Protein AF-H8MZ69-F1 (afdb_monomer_lite)

Structure (mmCIF, N/CA/C/O backbone):
data_AF-H8MZ69-F1
#
_entry.id   AF-H8MZ69-F1
#
loop_
_atom_site.group_PDB
_atom_site.id
_atom_site.type_symbol
_atom_site.label_atom_id
_atom_site.label_alt_id
_atom_site.label_comp_id
_atom_site.label_asym_id
_atom_site.label_entity_id
_atom_site.label_seq_id
_atom_site.pdbx_PDB_ins_code
_atom_site.Cartn_x
_atom_site.Cartn_y
_atom_site.Cartn_z
_atom_site.occupancy
_atom_site.B_iso_or_equiv
_atom_site.auth_seq_id
_atom_site.auth_comp_id
_atom_site.auth_asym_id
_atom_site.auth_atom_id
_atom_site.pdbx_PDB_model_num
ATOM 1 N N . MET A 1 1 ? 46.206 30.158 -21.262 1.00 40.56 1 MET A N 1
ATOM 2 C CA . MET A 1 1 ? 45.382 29.201 -22.018 1.00 40.56 1 MET A CA 1
ATOM 3 C C . MET A 1 1 ? 44.329 28.761 -21.031 1.00 40.56 1 MET A C 1
ATOM 5 O O . MET A 1 1 ? 44.683 28.070 -20.088 1.00 40.56 1 MET A O 1
ATOM 9 N N . GLU A 1 2 ? 43.133 29.335 -21.121 1.00 44.66 2 GLU A N 1
ATOM 10 C CA . GLU A 1 2 ? 42.021 28.943 -20.252 1.00 44.66 2 GLU A CA 1
ATOM 11 C C . GLU A 1 2 ? 41.704 27.477 -20.539 1.00 44.66 2 GLU A C 1
ATOM 13 O O . GLU A 1 2 ? 41.565 27.081 -21.696 1.00 44.66 2 GLU A O 1
ATOM 18 N N . GLU A 1 3 ? 41.712 26.657 -19.496 1.00 53.69 3 GLU A N 1
ATOM 19 C CA . GLU A 1 3 ? 41.365 25.247 -19.587 1.00 53.69 3 GLU A CA 1
ATOM 20 C C . GLU A 1 3 ? 39.854 25.179 -19.838 1.00 53.69 3 GLU A C 1
ATOM 22 O O . GLU A 1 3 ? 39.054 25.417 -18.938 1.00 53.69 3 GLU A O 1
ATOM 27 N N . THR A 1 4 ? 39.465 24.977 -21.099 1.00 69.56 4 THR A N 1
ATOM 28 C CA . THR A 1 4 ? 38.065 24.829 -21.518 1.00 69.56 4 THR A CA 1
ATOM 29 C C . THR A 1 4 ? 37.397 23.758 -20.661 1.00 69.56 4 THR A C 1
ATOM 31 O O . THR A 1 4 ? 37.950 22.666 -20.501 1.00 69.56 4 THR A O 1
ATOM 34 N N . SER A 1 5 ? 36.227 24.056 -20.098 1.00 88.31 5 SER A N 1
ATOM 35 C CA . SER A 1 5 ? 35.544 23.142 -19.181 1.00 88.31 5 SER A CA 1
ATOM 36 C C . SER A 1 5 ? 35.239 21.799 -19.860 1.00 88.31 5 SER A C 1
ATOM 38 O O . SER A 1 5 ? 35.056 21.724 -21.078 1.00 88.31 5 SER A O 1
ATOM 40 N N . LEU A 1 6 ? 35.166 20.713 -19.081 1.00 89.56 6 LEU A N 1
ATOM 41 C CA . LEU A 1 6 ? 34.833 19.379 -19.603 1.00 89.56 6 LEU A CA 1
ATOM 42 C C . LEU A 1 6 ? 33.512 19.388 -20.394 1.00 89.56 6 LEU A C 1
ATOM 44 O O . LEU A 1 6 ? 33.416 18.758 -21.446 1.00 89.56 6 LEU A O 1
ATOM 48 N N . TYR A 1 7 ? 32.530 20.152 -19.910 1.00 93.19 7 TYR A N 1
ATOM 49 C CA . TYR A 1 7 ? 31.259 20.378 -20.591 1.00 93.19 7 TYR A CA 1
ATOM 50 C C . TYR A 1 7 ? 31.450 21.011 -21.976 1.00 93.19 7 TYR A C 1
ATOM 52 O O . TYR A 1 7 ? 30.922 20.499 -22.957 1.00 93.19 7 TYR A O 1
ATOM 60 N N . GLU A 1 8 ? 32.230 22.088 -22.088 1.00 94.69 8 GLU A N 1
ATOM 61 C CA . GLU A 1 8 ? 32.471 22.770 -23.368 1.00 94.69 8 GLU A CA 1
ATOM 62 C C . GLU A 1 8 ? 33.213 21.873 -24.369 1.00 94.69 8 GLU A C 1
ATOM 64 O O . GLU A 1 8 ? 32.867 21.852 -25.551 1.00 94.69 8 GLU A O 1
ATOM 69 N N . GLN A 1 9 ? 34.188 21.082 -23.905 1.00 94.44 9 GLN A N 1
ATOM 70 C CA . GLN A 1 9 ? 34.887 20.108 -24.753 1.00 94.44 9 GLN A CA 1
ATOM 71 C C . GLN A 1 9 ? 33.927 19.030 -25.274 1.00 94.44 9 GLN A C 1
ATOM 73 O O . GLN A 1 9 ? 33.922 18.719 -26.467 1.00 94.44 9 GLN A O 1
ATOM 78 N N . ALA A 1 10 ? 33.092 18.477 -24.393 1.00 94.75 10 ALA A N 1
ATOM 79 C CA . ALA A 1 10 ? 32.068 17.509 -24.758 1.00 94.75 10 ALA A CA 1
ATOM 80 C C . ALA A 1 10 ? 31.037 18.091 -25.729 1.00 94.75 10 ALA A C 1
ATOM 82 O O . ALA A 1 10 ? 30.691 17.446 -26.720 1.00 94.75 10 ALA A O 1
ATOM 83 N N . ARG A 1 11 ? 30.585 19.323 -25.471 1.00 96.81 11 ARG A N 1
ATOM 84 C CA . ARG A 1 11 ? 29.626 20.039 -26.309 1.00 96.81 11 ARG A CA 1
ATOM 85 C C . ARG A 1 11 ? 30.168 20.263 -27.714 1.00 96.81 11 ARG A C 1
ATOM 87 O O . ARG A 1 11 ? 29.479 19.928 -28.669 1.00 96.81 11 ARG A O 1
ATOM 94 N N . ALA A 1 12 ? 31.414 20.718 -27.842 1.00 96.50 12 ALA A N 1
ATOM 95 C CA . ALA A 1 12 ? 32.055 20.904 -29.140 1.00 96.50 12 ALA A CA 1
ATOM 96 C C . ALA A 1 12 ? 32.149 19.591 -29.940 1.00 96.50 12 ALA A C 1
ATOM 98 O O . ALA A 1 12 ? 31.869 19.573 -31.138 1.00 96.50 12 ALA A O 1
ATOM 99 N N . ILE A 1 13 ? 32.495 18.475 -29.283 1.00 96.44 13 ILE A N 1
ATOM 100 C CA . ILE A 1 13 ? 32.509 17.151 -29.925 1.00 96.44 13 ILE A CA 1
ATOM 101 C C . ILE A 1 13 ? 31.098 16.743 -30.372 1.00 96.44 13 ILE A C 1
ATOM 103 O O . ILE A 1 13 ? 30.941 16.227 -31.480 1.00 96.44 13 ILE A O 1
ATOM 107 N N . ALA A 1 14 ? 30.088 16.937 -29.522 1.00 96.44 14 ALA A N 1
ATOM 108 C CA . ALA A 1 14 ? 28.707 16.578 -29.828 1.00 96.44 14 ALA A CA 1
ATOM 109 C C . ALA A 1 14 ? 28.160 17.391 -31.012 1.00 96.44 14 ALA A C 1
ATOM 111 O O . ALA A 1 14 ? 27.627 16.790 -31.942 1.00 96.44 14 ALA A O 1
ATOM 112 N N . ASP A 1 15 ? 28.358 18.713 -31.020 1.00 96.88 15 ASP A N 1
ATOM 113 C CA . ASP A 1 15 ? 27.898 19.608 -32.090 1.00 96.88 15 ASP A CA 1
ATOM 114 C C . ASP A 1 15 ? 28.543 19.263 -33.446 1.00 96.88 15 ASP A C 1
ATOM 116 O O . ASP A 1 15 ? 27.871 19.291 -34.476 1.00 96.88 15 ASP A O 1
ATOM 120 N N . GLU A 1 16 ? 29.823 18.875 -33.458 1.00 97.31 16 GLU A N 1
ATOM 121 C CA . GLU A 1 16 ? 30.517 18.449 -34.680 1.00 97.31 16 GLU A CA 1
ATOM 122 C C . GLU A 1 16 ? 30.030 17.078 -35.179 1.00 97.31 16 GLU A C 1
ATOM 124 O O . GLU A 1 16 ? 29.734 16.897 -36.358 1.00 97.31 16 GLU A O 1
ATOM 129 N N . VAL A 1 17 ? 29.957 16.075 -34.297 1.00 97.00 17 VAL A N 1
ATOM 130 C CA . VAL A 1 17 ? 29.645 14.694 -34.708 1.00 97.00 17 VAL A CA 1
ATOM 131 C C . VAL A 1 17 ? 28.161 14.511 -35.025 1.00 97.00 17 VAL A C 1
ATOM 133 O O . VAL A 1 17 ? 27.802 13.756 -35.935 1.00 97.00 17 VAL A O 1
ATOM 136 N N . LEU A 1 18 ? 27.292 15.181 -34.271 1.00 96.31 18 LEU A N 1
ATOM 137 C CA . LEU A 1 18 ? 25.841 15.126 -34.418 1.00 96.31 18 LEU A CA 1
ATOM 138 C C . LEU A 1 18 ? 25.300 16.322 -35.209 1.00 96.31 18 LEU A C 1
ATOM 140 O O . LEU A 1 18 ? 24.124 16.652 -35.087 1.00 96.31 18 LEU A O 1
ATOM 144 N N . GLU A 1 19 ? 26.113 16.932 -36.076 1.00 95.75 19 GLU A N 1
ATOM 145 C CA . GLU A 1 19 ? 25.666 18.017 -36.951 1.00 95.75 19 GLU A CA 1
ATOM 146 C C . GLU A 1 19 ? 24.375 17.629 -37.698 1.00 95.75 19 GLU A C 1
ATOM 148 O O . GLU A 1 19 ? 24.261 16.536 -38.275 1.00 95.75 19 GLU A O 1
ATOM 153 N N . GLY A 1 20 ? 23.382 18.521 -37.654 1.00 92.88 20 GLY A N 1
ATOM 154 C CA . GLY A 1 20 ? 22.065 18.327 -38.264 1.00 92.88 20 GLY A CA 1
ATOM 155 C C . GLY A 1 20 ? 21.102 17.429 -37.478 1.00 92.88 20 GLY A C 1
ATOM 156 O O . GLY A 1 20 ? 19.971 17.246 -37.923 1.00 92.88 20 GLY A O 1
ATOM 157 N N . VAL A 1 21 ? 21.509 16.880 -36.329 1.00 94.31 21 VAL A N 1
ATOM 158 C CA . VAL A 1 21 ? 20.606 16.191 -35.396 1.00 94.31 21 VAL A CA 1
ATOM 159 C C . VAL A 1 21 ? 19.990 17.241 -34.463 1.00 94.31 21 VAL A C 1
ATOM 161 O O . VAL A 1 21 ? 20.729 17.979 -33.810 1.00 94.31 21 VAL A O 1
ATOM 164 N N . PRO A 1 22 ? 18.654 17.370 -34.407 1.00 91.06 22 PRO A N 1
ATOM 165 C CA . PRO A 1 22 ? 18.015 18.329 -33.518 1.00 91.06 22 PRO A CA 1
ATOM 166 C C . PRO A 1 22 ? 18.088 17.867 -32.053 1.00 91.06 22 PRO A C 1
ATOM 168 O O . PRO A 1 22 ? 18.218 16.678 -31.776 1.00 91.06 22 PRO A O 1
ATOM 171 N N . HIS A 1 23 ? 17.963 18.822 -31.126 1.00 92.50 23 HIS A N 1
ATOM 172 C CA . HIS A 1 23 ? 17.776 18.569 -29.688 1.00 92.50 23 HIS A CA 1
ATOM 173 C C . HIS A 1 23 ? 18.867 17.703 -29.031 1.00 92.50 23 HIS A C 1
ATOM 175 O O . HIS A 1 23 ? 18.588 16.809 -28.242 1.00 92.50 23 HIS A O 1
ATOM 181 N N . VAL A 1 24 ? 20.133 17.973 -29.353 1.00 95.75 24 VAL A N 1
ATOM 182 C CA . VAL A 1 24 ? 21.267 17.297 -28.710 1.00 95.75 24 VAL A CA 1
ATOM 183 C C . VAL A 1 24 ? 21.528 17.899 -27.328 1.00 95.75 24 VAL A C 1
ATOM 185 O O . VAL A 1 24 ? 21.904 19.075 -27.221 1.00 95.75 24 VAL A O 1
ATOM 188 N N . GLY A 1 25 ? 21.368 17.080 -26.290 1.00 94.75 25 GLY A N 1
ATOM 189 C CA . GLY A 1 25 ? 21.699 17.401 -24.905 1.00 94.75 25 GLY A CA 1
ATOM 190 C C . GLY A 1 25 ? 23.104 16.927 -24.531 1.00 94.75 25 GLY A C 1
ATOM 191 O O . GLY A 1 25 ? 23.612 15.935 -25.058 1.00 94.75 25 GLY A O 1
ATOM 192 N N . VAL A 1 26 ? 23.762 17.664 -23.635 1.00 95.62 26 VAL A N 1
ATOM 193 C CA . VAL A 1 26 ? 25.051 17.284 -23.038 1.00 95.62 26 VAL A CA 1
ATOM 194 C C . VAL A 1 26 ? 24.955 17.532 -21.543 1.00 95.62 26 VAL A C 1
ATOM 196 O O . VAL A 1 26 ? 24.544 18.612 -21.130 1.00 95.62 26 VAL A O 1
ATOM 199 N N . ASN A 1 27 ? 25.341 16.550 -20.738 1.00 94.00 27 ASN A N 1
ATOM 200 C CA . ASN A 1 27 ? 25.333 16.642 -19.284 1.00 94.00 27 ASN A CA 1
ATOM 201 C C . ASN A 1 27 ? 26.659 16.117 -18.718 1.00 94.00 27 ASN A C 1
ATOM 203 O O . ASN A 1 27 ? 27.271 15.223 -19.303 1.00 94.00 27 ASN A O 1
ATOM 207 N N . VAL A 1 28 ? 27.107 16.679 -17.595 1.00 90.44 28 VAL A N 1
ATOM 208 C CA . VAL A 1 28 ? 28.235 16.174 -16.809 1.00 90.44 28 VAL A CA 1
ATOM 209 C C . VAL A 1 28 ? 27.713 15.818 -15.424 1.00 90.44 28 VAL A C 1
ATOM 211 O O . VAL A 1 28 ? 27.250 16.692 -14.695 1.00 90.44 28 VAL A O 1
ATOM 214 N N . ASP A 1 29 ? 27.773 14.538 -15.072 1.00 85.31 29 ASP A N 1
ATOM 215 C CA . ASP A 1 29 ? 27.286 14.072 -13.776 1.00 85.31 29 ASP A CA 1
ATOM 216 C C . ASP A 1 29 ? 28.244 14.445 -12.620 1.00 85.31 29 ASP A C 1
ATOM 218 O O . ASP A 1 29 ? 29.380 14.874 -12.861 1.00 85.31 29 ASP A O 1
ATOM 222 N N . PRO A 1 30 ? 27.825 14.286 -11.348 1.00 81.94 30 PRO A N 1
ATOM 223 C CA . PRO A 1 30 ? 28.666 14.608 -10.191 1.00 81.94 30 PRO A CA 1
ATOM 224 C C . PRO A 1 30 ? 29.992 13.835 -10.120 1.00 81.94 30 PRO A C 1
ATOM 226 O O . PRO A 1 30 ? 30.901 14.262 -9.413 1.00 81.94 30 PRO A O 1
ATOM 229 N N . TRP A 1 31 ? 30.126 12.724 -10.853 1.00 81.31 31 TRP A N 1
ATOM 230 C CA . TRP A 1 31 ? 31.355 11.930 -10.948 1.00 81.31 31 TRP A CA 1
ATOM 231 C C . TRP A 1 31 ? 32.234 12.336 -12.139 1.00 81.31 31 TRP A C 1
ATOM 233 O O . TRP A 1 31 ? 33.216 11.654 -12.440 1.00 81.31 31 TRP A O 1
ATOM 243 N N . GLY A 1 32 ? 31.898 13.432 -12.827 1.00 84.62 32 GLY A N 1
ATOM 244 C CA . GLY A 1 32 ? 32.661 13.966 -13.950 1.00 84.62 32 GLY A CA 1
ATOM 245 C C . GLY A 1 32 ? 32.498 13.167 -15.243 1.00 84.62 32 GLY A C 1
ATOM 246 O O . GLY A 1 32 ? 33.388 13.211 -16.096 1.00 84.62 32 GLY A O 1
ATOM 247 N N . ARG A 1 33 ? 31.405 12.411 -15.408 1.00 87.38 33 ARG A N 1
ATOM 248 C CA . ARG A 1 33 ? 31.129 11.677 -16.652 1.00 87.38 33 ARG A CA 1
ATOM 249 C C . ARG A 1 33 ? 30.255 12.505 -17.565 1.00 87.38 33 ARG A C 1
ATOM 251 O O . ARG A 1 33 ? 29.266 13.090 -17.137 1.00 87.38 33 ARG A O 1
ATOM 258 N N . VAL A 1 34 ? 30.602 12.497 -18.844 1.00 92.31 34 VAL A N 1
ATOM 259 C CA . VAL A 1 34 ? 29.807 13.155 -19.877 1.00 92.31 34 VAL A CA 1
ATOM 260 C C . VAL A 1 34 ? 28.749 12.183 -20.375 1.00 92.31 34 VAL A C 1
ATOM 262 O O . VAL A 1 34 ? 29.073 11.050 -20.733 1.00 92.31 34 VAL A O 1
ATOM 265 N N . HIS A 1 35 ? 27.518 12.656 -20.490 1.00 94.00 35 HIS A N 1
ATOM 266 C CA . HIS A 1 35 ? 26.424 11.981 -21.175 1.00 94.00 35 HIS A CA 1
ATOM 267 C C . HIS A 1 35 ? 25.964 12.859 -22.335 1.00 94.00 35 HIS A C 1
ATOM 269 O O . HIS A 1 35 ? 25.861 14.077 -22.192 1.00 94.00 35 HIS A O 1
ATOM 275 N N . VAL A 1 36 ? 25.732 12.249 -23.495 1.00 96.44 36 VAL A N 1
ATOM 276 C CA . VAL A 1 36 ? 25.137 12.921 -24.655 1.00 96.44 36 VAL A CA 1
ATOM 277 C C . VAL A 1 36 ? 23.834 12.233 -25.005 1.00 96.44 36 VAL A C 1
ATOM 279 O O . VAL A 1 36 ? 23.775 11.002 -25.120 1.00 96.44 36 VAL A O 1
ATOM 282 N N . SER A 1 37 ? 22.803 13.044 -25.187 1.00 95.69 37 SER A N 1
ATOM 283 C CA . SER A 1 37 ? 21.436 12.621 -25.438 1.00 95.69 37 SER A CA 1
ATOM 284 C C . SER A 1 37 ? 20.899 13.188 -26.749 1.00 95.69 37 SER A C 1
ATOM 286 O O . SER A 1 37 ? 21.395 14.186 -27.276 1.00 95.69 37 SER A O 1
ATOM 288 N N . ILE A 1 38 ? 19.893 12.510 -27.297 1.00 94.56 38 ILE A N 1
ATOM 289 C CA . ILE A 1 38 ? 19.064 13.025 -28.388 1.00 94.56 38 ILE A CA 1
ATOM 290 C C . ILE A 1 38 ? 17.665 13.188 -27.817 1.00 94.56 38 ILE A C 1
ATOM 292 O O . ILE A 1 38 ? 16.936 12.210 -27.662 1.00 94.56 38 ILE A O 1
ATOM 296 N N . ASP A 1 39 ? 17.317 14.413 -27.460 1.00 90.56 39 ASP A N 1
ATOM 297 C CA . ASP A 1 39 ? 16.127 14.676 -26.673 1.00 90.56 39 ASP A CA 1
ATOM 298 C C . ASP A 1 39 ? 14.891 14.772 -27.561 1.00 90.56 39 ASP A C 1
ATOM 300 O O . ASP A 1 39 ? 14.909 15.315 -28.668 1.00 90.56 39 ASP A O 1
ATOM 304 N N . LEU A 1 40 ? 13.777 14.255 -27.059 1.00 86.12 40 LEU A N 1
ATOM 305 C CA . LEU A 1 40 ? 12.482 14.538 -27.656 1.00 86.12 40 LEU A CA 1
ATOM 306 C C . LEU A 1 40 ? 11.993 15.855 -27.053 1.00 86.12 40 LEU A C 1
ATOM 308 O O . LEU A 1 40 ? 11.978 15.991 -25.831 1.00 86.12 40 LEU A O 1
ATOM 312 N N . VAL A 1 41 ? 11.530 16.790 -27.885 1.00 85.62 41 VAL A N 1
ATOM 313 C CA . VAL A 1 41 ? 10.965 18.067 -27.420 1.00 85.62 41 VAL A CA 1
ATOM 314 C C . VAL A 1 41 ? 9.524 18.218 -27.889 1.00 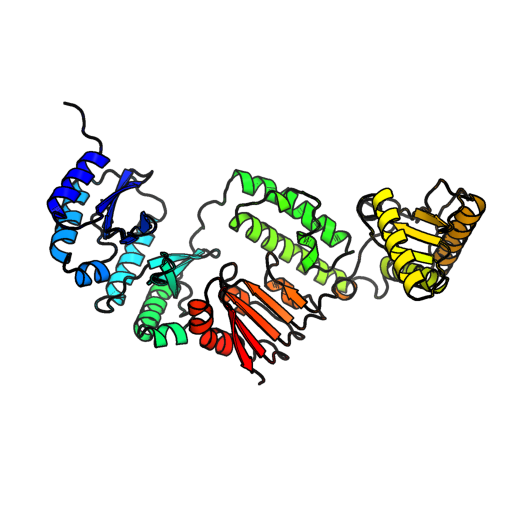85.62 41 VAL A C 1
ATOM 316 O O . VAL A 1 41 ? 9.243 18.108 -29.085 1.00 85.62 41 VAL A O 1
ATOM 319 N N . ASN A 1 42 ? 8.616 18.480 -26.948 1.00 81.88 42 ASN A N 1
ATOM 320 C CA . ASN A 1 42 ? 7.226 18.791 -27.241 1.00 81.88 42 ASN A CA 1
ATOM 321 C C . ASN A 1 42 ? 7.140 20.230 -27.772 1.00 81.88 42 ASN A C 1
ATOM 323 O O . ASN A 1 42 ? 7.432 21.163 -27.021 1.00 81.88 42 ASN A O 1
ATOM 327 N N . PRO A 1 43 ? 6.735 20.449 -29.035 1.00 79.56 43 PRO A N 1
ATOM 328 C CA . PRO A 1 43 ? 6.675 21.793 -29.600 1.00 79.56 43 PRO A CA 1
ATOM 329 C C . PRO A 1 43 ? 5.593 22.671 -28.954 1.00 79.56 43 PRO A C 1
ATOM 331 O O . PRO A 1 43 ? 5.710 23.893 -29.007 1.00 79.56 43 PRO A O 1
ATOM 334 N N . ASP A 1 44 ? 4.570 22.066 -28.344 1.00 81.50 44 ASP A N 1
ATOM 335 C CA . ASP A 1 44 ? 3.419 22.779 -27.790 1.00 81.50 44 ASP A CA 1
ATOM 336 C C . ASP A 1 44 ? 3.621 23.148 -26.312 1.00 81.50 44 ASP A C 1
ATOM 338 O O . ASP A 1 44 ? 3.216 24.230 -25.885 1.00 81.50 44 ASP A O 1
ATOM 342 N N . THR A 1 45 ? 4.258 22.273 -25.524 1.00 81.88 45 THR A N 1
ATOM 343 C CA . THR A 1 45 ? 4.470 22.481 -24.074 1.00 81.88 45 THR A CA 1
ATOM 344 C C . THR A 1 45 ? 5.899 22.891 -23.717 1.00 81.88 45 THR A C 1
ATOM 346 O O . THR A 1 45 ? 6.129 23.409 -22.626 1.00 81.88 45 THR A O 1
ATOM 349 N N . GLY A 1 46 ? 6.867 22.668 -24.613 1.00 80.94 46 GLY A N 1
ATOM 350 C CA . GLY A 1 46 ? 8.294 22.837 -24.333 1.00 80.94 46 GLY A CA 1
ATOM 351 C C . GLY A 1 46 ? 8.890 21.745 -23.439 1.00 80.94 46 GLY A C 1
ATOM 352 O O . GLY A 1 46 ? 10.059 21.840 -23.069 1.00 80.94 46 GLY A O 1
ATOM 353 N N . GLU A 1 47 ? 8.117 20.713 -23.085 1.00 81.62 47 GLU A N 1
ATOM 354 C CA . GLU A 1 47 ? 8.614 19.570 -22.318 1.00 81.62 47 GLU A CA 1
ATOM 355 C C . GLU A 1 47 ? 9.713 18.834 -23.089 1.00 81.62 47 GLU A C 1
ATOM 357 O O . GLU A 1 47 ? 9.617 18.626 -24.301 1.00 81.62 47 GLU A O 1
ATOM 362 N N . CYS A 1 48 ? 10.758 18.429 -22.371 1.00 83.94 48 CYS A N 1
ATOM 363 C CA . CYS A 1 48 ? 11.927 17.761 -22.923 1.00 83.94 48 CYS A CA 1
ATOM 364 C C . CYS A 1 48 ? 12.088 16.386 -22.270 1.00 83.94 48 CYS A C 1
ATOM 366 O O . CYS A 1 48 ? 12.078 16.272 -21.043 1.00 83.94 48 CYS A O 1
ATOM 368 N N . LEU A 1 49 ? 12.242 15.346 -23.087 1.00 85.75 49 LEU A N 1
ATOM 369 C CA . LEU A 1 49 ? 12.527 13.988 -22.642 1.00 85.75 49 LEU A CA 1
ATOM 370 C C . LEU A 1 49 ? 13.912 13.565 -23.106 1.00 85.75 49 LEU A C 1
ATOM 372 O O . LEU A 1 49 ? 14.143 13.341 -24.296 1.00 85.75 49 LEU A O 1
ATOM 376 N N . GLU A 1 50 ? 14.804 13.386 -22.138 1.00 88.12 50 GLU A N 1
ATOM 377 C CA . GLU A 1 50 ? 16.181 12.997 -22.396 1.00 88.12 50 GLU A CA 1
ATOM 378 C C . GLU A 1 50 ? 16.284 11.531 -22.847 1.00 88.12 50 GLU A C 1
ATOM 380 O O . GLU A 1 50 ? 15.764 10.609 -22.206 1.00 88.12 50 GLU A O 1
ATOM 385 N N . ARG A 1 51 ? 17.002 11.286 -23.948 1.00 89.19 51 ARG A N 1
ATOM 386 C CA . ARG A 1 51 ? 17.415 9.934 -24.364 1.00 89.19 51 ARG A CA 1
ATOM 387 C C . ARG A 1 51 ? 18.926 9.886 -24.504 1.00 89.19 51 ARG A C 1
ATOM 389 O O . ARG A 1 51 ? 19.464 10.117 -25.585 1.00 89.19 51 ARG A O 1
ATOM 396 N N . VAL A 1 52 ? 19.615 9.547 -23.417 1.00 92.25 52 VAL A N 1
ATOM 397 C CA . VAL A 1 52 ? 21.069 9.333 -23.439 1.00 92.25 52 VAL A CA 1
ATOM 398 C C . VAL A 1 52 ? 21.414 8.238 -24.450 1.00 92.25 52 VAL A C 1
ATOM 400 O O . VAL A 1 52 ? 20.907 7.117 -24.367 1.00 92.25 52 VAL A O 1
ATOM 403 N N . VAL A 1 53 ? 22.282 8.569 -25.406 1.00 94.31 53 VAL A N 1
ATOM 404 C CA . VAL A 1 53 ? 22.753 7.659 -26.460 1.00 94.31 53 VAL A CA 1
ATOM 405 C C . VAL A 1 53 ? 24.207 7.250 -26.255 1.00 94.31 53 VAL A C 1
ATOM 407 O O . VAL A 1 53 ? 24.579 6.137 -26.633 1.00 94.31 53 VAL A O 1
ATOM 410 N N . VAL A 1 54 ? 25.018 8.107 -25.626 1.00 94.19 54 VAL A N 1
ATOM 411 C CA . VAL A 1 54 ? 26.451 7.877 -25.398 1.00 94.19 54 VAL A CA 1
ATOM 412 C C . VAL A 1 54 ? 26.879 8.406 -24.035 1.00 94.19 54 VAL A C 1
ATOM 414 O O . VAL A 1 54 ? 26.423 9.465 -23.614 1.00 94.19 54 VAL A O 1
ATOM 417 N N . ASN A 1 55 ? 27.822 7.714 -23.394 1.00 90.69 55 ASN A N 1
ATOM 418 C CA . ASN A 1 55 ? 28.568 8.235 -22.249 1.00 90.69 55 ASN A CA 1
ATOM 419 C C . ASN A 1 55 ? 30.082 8.348 -22.529 1.00 90.69 55 ASN A C 1
ATOM 421 O O . ASN A 1 55 ? 30.613 7.736 -23.463 1.00 90.69 55 ASN A O 1
ATOM 425 N N . SER A 1 56 ? 30.808 9.091 -21.689 1.00 89.25 56 SER A N 1
ATOM 426 C CA . SER A 1 56 ? 32.266 9.259 -21.795 1.00 89.25 56 SER A CA 1
ATOM 427 C C . SER A 1 56 ? 33.064 7.983 -21.558 1.00 89.25 56 SER A C 1
ATOM 429 O O . SER A 1 56 ? 34.241 7.965 -21.873 1.00 89.25 56 SER A O 1
ATOM 431 N N . ARG A 1 57 ? 32.473 6.875 -21.097 1.00 85.62 57 ARG A N 1
ATOM 432 C CA . ARG A 1 57 ? 33.166 5.569 -21.076 1.00 85.62 57 ARG A CA 1
ATOM 433 C C . ARG A 1 57 ? 33.239 4.925 -22.469 1.00 85.62 57 ARG A C 1
ATOM 435 O O . ARG A 1 57 ? 33.890 3.893 -22.660 1.00 85.62 57 ARG A O 1
ATOM 442 N N . GLY A 1 58 ? 32.610 5.555 -23.463 1.00 81.94 58 GLY A N 1
ATOM 443 C CA . GLY A 1 58 ? 32.484 5.063 -24.830 1.00 81.94 58 GLY A CA 1
ATOM 444 C C . GLY A 1 58 ? 31.367 4.033 -24.986 1.00 81.94 58 GLY A C 1
ATOM 445 O O . GLY A 1 58 ? 31.359 3.292 -25.968 1.00 81.94 58 GLY A O 1
ATOM 446 N N . GLY A 1 59 ? 30.450 3.952 -24.018 1.00 86.50 59 GLY A N 1
ATOM 447 C CA . GLY A 1 59 ? 29.280 3.090 -24.089 1.00 86.50 59 GLY A CA 1
ATOM 448 C C . GLY A 1 59 ? 28.202 3.703 -24.976 1.00 86.50 59 GLY A C 1
ATOM 449 O O . GLY A 1 59 ? 27.810 4.849 -24.769 1.00 86.50 59 GLY A O 1
ATOM 450 N N . VAL A 1 60 ? 27.704 2.922 -25.937 1.00 90.94 60 VAL A N 1
ATOM 451 C CA . VAL A 1 60 ? 26.448 3.220 -26.637 1.00 90.94 60 VAL A CA 1
ATOM 452 C C . VAL A 1 60 ? 25.308 2.651 -25.798 1.00 90.94 60 VAL A C 1
ATOM 454 O O . VAL A 1 60 ? 25.244 1.436 -25.574 1.00 90.94 60 VAL A O 1
ATOM 457 N N . MET A 1 61 ? 24.454 3.544 -25.300 1.00 89.44 61 MET A N 1
ATOM 458 C CA . MET A 1 61 ? 23.424 3.224 -24.305 1.00 89.44 61 MET A CA 1
ATOM 459 C C . MET A 1 61 ? 22.131 2.716 -24.940 1.00 89.44 61 MET A C 1
ATOM 461 O O . MET A 1 61 ? 21.428 1.919 -24.330 1.00 89.44 61 MET A O 1
ATOM 465 N N . ARG A 1 62 ? 21.829 3.167 -26.164 1.00 90.81 62 ARG A N 1
ATOM 466 C CA . ARG A 1 62 ? 20.574 2.872 -26.870 1.00 90.81 62 ARG A CA 1
ATOM 467 C C . ARG A 1 62 ? 20.803 2.490 -28.339 1.00 90.81 62 ARG A C 1
ATOM 469 O O . ARG A 1 62 ? 20.450 3.260 -29.235 1.00 90.81 62 ARG A O 1
ATOM 476 N N . PRO A 1 63 ? 21.515 1.383 -28.616 1.00 92.31 63 PRO A N 1
ATOM 477 C CA . PRO A 1 63 ? 21.866 0.995 -29.979 1.00 92.31 63 PRO A CA 1
ATOM 478 C C . PRO A 1 63 ? 20.659 0.743 -30.895 1.00 92.31 63 PRO A C 1
ATOM 480 O O . PRO A 1 63 ? 20.757 1.069 -32.077 1.00 92.31 63 PRO A O 1
ATOM 483 N N . GLU A 1 64 ? 19.538 0.214 -30.393 1.00 93.50 64 GLU A N 1
ATOM 484 C CA . GLU A 1 64 ? 18.357 -0.067 -31.224 1.00 93.50 64 GLU A CA 1
ATOM 485 C C . GLU A 1 64 ? 17.661 1.234 -31.647 1.00 93.50 64 GLU A C 1
ATOM 487 O O . GLU A 1 64 ? 17.388 1.434 -32.833 1.00 93.50 64 GLU A O 1
ATOM 492 N N . PHE A 1 65 ? 17.465 2.171 -30.711 1.00 91.38 65 PHE A N 1
ATOM 493 C CA . PHE A 1 65 ? 16.990 3.523 -31.025 1.00 91.38 65 PHE A CA 1
ATOM 494 C C . PHE A 1 65 ? 17.911 4.227 -32.030 1.00 91.38 65 PHE A C 1
ATOM 496 O O . PHE A 1 65 ? 17.458 4.742 -33.049 1.00 91.38 65 PHE A O 1
ATOM 503 N N . VAL A 1 66 ? 19.221 4.198 -31.788 1.00 92.94 66 VAL A N 1
ATOM 504 C CA . VAL A 1 66 ? 20.214 4.836 -32.662 1.00 92.94 66 VAL A CA 1
ATOM 505 C C . VAL A 1 66 ? 20.207 4.236 -34.071 1.00 92.94 66 VAL A C 1
ATOM 507 O O . VAL A 1 66 ? 20.352 4.972 -35.050 1.00 92.94 66 VAL A O 1
ATOM 510 N N . ALA A 1 67 ? 20.035 2.918 -34.194 1.00 92.75 67 ALA A N 1
ATOM 511 C CA . ALA A 1 67 ? 19.915 2.249 -35.484 1.00 92.75 67 ALA A CA 1
ATOM 512 C C . ALA A 1 67 ? 18.632 2.656 -36.218 1.00 92.75 67 ALA A C 1
ATOM 514 O O . ALA A 1 67 ? 18.677 2.936 -37.417 1.00 92.75 67 ALA A O 1
ATOM 515 N N . LYS A 1 68 ? 17.509 2.751 -35.498 1.00 90.81 68 LYS A N 1
ATOM 516 C CA . LYS A 1 68 ? 16.215 3.181 -36.043 1.00 90.81 68 LYS A CA 1
ATOM 517 C C . LYS A 1 68 ? 16.256 4.604 -36.602 1.00 90.81 68 LYS A C 1
ATOM 519 O O . LYS A 1 68 ? 15.692 4.849 -37.664 1.00 90.81 68 LYS A O 1
ATOM 524 N N . GLU A 1 69 ? 16.973 5.504 -35.935 1.00 90.69 69 GLU A N 1
ATOM 525 C CA . GLU A 1 69 ? 17.177 6.885 -36.394 1.00 90.69 69 GLU A CA 1
ATOM 526 C C . GLU A 1 69 ? 18.266 7.010 -37.483 1.00 90.69 69 GLU A C 1
ATOM 528 O O . GLU A 1 69 ? 18.525 8.098 -37.994 1.00 90.69 69 GLU A O 1
ATOM 533 N N . GLY A 1 70 ? 18.934 5.911 -37.861 1.00 94.12 70 GLY A N 1
ATOM 534 C CA . GLY A 1 70 ? 20.005 5.924 -38.863 1.00 94.12 70 GLY A CA 1
ATOM 535 C C . GLY A 1 70 ? 21.287 6.623 -38.392 1.00 94.12 70 GLY A C 1
ATOM 536 O O . GLY A 1 70 ? 22.078 7.098 -39.209 1.00 94.12 70 GLY A O 1
ATOM 537 N N . LEU A 1 71 ? 21.510 6.697 -37.076 1.00 95.44 71 LEU A N 1
ATOM 538 C CA . LEU A 1 71 ? 22.590 7.473 -36.456 1.00 95.44 71 LEU A CA 1
ATOM 539 C C . LEU A 1 71 ? 23.785 6.628 -35.997 1.00 95.44 71 LEU A C 1
ATOM 541 O O . LEU A 1 71 ? 24.738 7.182 -35.448 1.00 95.44 71 LEU A O 1
ATOM 545 N N . THR A 1 72 ? 23.785 5.315 -36.248 1.00 94.94 72 THR A N 1
ATOM 546 C CA . THR A 1 72 ? 24.801 4.363 -35.756 1.00 94.94 72 THR A CA 1
ATOM 547 C C . THR A 1 72 ? 26.234 4.846 -35.958 1.00 94.94 72 THR A C 1
ATOM 549 O O . THR A 1 72 ? 26.979 4.975 -34.990 1.00 94.94 72 THR A O 1
ATOM 552 N N . ALA A 1 73 ? 26.617 5.208 -37.187 1.00 96.06 73 ALA A N 1
ATOM 553 C CA . ALA A 1 73 ? 27.98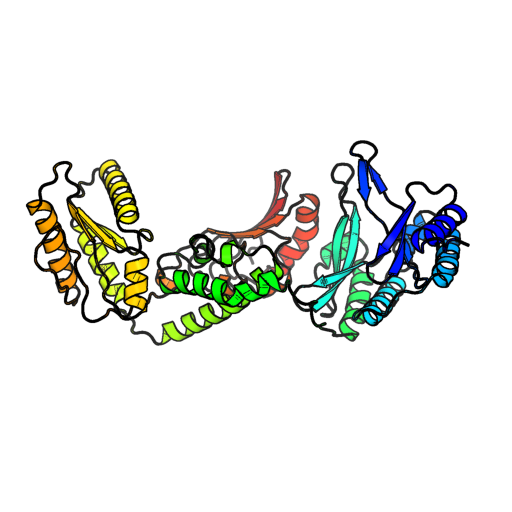6 5.637 -37.480 1.00 96.06 73 ALA A CA 1
ATOM 554 C C . ALA A 1 73 ? 28.385 6.927 -36.738 1.00 96.06 73 ALA A C 1
ATOM 556 O O . ALA A 1 73 ? 29.517 7.045 -36.255 1.00 96.06 73 ALA A O 1
ATOM 557 N N . LYS A 1 74 ? 27.455 7.888 -36.620 1.00 96.94 74 LYS A N 1
ATOM 558 C CA . LYS A 1 74 ? 27.684 9.140 -35.886 1.00 96.94 74 LYS A CA 1
ATOM 559 C C . LYS A 1 74 ? 27.865 8.859 -34.395 1.00 96.94 74 LYS A C 1
ATOM 561 O O . LYS A 1 74 ? 28.852 9.288 -33.807 1.00 96.94 74 LYS A O 1
ATOM 566 N N . VAL A 1 75 ? 26.969 8.076 -33.804 1.00 95.75 75 VAL A N 1
ATOM 567 C CA . VAL A 1 75 ? 26.983 7.729 -32.375 1.00 95.75 75 VAL A CA 1
ATOM 568 C C . VAL A 1 75 ? 28.215 6.906 -31.996 1.00 95.75 75 VAL A C 1
ATOM 570 O O . VAL A 1 75 ? 28.832 7.164 -30.967 1.00 95.75 75 VAL A O 1
ATOM 573 N N . GLU A 1 76 ? 28.655 5.972 -32.838 1.00 95.19 76 GLU A N 1
ATOM 574 C CA . GLU A 1 76 ? 29.907 5.242 -32.610 1.00 95.19 76 GLU A CA 1
ATOM 575 C C . GLU A 1 76 ? 31.139 6.155 -32.665 1.00 95.19 76 GLU A C 1
ATOM 577 O O . GLU A 1 76 ? 32.077 6.003 -31.878 1.00 95.19 76 GLU A O 1
ATOM 582 N N . SER A 1 77 ? 31.155 7.117 -33.593 1.00 96.06 77 SER A N 1
ATOM 583 C CA . SER A 1 77 ? 32.212 8.127 -33.660 1.00 96.06 77 SER A CA 1
ATOM 584 C C . SER A 1 77 ? 32.211 9.014 -32.417 1.00 96.06 77 SER A C 1
ATOM 586 O O . SER A 1 77 ? 33.270 9.266 -31.837 1.00 96.06 77 SER A O 1
ATOM 588 N N . LEU A 1 78 ? 31.022 9.423 -31.972 1.00 96.25 78 LEU A N 1
ATOM 589 C CA . LEU A 1 78 ? 30.823 10.198 -30.756 1.00 96.25 78 LEU A CA 1
ATOM 590 C C . LEU A 1 78 ? 31.351 9.438 -29.537 1.00 96.25 78 LEU A C 1
ATOM 592 O O . LEU A 1 78 ? 32.157 9.984 -28.792 1.00 96.25 78 LEU A O 1
ATOM 596 N N . ALA A 1 79 ? 30.991 8.163 -29.380 1.00 95.06 79 ALA A N 1
ATOM 597 C CA . ALA A 1 79 ? 31.465 7.309 -28.292 1.00 95.06 79 ALA A CA 1
ATOM 598 C C . ALA A 1 79 ? 32.994 7.204 -28.251 1.00 95.06 79 ALA A C 1
ATOM 600 O O . ALA A 1 79 ? 33.596 7.363 -27.189 1.00 95.06 79 ALA A O 1
ATOM 601 N N . ARG A 1 80 ? 33.651 7.007 -29.403 1.00 95.44 80 ARG A N 1
ATOM 602 C CA . ARG A 1 80 ? 35.122 6.979 -29.476 1.00 95.44 80 ARG A CA 1
ATOM 603 C C . ARG A 1 80 ? 35.757 8.308 -29.068 1.00 95.44 80 ARG A C 1
ATOM 605 O O . ARG A 1 80 ? 36.778 8.293 -28.385 1.00 95.44 80 ARG A O 1
ATOM 612 N N . ARG A 1 81 ? 35.178 9.438 -29.484 1.00 95.62 81 ARG A N 1
ATOM 613 C CA . ARG A 1 81 ? 35.708 10.779 -29.190 1.00 95.62 81 ARG A CA 1
ATOM 614 C C . ARG A 1 81 ? 35.449 11.203 -27.749 1.00 95.62 81 ARG A C 1
ATOM 616 O O . ARG A 1 81 ? 36.359 11.688 -27.097 1.00 95.62 81 ARG A O 1
ATOM 623 N N . LEU A 1 82 ? 34.256 10.964 -27.214 1.00 93.94 82 LEU A N 1
ATOM 624 C CA . LEU A 1 82 ? 33.963 11.252 -25.809 1.00 93.94 82 LEU A CA 1
ATOM 625 C C . LEU A 1 82 ? 34.805 10.395 -24.864 1.00 93.94 82 LEU A C 1
ATOM 627 O O . LEU A 1 82 ? 35.193 10.876 -23.805 1.00 93.94 82 LEU A O 1
ATOM 631 N N . LYS A 1 83 ? 35.181 9.177 -25.275 1.00 92.81 83 LYS A N 1
ATOM 632 C CA . LYS A 1 83 ? 36.104 8.335 -24.507 1.00 92.81 83 LYS A CA 1
ATOM 633 C C . LYS A 1 83 ? 37.464 8.977 -24.247 1.00 92.81 83 LYS A C 1
ATOM 635 O O . LYS A 1 83 ? 38.089 8.683 -23.234 1.00 92.81 83 LYS A O 1
ATOM 640 N N . THR A 1 84 ? 37.934 9.880 -25.109 1.00 91.94 84 THR A N 1
ATOM 641 C CA . THR A 1 84 ? 39.199 10.592 -24.856 1.00 91.94 84 THR A CA 1
ATOM 642 C C . THR A 1 84 ? 39.074 11.650 -23.760 1.00 91.94 84 THR A C 1
ATOM 644 O O . THR A 1 84 ? 40.092 12.088 -23.227 1.00 91.94 84 THR A O 1
ATOM 647 N N . LEU A 1 85 ? 37.843 12.058 -23.438 1.00 88.69 85 LEU A N 1
ATOM 648 C CA . LEU A 1 85 ? 37.519 12.982 -22.353 1.00 88.69 85 LEU A CA 1
ATOM 649 C C . LEU A 1 85 ? 37.226 12.262 -21.031 1.00 88.69 85 LEU A C 1
ATOM 651 O O . LEU A 1 85 ? 36.918 12.927 -20.046 1.00 88.69 85 LEU A O 1
ATOM 655 N N . ASP A 1 86 ? 37.305 10.928 -20.988 1.00 84.69 86 ASP A N 1
ATOM 656 C CA . ASP A 1 86 ? 37.026 10.177 -19.769 1.00 84.69 86 ASP A CA 1
ATOM 657 C C . ASP A 1 86 ? 38.037 10.522 -18.672 1.00 84.69 86 ASP A C 1
ATOM 659 O O . ASP A 1 86 ? 39.231 10.203 -18.739 1.00 84.69 86 ASP A O 1
ATOM 663 N N . ARG A 1 87 ? 37.536 11.227 -17.664 1.00 78.75 87 ARG A N 1
ATOM 664 C CA . ARG A 1 87 ? 38.244 11.587 -16.435 1.00 78.75 87 ARG A CA 1
ATOM 665 C C . ARG A 1 87 ? 37.439 11.192 -15.197 1.00 78.75 87 ARG A C 1
ATOM 667 O O . ARG A 1 87 ? 37.875 11.491 -14.092 1.00 78.75 87 ARG A O 1
ATOM 674 N N . GLY A 1 88 ? 36.278 10.559 -15.389 1.00 71.50 88 GLY A N 1
ATOM 675 C CA . GLY A 1 88 ? 35.321 10.310 -14.322 1.00 71.50 88 GLY A CA 1
ATOM 676 C C . GLY A 1 88 ? 35.768 9.195 -13.386 1.00 71.50 88 GLY A C 1
ATOM 677 O O . GLY A 1 88 ? 36.310 8.173 -13.823 1.00 71.50 88 GLY A O 1
ATOM 678 N N . GLU A 1 89 ? 35.510 9.377 -12.095 1.00 75.12 89 GLU A N 1
ATOM 679 C CA . GLU A 1 89 ? 35.827 8.389 -11.065 1.00 75.12 89 GLU A CA 1
ATOM 680 C C . GLU A 1 89 ? 34.939 7.143 -11.190 1.00 75.12 89 GLU A C 1
ATOM 682 O O . GLU A 1 89 ? 33.820 7.193 -11.709 1.00 75.12 89 GLU A O 1
ATOM 687 N N . SER A 1 90 ? 35.441 5.997 -10.723 1.00 73.25 90 SER A N 1
ATOM 688 C CA . SER A 1 90 ? 34.620 4.790 -10.585 1.00 73.25 90 SER A CA 1
ATOM 689 C C . SER A 1 90 ? 33.592 4.998 -9.472 1.00 73.25 90 SER A C 1
ATOM 691 O O . SER A 1 90 ? 33.962 5.439 -8.388 1.00 73.25 90 SER A O 1
ATOM 693 N N . TYR A 1 91 ? 32.330 4.631 -9.701 1.00 75.00 91 TYR A N 1
ATOM 694 C CA . TYR A 1 91 ? 31.305 4.573 -8.644 1.00 75.00 91 TYR A CA 1
ATOM 695 C C . TYR A 1 91 ? 30.944 3.109 -8.331 1.00 75.00 91 TYR A C 1
ATOM 697 O O . TYR A 1 91 ? 31.247 2.219 -9.133 1.00 75.00 91 TYR A O 1
ATOM 705 N N . PRO A 1 92 ? 30.301 2.832 -7.179 1.00 72.19 92 PRO A N 1
ATOM 706 C CA . PRO A 1 92 ? 30.141 1.472 -6.654 1.00 72.19 92 PRO A CA 1
ATOM 707 C C . PRO A 1 92 ? 29.377 0.474 -7.537 1.00 72.19 92 PRO A C 1
ATOM 709 O O . PRO A 1 92 ? 29.542 -0.728 -7.353 1.00 72.19 92 PRO A O 1
ATOM 712 N N . LEU A 1 93 ? 28.542 0.937 -8.476 1.00 77.06 93 LEU A N 1
ATOM 713 C CA . LEU A 1 93 ? 27.711 0.069 -9.326 1.00 77.06 93 LEU A CA 1
ATOM 714 C C . LEU A 1 93 ? 28.215 -0.045 -10.774 1.00 77.06 93 LEU A C 1
ATOM 716 O O . LEU A 1 93 ? 27.573 -0.686 -11.600 1.00 77.06 93 LEU A O 1
ATOM 720 N N . GLU A 1 94 ? 29.378 0.523 -11.093 1.00 78.19 94 GLU A N 1
ATOM 721 C CA . GLU A 1 94 ? 29.873 0.597 -12.474 1.00 78.19 94 GLU A CA 1
ATOM 722 C C . GLU A 1 94 ? 30.088 -0.775 -13.144 1.00 78.19 94 GLU A C 1
ATOM 724 O O . GLU A 1 94 ? 29.818 -0.951 -14.338 1.00 78.19 94 GLU A O 1
ATOM 729 N N . GLU A 1 95 ? 30.567 -1.763 -12.386 1.00 81.81 95 GLU A N 1
ATOM 730 C CA . GLU A 1 95 ? 30.752 -3.127 -12.895 1.00 81.81 95 GLU A CA 1
ATOM 731 C C . GLU A 1 95 ? 29.405 -3.765 -13.272 1.00 81.81 95 GLU A C 1
ATOM 733 O O . GLU A 1 95 ? 29.287 -4.389 -14.332 1.00 81.81 95 GLU A O 1
ATOM 738 N N . TRP A 1 96 ? 28.370 -3.518 -12.463 1.00 84.12 96 TRP A N 1
ATOM 739 C CA . TRP A 1 96 ? 27.007 -3.985 -12.716 1.00 84.12 96 TRP A CA 1
ATOM 740 C C . TRP A 1 96 ? 26.428 -3.355 -13.968 1.00 84.12 96 TRP A C 1
ATOM 742 O O . TRP A 1 96 ? 25.963 -4.076 -14.846 1.00 84.12 96 TRP A O 1
ATOM 752 N N . ASP A 1 97 ? 26.526 -2.036 -14.104 1.00 81.31 97 ASP A N 1
ATOM 753 C CA . ASP A 1 97 ? 25.982 -1.340 -15.268 1.00 81.31 97 ASP A CA 1
ATOM 754 C C . ASP A 1 97 ? 26.665 -1.792 -16.563 1.00 81.31 97 ASP A C 1
ATOM 756 O O . ASP A 1 97 ? 26.009 -1.982 -17.589 1.00 81.31 97 ASP A O 1
ATOM 760 N N . THR A 1 98 ? 27.968 -2.083 -16.509 1.00 83.50 98 THR A N 1
ATOM 761 C CA . THR A 1 98 ? 28.705 -2.653 -17.645 1.00 83.50 98 THR A CA 1
ATOM 762 C C . THR A 1 98 ? 28.196 -4.050 -18.012 1.00 83.50 98 THR A C 1
ATOM 764 O O . THR A 1 98 ? 27.946 -4.331 -19.191 1.00 83.50 98 THR A O 1
ATOM 767 N N . GLN A 1 99 ? 28.033 -4.928 -17.020 1.00 88.25 99 GLN A N 1
ATOM 768 C CA . GLN A 1 99 ? 27.591 -6.306 -17.228 1.00 88.25 99 GLN A CA 1
ATOM 769 C C . GLN A 1 99 ? 26.134 -6.374 -17.707 1.00 88.25 99 GLN A C 1
ATOM 771 O O . GLN A 1 99 ? 25.835 -7.065 -18.685 1.00 88.25 99 GLN A O 1
ATOM 776 N N . LEU A 1 100 ? 25.236 -5.621 -17.071 1.00 90.56 100 LEU A N 1
ATOM 777 C CA . LEU A 1 100 ? 23.820 -5.543 -17.427 1.00 90.56 100 LEU A CA 1
ATOM 778 C C . LEU A 1 100 ? 23.635 -4.949 -18.821 1.00 90.56 100 LEU A C 1
ATOM 780 O O . LEU A 1 100 ? 22.920 -5.533 -19.634 1.00 90.56 100 LEU A O 1
ATOM 784 N N . ALA A 1 101 ? 24.345 -3.867 -19.155 1.00 88.19 101 ALA A N 1
ATOM 785 C CA . ALA A 1 101 ? 24.302 -3.300 -20.499 1.00 88.19 101 ALA A CA 1
ATOM 786 C C . ALA A 1 101 ? 24.790 -4.299 -21.560 1.00 88.19 101 ALA A C 1
ATOM 788 O O . ALA A 1 101 ? 24.236 -4.352 -22.657 1.00 88.19 101 ALA A O 1
ATOM 789 N N . ALA A 1 102 ? 25.805 -5.118 -21.261 1.00 90.81 102 ALA A N 1
ATOM 790 C CA . ALA A 1 102 ? 26.258 -6.160 -22.180 1.00 90.81 102 ALA A CA 1
ATOM 791 C C . ALA A 1 102 ? 25.189 -7.244 -22.408 1.00 90.81 102 ALA A C 1
ATOM 793 O O . ALA A 1 102 ? 24.921 -7.589 -23.561 1.00 90.81 102 ALA A O 1
ATOM 794 N N . ILE A 1 103 ? 24.542 -7.724 -21.339 1.00 94.19 103 ILE A N 1
ATOM 795 C CA . ILE A 1 103 ? 23.428 -8.683 -21.423 1.00 94.19 103 ILE A CA 1
ATOM 796 C C . ILE A 1 103 ? 22.270 -8.077 -22.221 1.00 94.19 103 ILE A C 1
ATOM 798 O O . ILE A 1 103 ? 21.819 -8.672 -23.198 1.00 94.19 103 ILE A O 1
ATOM 802 N N . GLY A 1 104 ? 21.835 -6.873 -21.847 1.00 94.38 104 GLY A N 1
ATOM 803 C CA . GLY A 1 104 ? 20.740 -6.153 -22.489 1.00 94.38 104 GLY A CA 1
ATOM 804 C C . GLY A 1 104 ? 20.968 -5.978 -23.984 1.00 94.38 104 GLY A C 1
ATOM 805 O O . GLY A 1 104 ? 20.113 -6.361 -24.775 1.00 94.38 104 GLY A O 1
ATOM 806 N N . ARG A 1 105 ? 22.152 -5.499 -24.388 1.00 92.06 105 ARG A N 1
ATOM 807 C CA . ARG A 1 105 ? 22.506 -5.351 -25.809 1.00 92.06 105 ARG A CA 1
ATOM 808 C C . ARG A 1 105 ? 22.516 -6.679 -26.556 1.00 92.06 105 ARG A C 1
ATOM 810 O O . ARG A 1 105 ? 22.007 -6.746 -27.666 1.00 92.06 105 ARG A O 1
ATOM 817 N N . SER A 1 106 ? 23.094 -7.726 -25.968 1.00 95.00 106 SER A N 1
ATOM 818 C CA . SER A 1 106 ? 23.172 -9.035 -26.623 1.00 95.00 106 SER A CA 1
ATOM 819 C C . SER A 1 106 ? 21.788 -9.642 -26.841 1.00 95.00 106 SER A C 1
ATOM 821 O O . SER A 1 106 ? 21.509 -10.177 -27.912 1.00 95.00 106 SER A O 1
ATOM 823 N N . VAL A 1 107 ? 20.924 -9.572 -25.827 1.00 97.06 107 VAL A N 1
ATOM 824 C CA . VAL A 1 107 ? 19.597 -10.191 -25.879 1.00 97.06 107 VAL A CA 1
ATOM 825 C C . VAL A 1 107 ? 18.620 -9.340 -26.686 1.00 97.06 107 VAL A C 1
ATOM 827 O O . VAL A 1 107 ? 17.839 -9.886 -27.454 1.00 97.06 107 VAL A O 1
ATOM 830 N N . MET A 1 108 ? 18.662 -8.013 -26.580 1.00 95.81 108 MET A N 1
ATOM 831 C CA . MET A 1 108 ? 17.709 -7.141 -27.277 1.00 95.81 108 MET A CA 1
ATOM 832 C C . MET A 1 108 ? 18.098 -6.816 -28.723 1.00 95.81 108 MET A C 1
ATOM 834 O O . MET A 1 108 ? 17.308 -6.187 -29.427 1.00 95.81 108 MET A O 1
ATOM 838 N N . ALA A 1 109 ? 19.259 -7.279 -29.195 1.00 94.31 109 ALA A N 1
ATOM 839 C CA . ALA A 1 109 ? 19.727 -7.034 -30.555 1.00 94.31 109 ALA A CA 1
ATOM 840 C C . ALA A 1 109 ? 18.670 -7.392 -31.618 1.00 94.31 109 ALA A C 1
ATOM 842 O O . ALA A 1 109 ? 18.159 -8.522 -31.665 1.00 94.31 109 ALA A O 1
ATOM 843 N N . GLY A 1 110 ? 18.365 -6.426 -32.485 1.00 91.25 110 GLY A N 1
ATOM 844 C CA . GLY A 1 110 ? 17.408 -6.552 -33.583 1.00 91.25 110 GLY A CA 1
ATOM 845 C C . GLY A 1 110 ? 15.940 -6.598 -33.153 1.00 91.25 110 GLY A C 1
ATOM 846 O O . GLY A 1 110 ? 15.091 -6.955 -33.968 1.00 91.25 110 GLY A O 1
ATOM 847 N N . SER A 1 111 ? 15.628 -6.286 -31.891 1.00 91.62 111 SER A N 1
ATOM 848 C CA . SER A 1 111 ? 14.242 -6.193 -31.412 1.00 91.62 111 SER A CA 1
ATOM 849 C C . SER A 1 111 ? 13.590 -4.842 -31.717 1.00 91.62 111 SER A C 1
ATOM 851 O O . SER A 1 111 ? 12.365 -4.747 -31.691 1.00 91.62 111 SER A O 1
ATOM 853 N N . GLY A 1 112 ? 14.387 -3.809 -32.012 1.00 90.06 112 GLY A N 1
ATOM 854 C CA . GLY A 1 112 ? 13.923 -2.429 -32.123 1.00 90.06 112 GLY A CA 1
ATOM 855 C C . GLY A 1 112 ? 13.715 -1.724 -30.778 1.00 90.06 112 GLY A C 1
ATOM 856 O O . GLY A 1 112 ? 13.308 -0.563 -30.781 1.00 90.06 112 GLY A O 1
ATOM 857 N N . GLU A 1 113 ? 14.002 -2.390 -29.655 1.00 92.69 113 GLU A N 1
ATOM 858 C CA . GLU A 1 113 ? 13.833 -1.874 -28.295 1.00 92.69 113 GLU A CA 1
ATOM 859 C C . GLU A 1 113 ? 15.124 -2.029 -27.482 1.00 92.69 113 GLU A C 1
ATOM 861 O O . GLU A 1 113 ? 15.772 -3.073 -27.509 1.00 92.69 113 GLU A O 1
ATOM 866 N N . ASP A 1 114 ? 15.483 -1.013 -26.700 1.00 93.50 114 ASP A N 1
ATOM 867 C CA . ASP A 1 114 ? 16.656 -1.057 -25.824 1.00 93.50 114 ASP A CA 1
ATOM 868 C C . ASP A 1 114 ? 16.276 -1.513 -24.408 1.00 93.50 114 ASP A C 1
ATOM 870 O O . ASP A 1 114 ? 15.315 -1.011 -23.817 1.00 93.50 114 ASP A O 1
ATOM 874 N N . ALA A 1 115 ? 17.060 -2.431 -23.831 1.00 94.25 115 ALA A N 1
ATOM 875 C CA . ALA A 1 115 ? 16.908 -2.809 -22.427 1.00 94.25 115 ALA A CA 1
ATOM 876 C C . ALA A 1 115 ? 17.336 -1.659 -21.505 1.00 94.25 115 ALA A C 1
ATOM 878 O O . ALA A 1 115 ? 18.469 -1.180 -21.568 1.00 94.25 115 ALA A O 1
ATOM 879 N N . VAL A 1 116 ? 16.439 -1.277 -20.602 1.00 93.12 116 VAL A N 1
ATOM 880 C CA . VAL A 1 116 ? 16.680 -0.334 -19.509 1.00 93.12 116 VAL A CA 1
ATOM 881 C C . VAL A 1 116 ? 16.658 -1.102 -18.193 1.00 93.12 116 VAL A C 1
ATOM 883 O O . VAL A 1 116 ? 15.815 -1.981 -18.000 1.00 93.12 116 VAL A O 1
ATOM 886 N N . PHE A 1 117 ? 17.579 -0.775 -17.289 1.00 91.62 117 PHE A N 1
ATOM 887 C CA . PHE A 1 117 ? 17.735 -1.460 -16.009 1.00 91.62 117 PHE A CA 1
ATOM 888 C C . PHE A 1 117 ? 17.381 -0.534 -14.849 1.00 91.62 117 PHE A C 1
ATOM 890 O O . PHE A 1 117 ? 17.802 0.621 -14.824 1.00 91.62 117 PHE A O 1
ATOM 897 N N . ARG A 1 118 ? 16.603 -1.038 -13.889 1.00 89.81 118 ARG A N 1
ATOM 898 C CA . ARG A 1 118 ? 16.262 -0.342 -12.638 1.00 89.81 118 ARG A CA 1
ATOM 899 C C . ARG A 1 118 ? 16.422 -1.294 -11.462 1.00 89.81 118 ARG A C 1
ATOM 901 O O . ARG A 1 118 ? 16.142 -2.481 -11.605 1.00 89.81 118 ARG A O 1
ATOM 908 N N . LEU A 1 119 ? 16.888 -0.794 -10.325 1.00 87.50 119 LEU A N 1
ATOM 909 C CA . LEU A 1 119 ? 16.967 -1.577 -9.094 1.00 87.50 119 LEU A CA 1
ATOM 910 C C . LEU A 1 119 ? 15.633 -1.458 -8.354 1.00 87.50 119 LEU A C 1
ATOM 912 O O . LEU A 1 119 ? 15.130 -0.349 -8.192 1.00 87.50 119 LEU A O 1
ATOM 916 N N . ASP A 1 120 ? 15.061 -2.579 -7.925 1.00 86.31 120 ASP A N 1
ATOM 917 C CA . ASP A 1 120 ? 13.894 -2.558 -7.046 1.00 86.31 120 ASP A CA 1
ATOM 918 C C . ASP A 1 120 ? 14.288 -2.422 -5.568 1.00 86.31 120 ASP A C 1
ATOM 920 O O . ASP A 1 120 ? 15.454 -2.558 -5.192 1.00 86.31 120 ASP A O 1
ATOM 924 N N . ASP A 1 121 ? 13.296 -2.193 -4.709 1.00 78.88 121 ASP A N 1
ATOM 925 C CA . ASP A 1 121 ? 13.481 -1.996 -3.265 1.00 78.88 121 ASP A CA 1
ATOM 926 C C . ASP A 1 121 ? 13.942 -3.244 -2.500 1.00 78.88 121 ASP A C 1
ATOM 928 O O . ASP A 1 121 ? 14.105 -3.216 -1.276 1.00 78.88 121 ASP A O 1
ATOM 932 N N . GLU A 1 122 ? 14.129 -4.368 -3.184 1.00 82.75 122 GLU A N 1
ATOM 933 C CA . GLU A 1 122 ? 14.709 -5.570 -2.601 1.00 82.75 122 GLU A CA 1
ATOM 934 C C . GLU A 1 122 ? 16.157 -5.775 -3.034 1.00 82.75 122 GLU A C 1
ATOM 936 O O . GLU A 1 122 ? 16.807 -6.686 -2.521 1.00 82.75 122 GLU A O 1
ATOM 941 N N . GLY A 1 123 ? 16.679 -4.915 -3.910 1.00 87.88 123 GLY A N 1
ATOM 942 C CA . GLY A 1 123 ? 18.031 -4.995 -4.447 1.00 87.88 123 GLY A CA 1
ATOM 943 C C . GLY A 1 123 ? 18.136 -5.899 -5.671 1.00 87.88 123 GLY A C 1
ATOM 944 O O . GLY A 1 123 ? 19.244 -6.314 -6.014 1.00 87.88 123 GLY A O 1
ATOM 945 N N . HIS A 1 124 ? 17.020 -6.229 -6.322 1.00 90.94 124 HIS A N 1
ATOM 946 C CA . HIS A 1 124 ? 17.020 -6.983 -7.571 1.00 90.94 124 HIS A CA 1
ATOM 947 C C . HIS A 1 124 ? 16.954 -6.045 -8.774 1.00 90.94 124 HIS A C 1
ATOM 949 O O . HIS A 1 124 ? 16.195 -5.076 -8.793 1.00 90.94 124 HIS A O 1
ATOM 955 N N . TRP A 1 125 ? 17.730 -6.352 -9.813 1.00 92.25 125 TRP A N 1
ATOM 956 C CA . TRP A 1 125 ? 17.639 -5.613 -11.067 1.00 92.25 125 TRP A CA 1
ATOM 957 C C . TRP A 1 125 ? 16.419 -6.056 -11.855 1.00 92.25 125 TRP A C 1
ATOM 959 O O . TRP A 1 125 ? 16.166 -7.249 -12.009 1.00 92.25 125 TRP A O 1
ATOM 969 N N . GLN A 1 126 ? 15.717 -5.079 -12.406 1.00 93.69 126 GLN A N 1
ATOM 970 C CA . GLN A 1 126 ? 14.636 -5.217 -13.361 1.00 93.69 126 GLN A CA 1
ATOM 971 C C . GLN A 1 126 ? 15.145 -4.756 -14.723 1.00 93.69 126 GLN A C 1
ATOM 973 O O . GLN A 1 126 ? 15.531 -3.599 -14.877 1.00 93.69 126 GLN A O 1
ATOM 978 N N . ALA A 1 127 ? 15.136 -5.647 -15.708 1.00 95.69 127 ALA A N 1
ATOM 979 C CA . ALA A 1 127 ? 15.315 -5.293 -17.106 1.00 95.69 127 ALA A CA 1
ATOM 980 C C . ALA A 1 127 ? 13.944 -5.063 -17.734 1.00 95.69 127 ALA A C 1
ATOM 982 O O . ALA A 1 127 ? 13.055 -5.910 -17.632 1.00 95.69 127 ALA A O 1
ATOM 983 N N . GLY A 1 128 ? 13.773 -3.934 -18.400 1.00 95.44 128 GLY A N 1
ATOM 984 C CA . GLY A 1 128 ? 12.531 -3.571 -19.060 1.00 95.44 128 GLY A CA 1
ATOM 985 C C . GLY A 1 128 ? 12.767 -2.725 -20.296 1.00 95.44 128 GLY A C 1
ATOM 986 O O . GLY A 1 128 ? 13.903 -2.515 -20.713 1.00 95.44 128 GLY A O 1
ATOM 987 N N . ILE A 1 129 ? 11.677 -2.235 -20.869 1.00 93.19 129 ILE A N 1
ATOM 988 C CA . ILE A 1 129 ? 11.700 -1.275 -21.975 1.00 93.19 129 ILE A CA 1
ATOM 989 C C . ILE A 1 129 ? 10.952 -0.006 -21.585 1.00 93.19 129 ILE A C 1
ATOM 991 O O . ILE A 1 129 ? 10.105 -0.014 -20.689 1.00 93.19 129 ILE A O 1
ATOM 995 N N . GLU A 1 130 ? 11.266 1.087 -22.270 1.00 89.44 130 GLU A N 1
ATOM 996 C CA . GLU A 1 130 ? 10.629 2.384 -22.061 1.00 89.44 130 GLU A CA 1
ATOM 997 C C . GLU A 1 130 ? 9.750 2.746 -23.251 1.00 89.44 130 GLU A C 1
ATOM 999 O O . GLU A 1 130 ? 10.226 3.265 -24.264 1.00 89.44 130 GLU A O 1
ATOM 1004 N N . SER A 1 131 ? 8.449 2.509 -23.102 1.00 82.31 131 SER A N 1
ATOM 1005 C CA . SER A 1 131 ? 7.454 2.857 -24.112 1.00 82.31 131 SER A CA 1
ATOM 1006 C C . SER A 1 131 ? 6.972 4.290 -23.910 1.00 82.31 131 SER A C 1
ATOM 1008 O O . SER A 1 131 ? 6.630 4.687 -22.795 1.00 82.31 131 SER A O 1
ATOM 1010 N N . PHE A 1 132 ? 6.910 5.066 -24.990 1.00 77.19 132 PHE A N 1
ATOM 1011 C CA . PHE A 1 132 ? 6.305 6.395 -24.952 1.00 77.19 132 PHE A CA 1
ATOM 1012 C C . PHE A 1 132 ? 4.793 6.275 -24.721 1.00 77.19 132 PHE A C 1
ATOM 1014 O O . PHE A 1 132 ? 4.126 5.514 -25.424 1.00 77.19 132 PHE A O 1
ATOM 1021 N N . ILE A 1 133 ? 4.266 6.993 -23.726 1.00 68.69 133 ILE A N 1
ATOM 1022 C CA . ILE A 1 133 ? 2.870 6.847 -23.284 1.00 68.69 133 ILE A CA 1
ATOM 1023 C C . ILE A 1 133 ? 1.891 7.374 -24.343 1.00 68.69 133 ILE A C 1
ATOM 1025 O O . ILE A 1 133 ? 0.836 6.777 -24.558 1.00 68.69 133 ILE A O 1
ATOM 1029 N N . GLY A 1 134 ? 2.249 8.443 -25.058 1.00 66.50 134 GLY A N 1
ATOM 1030 C CA . GLY A 1 134 ? 1.464 8.968 -26.172 1.00 66.50 134 GLY A CA 1
ATOM 1031 C C . GLY A 1 134 ? 1.658 10.468 -26.373 1.00 66.50 134 GLY A C 1
ATOM 1032 O O . GLY A 1 134 ? 2.360 11.126 -25.619 1.00 66.50 134 GLY A O 1
ATOM 1033 N N . LYS A 1 135 ? 1.013 11.029 -27.402 1.00 65.75 135 LYS A N 1
ATOM 1034 C CA . LYS A 1 135 ? 1.180 12.447 -27.773 1.00 65.75 135 LYS A CA 1
ATOM 1035 C C . LYS A 1 135 ? 0.698 13.437 -26.705 1.00 65.75 135 LYS A C 1
ATOM 1037 O O . LYS A 1 135 ? 1.226 14.540 -26.651 1.00 65.75 135 LYS A O 1
ATOM 1042 N N . ASP A 1 136 ? -0.253 13.026 -25.867 1.00 69.50 136 ASP A N 1
ATOM 1043 C CA . ASP A 1 136 ? -0.857 13.872 -24.829 1.00 69.50 136 ASP A CA 1
ATOM 1044 C C . ASP A 1 136 ? -0.185 13.715 -23.453 1.00 69.50 136 ASP A C 1
ATOM 1046 O O . ASP A 1 136 ? -0.572 14.391 -22.504 1.00 69.50 136 ASP A O 1
ATOM 1050 N N . ASP A 1 137 ? 0.755 12.776 -23.311 1.00 69.25 137 ASP A N 1
ATOM 1051 C CA . ASP A 1 137 ? 1.497 12.542 -22.071 1.00 69.25 137 ASP A CA 1
ATOM 1052 C C . ASP A 1 137 ? 2.953 12.228 -22.404 1.00 69.25 137 ASP A C 1
ATOM 1054 O O . ASP A 1 137 ? 3.325 11.102 -22.757 1.00 69.25 137 ASP A O 1
ATOM 1058 N N . TRP A 1 138 ? 3.765 13.273 -22.303 1.00 77.69 138 TRP A N 1
ATOM 1059 C CA . TRP A 1 138 ? 5.164 13.289 -22.683 1.00 77.69 138 TRP A CA 1
ATOM 1060 C C . TRP A 1 138 ? 6.059 12.670 -21.605 1.00 77.69 138 TRP A C 1
ATOM 1062 O O . TRP A 1 138 ? 6.940 13.320 -21.052 1.00 77.69 138 TRP A O 1
ATOM 1072 N N . ARG A 1 139 ? 5.852 11.378 -21.317 1.00 75.19 139 ARG A N 1
ATOM 1073 C CA . ARG A 1 139 ? 6.672 10.575 -20.390 1.00 75.19 139 ARG A CA 1
ATOM 1074 C C . ARG A 1 139 ? 6.882 9.147 -20.904 1.00 75.19 139 ARG A C 1
ATOM 1076 O O . ARG A 1 139 ? 6.141 8.651 -21.758 1.00 75.19 139 ARG A O 1
ATOM 1083 N N . PHE A 1 140 ? 7.900 8.469 -20.368 1.00 79.25 140 PHE A N 1
ATOM 1084 C CA . PHE A 1 140 ? 8.140 7.045 -20.615 1.00 79.25 140 PHE A CA 1
ATOM 1085 C C . PHE A 1 140 ? 7.514 6.180 -19.533 1.00 79.25 140 PHE A C 1
ATOM 1087 O O . PHE A 1 140 ? 7.716 6.402 -18.342 1.00 79.25 140 PHE A O 1
ATOM 1094 N N . MET A 1 141 ? 6.821 5.133 -19.962 1.00 83.00 141 MET A N 1
ATOM 1095 C CA . MET A 1 141 ? 6.403 4.047 -19.091 1.00 83.00 141 MET A CA 1
ATOM 1096 C C . MET A 1 141 ? 7.447 2.938 -19.134 1.00 83.00 141 MET A C 1
ATOM 1098 O O . MET A 1 141 ? 7.771 2.418 -20.204 1.00 83.00 141 MET A O 1
ATOM 1102 N N . PHE A 1 142 ? 7.936 2.553 -17.959 1.00 89.06 142 PHE A N 1
ATOM 1103 C CA . PHE A 1 142 ? 8.835 1.419 -17.808 1.00 89.06 142 PHE A CA 1
ATOM 1104 C C . PHE A 1 142 ? 8.040 0.121 -17.696 1.00 89.06 142 PHE A C 1
ATOM 1106 O O . PHE A 1 142 ? 7.216 -0.037 -16.797 1.00 89.06 142 PHE A O 1
ATOM 1113 N N . ARG A 1 143 ? 8.285 -0.814 -18.615 1.00 90.62 143 ARG A N 1
ATOM 1114 C CA . ARG A 1 143 ? 7.638 -2.127 -18.636 1.00 90.62 143 ARG A CA 1
ATOM 1115 C C . ARG A 1 143 ? 8.668 -3.205 -18.351 1.00 90.62 143 ARG A C 1
ATOM 1117 O O . ARG A 1 143 ? 9.537 -3.461 -19.181 1.00 90.62 143 ARG A O 1
ATOM 1124 N N . VAL A 1 144 ? 8.564 -3.821 -17.177 1.00 93.62 144 VAL A N 1
ATOM 1125 C CA . VAL A 1 144 ? 9.492 -4.867 -16.736 1.00 93.62 144 VAL A CA 1
ATOM 1126 C C . VAL A 1 144 ? 9.311 -6.123 -17.588 1.00 93.62 144 VAL A C 1
ATOM 1128 O O . VAL A 1 144 ? 8.203 -6.640 -17.716 1.00 93.62 144 VAL A O 1
ATOM 1131 N N . LEU A 1 145 ? 10.411 -6.626 -18.144 1.00 96.50 145 LEU A N 1
ATOM 1132 C CA . LEU A 1 145 ? 10.472 -7.864 -18.921 1.00 96.50 145 LEU A CA 1
ATOM 1133 C C . LEU A 1 145 ? 11.085 -9.012 -18.118 1.00 96.50 145 LEU A C 1
ATOM 1135 O O . LEU A 1 145 ? 10.657 -10.151 -18.265 1.00 96.50 145 LEU A O 1
ATOM 1139 N N . ALA A 1 146 ? 12.086 -8.737 -17.285 1.00 96.88 146 ALA A N 1
ATOM 1140 C CA . ALA A 1 146 ? 12.799 -9.764 -16.535 1.00 96.88 146 ALA A CA 1
ATOM 1141 C C . ALA A 1 146 ? 13.436 -9.200 -15.266 1.00 96.88 146 ALA A C 1
ATOM 1143 O O . ALA A 1 146 ? 13.701 -7.999 -15.197 1.00 96.88 146 ALA A O 1
ATOM 1144 N N . THR A 1 147 ? 13.740 -10.056 -14.287 1.00 95.25 147 THR A N 1
ATOM 1145 C CA . THR A 1 147 ? 14.496 -9.636 -13.095 1.00 95.25 147 THR A CA 1
ATOM 1146 C C . THR A 1 147 ? 15.650 -10.574 -12.741 1.00 95.25 147 THR A C 1
ATOM 1148 O O . THR A 1 147 ? 15.725 -11.701 -13.232 1.00 95.25 147 THR A O 1
ATOM 1151 N N . THR A 1 148 ? 16.544 -10.146 -11.840 1.00 94.25 148 THR A N 1
ATOM 1152 C CA . THR A 1 148 ? 17.594 -11.020 -11.272 1.00 94.25 148 THR A CA 1
ATOM 1153 C C . THR A 1 148 ? 17.059 -12.122 -10.361 1.00 94.25 148 THR A C 1
ATOM 1155 O O . THR A 1 148 ? 17.835 -12.964 -9.916 1.00 94.25 148 THR A O 1
ATOM 1158 N N . ARG A 1 149 ? 15.740 -12.185 -10.118 1.00 93.81 149 ARG A N 1
ATOM 1159 C CA . ARG A 1 149 ? 15.085 -13.375 -9.547 1.00 93.81 149 ARG A CA 1
ATOM 1160 C C . ARG A 1 149 ? 14.969 -14.522 -10.558 1.00 93.81 149 ARG A C 1
ATOM 1162 O O . ARG A 1 149 ? 14.589 -15.624 -10.177 1.00 93.81 149 ARG A O 1
ATOM 1169 N N . GLY A 1 150 ? 15.306 -14.285 -11.827 1.00 95.56 150 GLY A N 1
ATOM 1170 C CA . GLY A 1 150 ? 15.262 -15.298 -12.878 1.00 95.56 150 GLY A CA 1
ATOM 1171 C C . GLY A 1 150 ? 13.882 -15.491 -13.505 1.00 95.56 150 GLY A C 1
ATOM 1172 O O . GLY A 1 150 ? 13.629 -16.519 -14.132 1.00 95.56 150 GLY A O 1
ATOM 1173 N N . ASP A 1 151 ? 12.981 -14.528 -13.331 1.00 95.75 151 ASP A N 1
ATOM 1174 C CA . ASP A 1 151 ? 11.583 -14.600 -13.738 1.00 95.75 151 ASP A CA 1
ATOM 1175 C C . ASP A 1 151 ? 11.211 -13.537 -14.783 1.00 95.75 151 ASP A C 1
ATOM 1177 O O . ASP A 1 151 ? 11.928 -12.563 -15.014 1.00 95.75 151 ASP A O 1
ATOM 1181 N N . VAL A 1 152 ? 10.055 -13.751 -15.413 1.00 97.25 152 VAL A N 1
ATOM 1182 C CA . VAL A 1 152 ? 9.362 -12.782 -16.269 1.00 97.25 152 VAL A CA 1
ATOM 1183 C C . VAL A 1 152 ? 8.119 -12.338 -15.493 1.00 97.25 152 VAL A C 1
ATOM 1185 O O . VAL A 1 152 ? 7.187 -13.135 -15.384 1.00 97.25 152 VAL A O 1
ATOM 1188 N N . PRO A 1 153 ? 8.082 -11.119 -14.920 1.00 94.50 153 PRO A N 1
ATOM 1189 C CA . PRO A 1 153 ? 6.994 -10.716 -14.021 1.00 94.50 153 PRO A CA 1
ATOM 1190 C C . PRO A 1 153 ? 5.624 -10.625 -14.701 1.00 94.50 153 PRO A C 1
ATOM 1192 O O . PRO A 1 153 ? 4.611 -10.935 -14.079 1.00 94.50 153 PRO A O 1
ATOM 1195 N N . MET A 1 154 ? 5.599 -10.218 -15.971 1.00 94.31 154 MET A N 1
ATOM 1196 C CA . MET A 1 154 ? 4.380 -10.043 -16.768 1.00 94.31 154 MET A CA 1
ATOM 1197 C C . MET A 1 154 ? 4.538 -10.745 -18.131 1.00 94.31 154 MET A C 1
ATOM 1199 O O . MET A 1 154 ? 4.853 -10.094 -19.134 1.00 94.31 154 MET A O 1
ATOM 1203 N N . PRO A 1 155 ? 4.448 -12.088 -18.190 1.00 96.62 155 PRO A N 1
ATOM 1204 C CA . PRO A 1 155 ? 4.670 -12.839 -19.424 1.00 96.62 155 PRO A CA 1
ATOM 1205 C C . PRO A 1 155 ? 3.653 -12.541 -20.534 1.00 96.62 155 PRO A C 1
ATOM 1207 O O . PRO A 1 155 ? 4.052 -12.529 -21.698 1.00 96.62 155 PRO A O 1
ATOM 1210 N N . LEU A 1 156 ? 2.381 -12.277 -20.219 1.00 96.75 156 LEU A N 1
ATOM 1211 C CA . LEU A 1 156 ? 1.359 -11.980 -21.232 1.00 96.75 156 LEU A CA 1
ATOM 1212 C C . LEU A 1 156 ? 1.560 -10.579 -21.826 1.00 96.75 156 LEU A C 1
ATOM 1214 O O . LEU A 1 156 ? 1.429 -10.390 -23.037 1.00 96.75 156 LEU A O 1
ATOM 1218 N N . LEU A 1 157 ? 1.983 -9.609 -21.013 1.00 93.94 157 LEU A N 1
ATOM 1219 C CA . LEU A 1 157 ? 2.444 -8.308 -21.486 1.00 93.94 157 LEU A CA 1
ATOM 1220 C C . LEU A 1 157 ? 3.655 -8.459 -22.412 1.00 93.94 157 LEU A C 1
ATOM 1222 O O . LEU A 1 157 ? 3.671 -7.889 -23.502 1.00 93.94 157 LEU A O 1
ATOM 1226 N N . ALA A 1 158 ? 4.662 -9.241 -22.010 1.00 95.69 158 ALA A N 1
ATOM 1227 C CA . ALA A 1 158 ? 5.841 -9.479 -22.838 1.00 95.69 158 ALA A CA 1
ATOM 1228 C C . ALA A 1 158 ? 5.477 -10.158 -24.172 1.00 95.69 158 ALA A C 1
ATOM 1230 O O . ALA A 1 158 ? 6.054 -9.825 -25.207 1.00 95.69 158 ALA A O 1
ATOM 1231 N N . GLU A 1 159 ? 4.505 -11.073 -24.178 1.00 96.50 159 GLU A N 1
ATOM 1232 C CA . GLU A 1 159 ? 3.972 -11.691 -25.397 1.00 96.50 159 GLU A CA 1
ATOM 1233 C C . GLU A 1 159 ? 3.292 -10.668 -26.304 1.00 96.50 159 GLU A C 1
ATOM 1235 O O . GLU A 1 159 ? 3.607 -10.595 -27.492 1.00 96.50 159 GLU A O 1
ATOM 1240 N N . ARG A 1 160 ? 2.429 -9.820 -25.739 1.00 93.25 160 ARG A N 1
ATOM 1241 C CA . ARG A 1 160 ? 1.734 -8.758 -26.475 1.00 93.25 160 ARG A CA 1
ATOM 1242 C C . ARG A 1 160 ? 2.690 -7.742 -27.100 1.00 93.25 160 ARG A C 1
ATOM 1244 O O . ARG A 1 160 ? 2.391 -7.197 -28.159 1.00 93.25 160 ARG A O 1
ATOM 1251 N N . LEU A 1 161 ? 3.833 -7.502 -26.463 1.00 92.19 161 LEU A N 1
ATOM 1252 C CA . LEU A 1 161 ? 4.898 -6.643 -26.982 1.00 92.19 161 LEU A CA 1
ATOM 1253 C C . LEU A 1 161 ? 5.784 -7.350 -28.025 1.00 92.19 161 LEU A C 1
ATOM 1255 O O . LEU A 1 161 ? 6.665 -6.718 -28.595 1.00 92.19 161 LEU A O 1
ATOM 1259 N N . GLY A 1 162 ? 5.583 -8.648 -28.282 1.00 95.81 162 GLY A N 1
ATOM 1260 C CA . GLY A 1 162 ? 6.436 -9.441 -29.174 1.00 95.81 162 GLY A CA 1
ATOM 1261 C C . GLY A 1 162 ? 7.811 -9.770 -28.581 1.00 95.81 162 GLY A C 1
ATOM 1262 O O . GLY A 1 162 ? 8.718 -10.178 -29.302 1.00 95.81 162 GLY A O 1
ATOM 1263 N N . LEU A 1 163 ? 7.976 -9.607 -27.265 1.00 96.94 163 LEU A N 1
ATOM 1264 C CA . LEU A 1 163 ? 9.256 -9.691 -26.560 1.00 96.94 163 LEU A CA 1
ATOM 1265 C C . LEU A 1 163 ? 9.366 -10.900 -25.622 1.00 96.94 163 LEU A C 1
ATOM 1267 O O . LEU A 1 163 ? 10.405 -11.061 -24.992 1.00 96.94 163 LEU A O 1
ATOM 1271 N N . LEU A 1 164 ? 8.365 -11.787 -25.531 1.00 97.81 164 LEU A N 1
ATOM 1272 C CA . LEU A 1 164 ? 8.366 -12.901 -24.564 1.00 97.81 164 LEU A CA 1
ATOM 1273 C C . LEU A 1 164 ? 9.621 -13.785 -24.638 1.00 97.81 164 LEU A C 1
ATOM 1275 O O . LEU A 1 164 ? 10.190 -14.141 -23.607 1.00 97.81 164 LEU A O 1
ATOM 1279 N N . SER A 1 165 ? 10.074 -14.145 -25.840 1.00 98.12 165 SER A N 1
ATOM 1280 C CA . SER A 1 165 ? 11.286 -14.961 -26.005 1.00 98.12 165 SER A CA 1
ATOM 1281 C C . SER A 1 165 ? 12.533 -14.243 -25.481 1.00 98.12 165 SER A C 1
ATOM 1283 O O . SER A 1 165 ? 13.345 -14.856 -24.792 1.00 98.12 165 SER A O 1
ATOM 1285 N N . ARG A 1 166 ? 12.649 -12.934 -25.743 1.00 97.94 166 ARG A N 1
ATOM 1286 C CA . ARG A 1 166 ? 13.745 -12.093 -25.238 1.00 97.94 166 ARG A CA 1
ATOM 1287 C C . ARG A 1 166 ? 13.650 -11.890 -23.731 1.00 97.94 166 ARG A C 1
ATOM 1289 O O . ARG A 1 166 ? 14.655 -12.007 -23.045 1.00 97.94 166 ARG A O 1
ATOM 1296 N N . ALA A 1 167 ? 12.448 -11.680 -23.204 1.00 98.06 167 ALA A N 1
ATOM 1297 C CA . ALA A 1 167 ? 12.185 -11.586 -21.774 1.00 98.06 167 ALA A CA 1
ATOM 1298 C C . ALA A 1 167 ? 12.634 -12.858 -21.036 1.00 98.06 167 ALA A C 1
ATOM 1300 O O . ALA A 1 167 ? 13.332 -12.772 -20.033 1.00 98.06 167 ALA A O 1
ATOM 1301 N N . LYS A 1 168 ? 12.325 -14.048 -21.570 1.00 98.50 168 LYS A N 1
ATOM 1302 C CA . LYS A 1 168 ? 12.794 -15.329 -21.008 1.00 98.50 168 LYS A CA 1
ATOM 1303 C C . LYS A 1 168 ? 14.316 -15.475 -21.058 1.00 98.50 168 LYS A C 1
ATOM 1305 O O . LYS A 1 168 ? 14.916 -15.994 -20.119 1.00 98.50 168 LYS A O 1
ATOM 1310 N N . GLU A 1 169 ? 14.944 -15.031 -22.142 1.00 98.19 169 GLU A N 1
ATOM 1311 C CA . GLU A 1 169 ? 16.401 -15.055 -22.286 1.00 98.19 169 GLU A CA 1
ATOM 1312 C C . GLU A 1 169 ? 17.088 -14.083 -21.310 1.00 98.19 169 GLU A C 1
ATOM 1314 O O . GLU A 1 169 ? 18.035 -14.480 -20.627 1.00 98.19 169 GLU A O 1
ATOM 1319 N N . LEU A 1 170 ? 16.561 -12.860 -21.169 1.00 97.62 170 LEU A N 1
ATOM 1320 C CA . LEU A 1 170 ? 16.974 -11.897 -20.145 1.00 97.62 170 LEU A CA 1
ATOM 1321 C C . LEU A 1 170 ? 16.818 -12.499 -18.748 1.00 97.62 170 LEU A C 1
ATOM 1323 O O . LEU A 1 170 ? 17.772 -12.480 -17.981 1.00 97.62 170 LEU A O 1
ATOM 1327 N N . ALA A 1 171 ? 15.658 -13.078 -18.431 1.00 97.69 171 ALA A N 1
ATOM 1328 C CA . ALA A 1 171 ? 15.391 -13.688 -17.132 1.00 97.69 171 ALA A CA 1
ATOM 1329 C C . ALA A 1 171 ? 16.411 -14.782 -16.806 1.00 97.69 171 ALA A C 1
ATOM 1331 O O . ALA A 1 171 ? 16.965 -14.789 -15.712 1.00 97.69 171 ALA A O 1
ATOM 1332 N N . ARG A 1 172 ? 16.752 -15.651 -17.766 1.00 97.81 172 ARG A N 1
ATOM 1333 C CA . ARG A 1 172 ? 17.796 -16.665 -17.564 1.00 97.81 172 ARG A CA 1
ATOM 1334 C C . ARG A 1 172 ? 19.152 -16.030 -17.242 1.00 97.81 172 ARG A C 1
ATOM 1336 O O . ARG A 1 172 ? 19.755 -16.387 -16.236 1.00 97.81 172 ARG A O 1
ATOM 1343 N N . HIS A 1 173 ? 19.618 -15.088 -18.062 1.00 96.38 173 HIS A N 1
ATOM 1344 C CA . HIS A 1 173 ? 20.919 -14.443 -17.854 1.00 96.38 173 HIS A CA 1
ATOM 1345 C C . HIS A 1 173 ? 20.984 -13.638 -16.553 1.00 96.38 173 HIS A C 1
ATOM 1347 O O . HIS A 1 173 ? 21.987 -13.687 -15.849 1.00 96.38 173 HIS A O 1
ATOM 1353 N N . LEU A 1 174 ? 19.920 -12.913 -16.210 1.00 94.62 174 LEU A N 1
ATOM 1354 C CA . LEU A 1 174 ? 19.841 -12.143 -14.970 1.00 94.62 174 LEU A CA 1
ATOM 1355 C C . LEU A 1 174 ? 19.724 -13.054 -13.745 1.00 94.62 174 LEU A C 1
ATOM 1357 O O . LEU A 1 174 ? 20.326 -12.769 -12.714 1.00 94.62 174 LEU A O 1
ATOM 1361 N N . GLY A 1 175 ? 18.993 -14.164 -13.856 1.00 93.94 175 GLY A N 1
ATOM 1362 C CA . GLY A 1 175 ? 18.899 -15.181 -12.811 1.00 93.94 175 GLY A CA 1
ATOM 1363 C C . GLY A 1 175 ? 20.229 -15.890 -12.543 1.00 93.94 175 GLY A C 1
ATOM 1364 O O . GLY A 1 175 ? 20.522 -16.200 -11.394 1.00 93.94 175 GLY A O 1
ATOM 1365 N N . GLU A 1 176 ? 21.066 -16.087 -13.569 1.00 93.69 176 GLU A N 1
ATOM 1366 C CA . GLU A 1 176 ? 22.437 -16.610 -13.422 1.00 93.69 176 GLU A CA 1
ATOM 1367 C C . GLU A 1 176 ? 23.347 -15.661 -12.631 1.00 93.69 176 GLU A C 1
ATOM 1369 O O . GLU A 1 176 ? 24.248 -16.127 -11.936 1.00 93.69 176 GLU A O 1
ATOM 1374 N N . LEU A 1 177 ? 23.099 -14.345 -12.691 1.00 88.06 177 LEU A N 1
ATOM 1375 C CA . LEU A 1 177 ? 23.766 -13.398 -11.796 1.00 88.06 177 LEU A CA 1
ATOM 1376 C C . LEU A 1 177 ? 23.315 -13.633 -10.352 1.00 88.06 177 LEU A C 1
ATOM 1378 O O . LEU A 1 177 ? 24.134 -13.560 -9.443 1.00 88.06 177 LEU A O 1
ATOM 1382 N N . GLY A 1 178 ? 22.021 -13.909 -10.141 1.00 71.50 178 GLY A N 1
ATOM 1383 C CA . GLY A 1 178 ? 21.439 -14.222 -8.830 1.00 71.50 178 GLY A CA 1
ATOM 1384 C C . GLY A 1 178 ? 21.647 -13.121 -7.788 1.00 71.50 178 GLY A C 1
ATOM 1385 O O . GLY A 1 178 ? 21.591 -13.375 -6.584 1.00 71.50 178 GLY A O 1
ATOM 1386 N N . VAL A 1 179 ? 21.953 -11.905 -8.244 1.00 77.00 179 VAL A N 1
ATOM 1387 C CA . VAL A 1 179 ? 22.465 -10.853 -7.377 1.00 77.00 179 VAL A CA 1
ATOM 1388 C C . VAL A 1 179 ? 21.342 -10.055 -6.754 1.00 77.00 179 VAL A C 1
ATOM 1390 O O . VAL A 1 179 ? 20.407 -9.597 -7.421 1.00 77.00 179 VAL A O 1
ATOM 1393 N N . ARG A 1 180 ? 21.521 -9.870 -5.448 1.00 82.50 180 ARG A N 1
ATOM 1394 C CA . ARG A 1 180 ? 20.825 -8.914 -4.611 1.00 82.50 180 ARG A CA 1
ATOM 1395 C C . ARG A 1 180 ? 21.840 -7.874 -4.150 1.00 82.50 180 ARG A C 1
ATOM 1397 O O . ARG A 1 180 ? 22.699 -8.180 -3.322 1.00 82.50 180 ARG A O 1
ATOM 1404 N N . LEU A 1 181 ? 21.784 -6.681 -4.728 1.00 80.12 181 LEU A N 1
ATOM 1405 C CA . LEU A 1 181 ? 22.721 -5.615 -4.394 1.00 80.12 181 LEU A CA 1
ATOM 1406 C C . LEU A 1 181 ? 22.370 -4.949 -3.065 1.00 80.12 181 LEU A C 1
ATOM 1408 O O . LEU A 1 181 ? 21.188 -4.865 -2.719 1.00 80.12 181 LEU A O 1
ATOM 1412 N N . PRO A 1 182 ? 23.374 -4.427 -2.334 1.00 76.62 182 PRO A N 1
ATOM 1413 C CA . PRO A 1 182 ? 23.090 -3.438 -1.314 1.00 76.62 182 PRO A CA 1
ATOM 1414 C C . PRO A 1 182 ? 22.419 -2.250 -2.003 1.00 76.62 182 PRO A C 1
ATOM 1416 O O . PRO A 1 182 ? 22.935 -1.714 -2.986 1.00 76.62 182 PRO A O 1
ATOM 1419 N N . LEU A 1 183 ? 21.248 -1.864 -1.506 1.00 79.56 183 LEU A N 1
ATOM 1420 C CA . LEU A 1 183 ? 20.610 -0.647 -1.978 1.00 79.56 183 LEU A CA 1
ATOM 1421 C C . LEU A 1 183 ? 21.515 0.549 -1.647 1.00 79.56 183 LEU A C 1
ATOM 1423 O O . LEU A 1 183 ? 22.219 0.507 -0.630 1.00 79.56 183 LEU A O 1
ATOM 1427 N N . PRO A 1 184 ? 21.463 1.632 -2.440 1.00 77.19 184 PRO A N 1
ATOM 1428 C CA . PRO A 1 184 ? 22.032 2.906 -2.024 1.00 77.19 184 PRO A CA 1
ATOM 1429 C C . PRO A 1 184 ? 21.568 3.256 -0.602 1.00 77.19 184 PRO A C 1
ATOM 1431 O O . PRO A 1 184 ? 20.447 2.871 -0.232 1.00 77.19 184 PRO A O 1
ATOM 1434 N N . PRO A 1 185 ? 22.374 3.969 0.204 1.00 82.19 185 PRO A N 1
ATOM 1435 C CA . PRO A 1 185 ? 21.899 4.449 1.497 1.00 82.19 185 PRO A CA 1
ATOM 1436 C C . PRO A 1 185 ? 20.571 5.197 1.310 1.00 82.19 185 PRO A C 1
ATOM 1438 O O . PRO A 1 185 ? 20.338 5.821 0.272 1.00 82.19 185 PRO A O 1
ATOM 1441 N N . MET A 1 186 ? 19.655 5.020 2.261 1.00 89.31 186 MET A N 1
ATOM 1442 C CA . MET A 1 186 ? 18.454 5.854 2.324 1.00 89.31 186 MET A CA 1
ATOM 1443 C C . MET A 1 186 ? 18.863 7.268 2.733 1.00 89.31 186 MET A C 1
ATOM 1445 O O . MET A 1 186 ? 19.971 7.454 3.242 1.00 89.31 186 MET A O 1
ATOM 1449 N N . ASP A 1 187 ? 17.980 8.239 2.518 1.00 91.75 187 ASP A N 1
ATOM 1450 C CA . ASP A 1 187 ? 18.224 9.604 2.966 1.00 91.75 187 ASP A CA 1
ATOM 1451 C C . ASP A 1 187 ? 18.587 9.634 4.463 1.00 91.75 187 ASP A C 1
ATOM 1453 O O . ASP A 1 187 ? 17.882 9.062 5.302 1.00 91.75 187 ASP A O 1
ATOM 1457 N N . GLU A 1 188 ? 19.744 10.218 4.789 1.00 93.50 188 GLU A N 1
ATOM 1458 C CA . GLU A 1 188 ? 20.306 10.162 6.143 1.00 93.50 188 GLU A CA 1
ATOM 1459 C C . GLU A 1 188 ? 19.459 10.967 7.135 1.00 93.50 188 GLU A C 1
ATOM 1461 O O . GLU A 1 188 ? 19.239 10.505 8.255 1.00 93.50 188 GLU A O 1
ATOM 1466 N N . GLU A 1 189 ? 18.941 12.128 6.719 1.00 94.81 189 GLU A N 1
ATOM 1467 C CA . GLU A 1 189 ? 18.102 13.003 7.547 1.00 94.81 189 GLU A CA 1
ATOM 1468 C C . GLU A 1 189 ? 16.754 12.342 7.864 1.00 94.81 189 GLU A C 1
ATOM 1470 O O . GLU A 1 189 ? 16.277 12.378 8.994 1.00 94.81 189 GLU A O 1
ATOM 1475 N N . GLN A 1 190 ? 16.160 11.656 6.898 1.00 95.19 190 GLN A N 1
ATOM 1476 C CA . GLN A 1 190 ? 14.920 10.911 7.087 1.00 95.19 190 GLN A CA 1
ATOM 1477 C C . GLN A 1 190 ? 15.146 9.621 7.881 1.00 95.19 190 GLN A C 1
ATOM 1479 O O . GLN A 1 190 ? 14.319 9.229 8.707 1.00 95.19 190 GLN A O 1
ATOM 1484 N N . SER A 1 191 ? 16.297 8.970 7.699 1.00 95.62 191 SER A N 1
ATOM 1485 C CA . SER A 1 191 ? 16.624 7.725 8.399 1.00 95.62 191 SER A CA 1
ATOM 1486 C C . SER A 1 191 ? 16.743 7.904 9.917 1.00 95.62 191 SER A C 1
ATOM 1488 O O . SER A 1 191 ? 16.446 6.961 10.655 1.00 95.62 191 SER A O 1
ATOM 1490 N N . VAL A 1 192 ? 17.129 9.089 10.416 1.00 96.88 192 VAL A N 1
ATOM 1491 C CA . VAL A 1 192 ? 17.179 9.328 11.873 1.00 96.88 192 VAL A CA 1
ATOM 1492 C C . VAL A 1 192 ? 15.794 9.360 12.525 1.00 96.88 192 VAL A C 1
ATOM 1494 O O . VAL A 1 192 ? 15.699 9.118 13.726 1.00 96.88 192 VAL A O 1
ATOM 1497 N N . LEU A 1 193 ? 14.728 9.594 11.749 1.00 96.69 193 LEU A N 1
ATOM 1498 C CA . LEU A 1 193 ? 13.344 9.657 12.233 1.00 96.69 193 LEU A CA 1
ATOM 1499 C C . LEU A 1 193 ? 12.692 8.273 12.384 1.00 96.69 193 LEU A C 1
ATOM 1501 O O . LEU A 1 193 ? 11.636 8.159 13.005 1.00 96.69 193 LEU A O 1
ATOM 1505 N N . ILE A 1 194 ? 13.315 7.205 11.866 1.00 96.69 194 ILE A N 1
ATOM 1506 C CA . ILE A 1 194 ? 12.766 5.835 11.896 1.00 96.69 194 ILE A CA 1
ATOM 1507 C C . ILE A 1 194 ? 12.331 5.394 13.309 1.00 96.69 194 ILE A C 1
ATOM 1509 O O . ILE A 1 194 ? 11.212 4.886 13.441 1.00 96.69 194 ILE A O 1
ATOM 1513 N N . PRO A 1 195 ? 13.142 5.557 14.378 1.00 97.56 195 PRO A N 1
ATOM 1514 C CA . PRO A 1 195 ? 12.742 5.134 15.721 1.00 97.56 195 PRO A CA 1
ATOM 1515 C C . PRO A 1 195 ? 11.507 5.876 16.247 1.00 97.56 195 PRO A C 1
ATOM 1517 O O . PRO A 1 195 ? 10.653 5.254 16.884 1.00 97.56 195 PRO A O 1
ATOM 1520 N N . ASP A 1 196 ? 11.395 7.172 15.955 1.00 96.31 196 ASP A N 1
ATOM 1521 C CA . ASP A 1 196 ? 10.285 8.014 16.407 1.00 96.31 196 ASP A CA 1
ATOM 1522 C C . ASP A 1 196 ? 9.010 7.724 15.606 1.00 96.31 196 ASP A C 1
ATOM 1524 O O . ASP A 1 196 ? 7.937 7.568 16.191 1.00 96.31 196 ASP A O 1
ATOM 1528 N N . ALA A 1 197 ? 9.129 7.521 14.289 1.00 96.31 197 ALA A N 1
ATOM 1529 C CA . ALA A 1 197 ? 8.021 7.089 13.440 1.00 96.31 197 ALA A CA 1
ATOM 1530 C C . ALA A 1 197 ? 7.469 5.724 13.892 1.00 96.31 197 ALA A C 1
ATOM 1532 O O . ALA A 1 197 ? 6.256 5.546 14.029 1.00 96.31 197 ALA A O 1
ATOM 1533 N N . LEU A 1 198 ? 8.350 4.771 14.227 1.00 96.69 198 LEU A N 1
ATOM 1534 C CA . LEU A 1 198 ? 7.946 3.491 14.816 1.00 96.69 198 LEU A CA 1
ATOM 1535 C C . LEU A 1 198 ? 7.263 3.666 16.172 1.00 96.69 198 LEU A C 1
ATOM 1537 O O . LEU A 1 198 ? 6.295 2.963 16.460 1.00 96.69 198 LEU A O 1
ATOM 1541 N N . ALA A 1 199 ? 7.738 4.590 17.009 1.00 93.62 199 ALA A N 1
ATOM 1542 C CA . ALA A 1 199 ? 7.092 4.891 18.280 1.00 93.62 199 ALA A CA 1
ATOM 1543 C C . ALA A 1 199 ? 5.679 5.469 18.081 1.00 93.62 199 ALA A C 1
ATOM 1545 O O . ALA A 1 199 ? 4.774 5.072 18.819 1.00 93.62 199 ALA A O 1
ATOM 1546 N N . ASN A 1 200 ? 5.462 6.326 17.073 1.00 92.06 200 ASN A N 1
ATOM 1547 C CA . ASN A 1 200 ? 4.133 6.847 16.735 1.00 92.06 200 ASN A CA 1
ATOM 1548 C C . ASN A 1 200 ? 3.174 5.719 16.327 1.00 92.06 200 ASN A C 1
ATOM 1550 O O . ASN A 1 200 ? 2.115 5.566 16.940 1.00 92.06 200 ASN A O 1
ATOM 1554 N N . LEU A 1 201 ? 3.577 4.869 15.375 1.00 94.44 201 LEU A N 1
ATOM 1555 C CA . LEU A 1 201 ? 2.761 3.735 14.925 1.00 94.44 201 LEU A CA 1
ATOM 1556 C C . LEU A 1 201 ? 2.491 2.735 16.059 1.00 94.44 201 LEU A C 1
ATOM 1558 O O . LEU A 1 201 ? 1.370 2.248 16.220 1.00 94.44 201 LEU A O 1
ATOM 1562 N N . ARG A 1 202 ? 3.497 2.456 16.901 1.00 92.94 202 ARG A N 1
ATOM 1563 C CA . ARG A 1 202 ? 3.355 1.576 18.071 1.00 92.94 202 ARG A CA 1
ATOM 1564 C C . ARG A 1 202 ? 2.368 2.138 19.090 1.00 92.94 202 ARG A C 1
ATOM 1566 O O . ARG A 1 202 ? 1.653 1.353 19.713 1.00 92.94 202 ARG A O 1
ATOM 1573 N N . SER A 1 203 ? 2.326 3.459 19.258 1.00 89.69 203 SER A N 1
ATOM 1574 C CA . SER A 1 203 ? 1.373 4.123 20.147 1.00 89.69 203 SER A CA 1
ATOM 1575 C C . SER A 1 203 ? -0.060 3.870 19.683 1.00 89.69 203 SER A C 1
ATOM 1577 O O . SER A 1 203 ? -0.825 3.241 20.414 1.00 89.69 203 SER A O 1
ATOM 1579 N N . GLY A 1 204 ? -0.399 4.231 18.439 1.00 90.44 204 GLY A N 1
ATOM 1580 C CA . GLY A 1 204 ? -1.744 4.011 17.886 1.00 90.44 204 GLY A CA 1
ATOM 1581 C C . GLY A 1 204 ? -2.139 2.529 17.861 1.00 90.44 204 GLY A C 1
ATOM 1582 O O . GLY A 1 204 ? -3.228 2.144 18.297 1.00 90.44 204 GLY A O 1
ATOM 1583 N N . PHE A 1 205 ? -1.210 1.655 17.465 1.00 93.19 205 PHE A N 1
ATOM 1584 C CA . PHE A 1 205 ? -1.417 0.207 17.501 1.00 93.19 205 PHE A CA 1
ATOM 1585 C C . PHE A 1 205 ? -1.683 -0.330 18.914 1.00 93.19 205 PHE A C 1
ATOM 1587 O O . PHE A 1 205 ? -2.557 -1.180 19.101 1.00 93.19 205 PHE A O 1
ATOM 1594 N N . GLY A 1 206 ? -0.935 0.156 19.910 1.00 91.62 206 GLY A N 1
ATOM 1595 C CA . GLY A 1 206 ? -1.065 -0.228 21.314 1.00 91.62 206 GLY A CA 1
ATOM 1596 C C . GLY A 1 206 ? -2.363 0.259 21.952 1.00 91.62 206 GLY A C 1
ATOM 1597 O O . GLY A 1 206 ? -2.961 -0.475 22.742 1.00 91.62 206 GLY A O 1
ATOM 1598 N N . GLN A 1 207 ? -2.832 1.452 21.574 1.00 91.06 207 GLN A N 1
ATOM 1599 C CA . GLN A 1 207 ? -4.139 1.950 21.994 1.00 91.06 207 GLN A CA 1
ATOM 1600 C C . GLN A 1 207 ? -5.264 1.045 21.475 1.00 91.06 207 GLN A C 1
ATOM 1602 O O . GLN A 1 207 ? -6.198 0.738 22.215 1.00 91.06 207 GLN A O 1
ATOM 1607 N N . GLY A 1 208 ? -5.157 0.542 20.241 1.00 91.06 208 GLY A N 1
ATOM 1608 C CA . GLY A 1 208 ? -6.110 -0.431 19.701 1.00 91.06 208 GLY A CA 1
ATOM 1609 C C . GLY A 1 208 ? -7.538 0.116 19.597 1.00 91.06 208 GLY A C 1
ATOM 1610 O O . GLY A 1 208 ? -8.502 -0.629 19.773 1.00 91.06 208 GLY A O 1
ATOM 1611 N N . VAL A 1 209 ? -7.679 1.422 19.376 1.00 88.25 209 VAL A N 1
ATOM 1612 C CA . VAL A 1 209 ? -8.972 2.078 19.133 1.00 88.25 209 VAL A CA 1
ATOM 1613 C C . VAL A 1 209 ? -9.394 1.851 17.682 1.00 88.25 209 VAL A C 1
ATOM 1615 O O . VAL A 1 209 ? -10.512 1.401 17.441 1.00 88.25 209 VAL A O 1
ATOM 1618 N N . ASP A 1 210 ? -8.463 2.050 16.748 1.00 88.25 210 ASP A N 1
ATOM 1619 C CA . ASP A 1 210 ? -8.717 1.962 15.313 1.00 88.25 210 ASP A CA 1
ATOM 1620 C C . ASP A 1 210 ? -8.281 0.633 14.686 1.00 88.25 210 ASP A C 1
ATOM 1622 O O . ASP A 1 210 ? -7.373 -0.068 15.164 1.00 88.25 210 ASP A O 1
ATOM 1626 N N . SER A 1 211 ? -8.930 0.299 13.564 1.00 91.50 211 SER A N 1
ATOM 1627 C CA . SER A 1 211 ? -8.491 -0.781 12.673 1.00 91.50 211 SER A CA 1
ATOM 1628 C C . SER A 1 211 ? -7.079 -0.506 12.142 1.00 91.50 211 SER A C 1
ATOM 1630 O O . SER A 1 211 ? -6.634 0.637 12.067 1.00 91.50 211 SER A O 1
ATOM 1632 N N . LEU A 1 212 ? -6.331 -1.565 11.842 1.00 92.50 212 LEU A N 1
ATOM 1633 C CA . LEU A 1 212 ? -4.884 -1.505 11.638 1.00 92.50 212 LEU A CA 1
ATOM 1634 C C . LEU A 1 212 ? -4.502 -0.623 10.444 1.00 92.50 212 LEU A C 1
ATOM 1636 O O . LEU A 1 212 ? -3.467 0.034 10.475 1.00 92.50 212 LEU A O 1
ATOM 1640 N N . ASP A 1 213 ? -5.354 -0.577 9.424 1.00 91.69 213 ASP A N 1
ATOM 1641 C CA . ASP A 1 213 ? -5.196 0.258 8.234 1.00 91.69 213 ASP A CA 1
ATOM 1642 C C . ASP A 1 213 ? -5.275 1.758 8.529 1.00 91.69 213 ASP A C 1
ATOM 1644 O O . ASP A 1 213 ? -4.719 2.552 7.780 1.00 91.69 213 ASP A O 1
ATOM 1648 N N . ARG A 1 214 ? -5.918 2.139 9.635 1.00 90.38 214 ARG A N 1
ATOM 1649 C CA . ARG A 1 214 ? -6.084 3.531 10.067 1.00 90.38 214 ARG A CA 1
ATOM 1650 C C . ARG A 1 214 ? -4.984 3.995 11.017 1.00 90.38 214 ARG A C 1
ATOM 1652 O O . ARG A 1 214 ? -4.835 5.191 11.221 1.00 90.38 214 ARG A O 1
ATOM 1659 N N . VAL A 1 215 ? -4.199 3.082 11.596 1.00 91.38 215 VAL A N 1
ATOM 1660 C CA . VAL A 1 215 ? -3.113 3.439 12.531 1.00 91.38 215 VAL A CA 1
ATOM 1661 C C . VAL A 1 215 ? -2.132 4.460 11.929 1.00 91.38 215 VAL A C 1
ATOM 1663 O O . VAL A 1 215 ? -1.793 5.406 12.638 1.00 91.38 215 VAL A O 1
ATOM 1666 N N . PRO A 1 216 ? -1.705 4.343 10.653 1.00 90.06 216 PRO A N 1
ATOM 1667 C CA . PRO A 1 216 ? -0.833 5.342 10.033 1.00 90.06 216 PRO A CA 1
ATOM 1668 C C . PRO A 1 216 ? -1.486 6.711 9.794 1.00 90.06 216 PRO A C 1
ATOM 1670 O O . PRO A 1 216 ? -0.759 7.668 9.565 1.00 90.06 216 PRO A O 1
ATOM 1673 N N . ASP A 1 217 ? -2.819 6.815 9.827 1.00 84.69 217 ASP A N 1
ATOM 1674 C CA . ASP A 1 217 ? -3.540 8.074 9.582 1.00 84.69 217 ASP A CA 1
ATOM 1675 C C . ASP A 1 217 ? -3.671 8.928 10.858 1.00 84.69 217 ASP A C 1
ATOM 1677 O O . ASP A 1 217 ? -3.946 10.127 10.791 1.00 84.69 217 ASP A O 1
ATOM 1681 N N . TYR A 1 218 ? -3.498 8.312 12.032 1.00 73.19 218 TYR A N 1
ATOM 1682 C CA . TYR A 1 218 ? -3.760 8.917 13.341 1.00 73.19 218 TYR A CA 1
ATOM 1683 C C . TYR A 1 218 ? -2.498 8.992 14.213 1.00 73.19 218 TYR A C 1
ATOM 1685 O O . TYR A 1 218 ? -2.515 8.661 15.397 1.00 73.19 218 TYR A O 1
ATOM 1693 N N . THR A 1 219 ? -1.385 9.449 13.636 1.00 75.31 219 THR A N 1
ATOM 1694 C CA . THR A 1 219 ? -0.116 9.679 14.355 1.00 75.31 219 THR A CA 1
ATOM 1695 C C . THR A 1 219 ? 0.014 11.076 14.963 1.00 75.31 219 THR A C 1
ATOM 1697 O O . THR A 1 219 ? 0.950 11.319 15.724 1.00 75.31 219 THR A O 1
ATOM 1700 N N . GLY A 1 220 ? -0.931 11.979 14.678 1.00 70.12 220 GLY A N 1
ATOM 1701 C CA . GLY A 1 220 ? -1.030 13.289 15.329 1.00 70.12 220 GLY A CA 1
ATOM 1702 C C . GLY A 1 220 ? 0.005 14.322 14.870 1.00 70.12 220 GLY A C 1
ATOM 1703 O O . GLY A 1 220 ? 0.328 15.218 15.649 1.00 70.12 220 GLY A O 1
ATOM 1704 N N . GLY A 1 221 ? 0.524 14.217 13.642 1.00 77.69 221 GLY A N 1
ATOM 1705 C CA . GLY A 1 221 ? 1.603 15.083 13.150 1.00 77.69 221 GLY A CA 1
ATOM 1706 C C . GLY A 1 221 ? 2.963 14.684 13.723 1.00 77.69 221 GLY A C 1
ATOM 1707 O O . GLY A 1 221 ? 3.749 15.548 14.102 1.00 77.69 221 GLY A O 1
ATOM 1708 N N . GLY A 1 222 ? 3.187 13.381 13.893 1.00 84.56 222 GLY A N 1
ATOM 1709 C CA . GLY A 1 222 ? 4.425 12.828 14.437 1.00 84.56 222 GLY A CA 1
ATOM 1710 C C . GLY A 1 222 ? 5.508 12.639 13.372 1.00 84.56 222 GLY A C 1
ATOM 1711 O O . GLY A 1 222 ? 5.306 12.916 12.195 1.00 84.56 222 GLY A O 1
ATOM 1712 N N . ALA A 1 223 ? 6.641 12.057 13.768 1.00 92.00 223 ALA A N 1
ATOM 1713 C CA . ALA A 1 223 ? 7.759 11.762 12.871 1.00 92.00 223 ALA A CA 1
ATOM 1714 C C . ALA A 1 223 ? 7.367 10.886 11.665 1.00 92.00 223 ALA A C 1
ATOM 1716 O O . ALA A 1 223 ? 8.012 10.970 10.629 1.00 92.00 223 ALA A O 1
ATOM 1717 N N . TRP A 1 224 ? 6.318 10.060 11.776 1.00 93.38 224 TRP A N 1
ATOM 1718 C CA . TRP A 1 224 ? 5.744 9.323 10.637 1.00 93.38 224 TRP A CA 1
ATOM 1719 C C . TRP A 1 224 ? 5.176 10.246 9.541 1.00 93.38 224 TRP A C 1
ATOM 1721 O O . TRP A 1 224 ? 5.356 9.984 8.346 1.00 93.38 224 TRP A O 1
ATOM 1731 N N . ASP A 1 225 ? 4.521 11.332 9.950 1.00 90.12 225 ASP A N 1
ATOM 1732 C CA . ASP A 1 225 ? 3.924 12.320 9.050 1.00 90.12 225 ASP A CA 1
ATOM 1733 C C . ASP A 1 225 ? 5.009 13.170 8.368 1.00 90.12 225 ASP A C 1
ATOM 1735 O O . ASP A 1 225 ? 4.869 13.524 7.197 1.00 90.12 225 ASP A O 1
ATOM 1739 N N . ASP A 1 226 ? 6.128 13.396 9.066 1.00 92.12 226 ASP A N 1
ATOM 1740 C CA . ASP A 1 226 ? 7.297 14.149 8.586 1.00 92.12 226 ASP A CA 1
ATOM 1741 C C . ASP A 1 226 ? 8.185 13.370 7.603 1.00 92.12 226 ASP A C 1
ATOM 1743 O O . ASP A 1 226 ? 9.115 13.935 7.011 1.00 92.12 226 ASP A O 1
ATOM 1747 N N . LEU A 1 227 ? 7.922 12.073 7.409 1.00 92.69 227 LEU A N 1
ATOM 1748 C CA . LEU A 1 227 ? 8.623 11.319 6.381 1.00 92.69 227 LEU A CA 1
ATOM 1749 C C . LEU A 1 227 ? 8.210 11.819 4.986 1.00 92.69 227 LEU A C 1
ATOM 1751 O O . LEU A 1 227 ? 7.067 12.192 4.740 1.00 92.69 227 LEU A O 1
ATOM 1755 N N . TYR A 1 228 ? 9.129 11.809 4.038 1.00 90.19 228 TYR A N 1
ATOM 1756 C CA . TYR A 1 228 ? 8.895 12.088 2.622 1.00 90.19 228 TYR A CA 1
ATOM 1757 C C . TYR A 1 228 ? 9.749 11.200 1.714 1.00 90.19 228 TYR A C 1
ATOM 1759 O O . TYR A 1 228 ? 9.433 11.070 0.536 1.00 90.19 228 TYR A O 1
ATOM 1767 N N . ASP A 1 229 ? 10.790 10.550 2.247 1.00 90.12 229 ASP A N 1
ATOM 1768 C CA . ASP A 1 229 ? 11.496 9.487 1.536 1.00 90.12 229 ASP A CA 1
ATOM 1769 C C . ASP A 1 229 ? 10.683 8.181 1.596 1.00 90.12 229 ASP A C 1
ATOM 1771 O O . ASP A 1 229 ? 10.458 7.586 2.658 1.00 90.12 229 ASP A O 1
ATOM 1775 N N . ASP A 1 230 ? 10.246 7.717 0.428 1.00 87.12 230 ASP A N 1
ATOM 1776 C CA . ASP A 1 230 ? 9.427 6.517 0.288 1.00 87.12 230 ASP A CA 1
ATOM 1777 C C . ASP A 1 230 ? 10.133 5.230 0.743 1.00 87.12 230 ASP A C 1
ATOM 1779 O O . ASP A 1 230 ? 9.488 4.311 1.258 1.00 87.12 230 ASP A O 1
ATOM 1783 N N . ARG A 1 231 ? 11.460 5.136 0.581 1.00 87.06 231 ARG A N 1
ATOM 1784 C CA . ARG A 1 231 ? 12.231 3.970 1.034 1.00 87.06 231 ARG A CA 1
ATOM 1785 C C . ARG A 1 231 ? 12.293 3.936 2.556 1.00 87.06 231 ARG A C 1
ATOM 1787 O O . ARG A 1 231 ? 12.141 2.858 3.131 1.00 87.06 231 ARG A O 1
ATOM 1794 N N . VAL A 1 232 ? 12.445 5.095 3.199 1.00 92.38 232 VAL A N 1
ATOM 1795 C CA . VAL A 1 232 ? 12.387 5.224 4.663 1.00 92.38 232 VAL A CA 1
ATOM 1796 C C . VAL A 1 232 ? 10.996 4.861 5.179 1.00 92.38 232 VAL A C 1
ATOM 1798 O O . VAL A 1 232 ? 10.887 4.032 6.086 1.00 92.38 232 VAL A O 1
ATOM 1801 N N . ARG A 1 233 ? 9.924 5.383 4.562 1.00 91.56 233 ARG A N 1
ATOM 1802 C CA . ARG A 1 233 ? 8.537 5.004 4.901 1.00 91.56 233 ARG A CA 1
ATOM 1803 C C . ARG A 1 233 ? 8.309 3.499 4.806 1.00 91.56 233 ARG A C 1
ATOM 1805 O O . ARG A 1 233 ? 7.792 2.890 5.744 1.00 91.56 233 ARG A O 1
ATOM 1812 N N . ARG A 1 234 ? 8.729 2.875 3.700 1.00 88.44 234 ARG A N 1
ATOM 1813 C CA . ARG A 1 234 ? 8.612 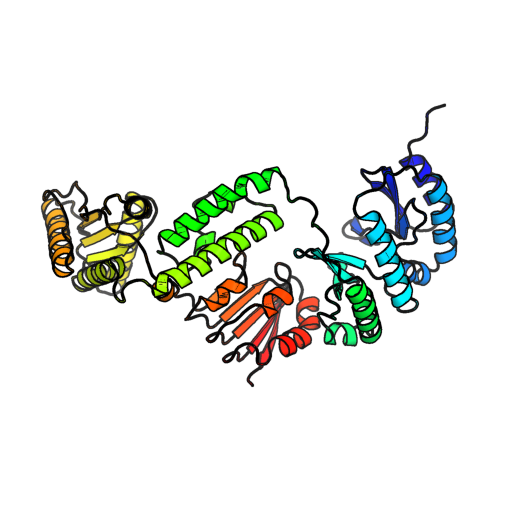1.421 3.510 1.00 88.44 234 ARG A CA 1
ATOM 1814 C C . ARG A 1 234 ? 9.430 0.638 4.532 1.00 88.44 234 ARG A C 1
ATOM 1816 O O . ARG A 1 234 ? 8.960 -0.396 4.999 1.00 88.44 234 ARG A O 1
ATOM 1823 N N . GLU A 1 235 ? 10.622 1.101 4.905 1.00 91.38 235 GLU A N 1
ATOM 1824 C CA . GLU A 1 235 ? 11.409 0.441 5.950 1.00 91.38 235 GLU A CA 1
ATOM 1825 C C . GLU A 1 235 ? 10.706 0.509 7.309 1.00 91.38 235 GLU A C 1
ATOM 1827 O O . GLU A 1 235 ? 10.562 -0.531 7.952 1.00 91.38 235 GLU A O 1
ATOM 1832 N N . VAL A 1 236 ? 10.185 1.676 7.711 1.00 95.00 236 VAL A N 1
ATOM 1833 C CA . VAL A 1 236 ? 9.368 1.824 8.930 1.00 95.00 236 VAL A CA 1
ATOM 1834 C C . VAL A 1 236 ? 8.197 0.842 8.913 1.00 95.00 236 VAL A C 1
ATOM 1836 O O . VAL A 1 236 ? 8.023 0.081 9.864 1.00 95.00 236 VAL A O 1
ATOM 1839 N N . MET A 1 237 ? 7.445 0.774 7.813 1.00 93.00 237 MET A N 1
ATOM 1840 C CA . MET A 1 237 ? 6.296 -0.129 7.698 1.00 93.00 237 MET A CA 1
ATOM 1841 C C . MET A 1 237 ? 6.683 -1.606 7.732 1.00 93.00 237 MET A C 1
ATOM 1843 O O . MET A 1 237 ? 6.002 -2.394 8.389 1.00 93.00 237 MET A O 1
ATOM 1847 N N . LYS A 1 238 ? 7.819 -1.989 7.137 1.00 91.62 238 LYS A N 1
ATOM 1848 C CA . LYS A 1 238 ? 8.372 -3.346 7.259 1.00 91.62 238 LYS A CA 1
ATOM 1849 C C . LYS A 1 238 ? 8.739 -3.683 8.702 1.00 91.62 238 LYS A C 1
ATOM 1851 O O . LYS A 1 238 ? 8.528 -4.821 9.126 1.00 91.62 238 LYS A O 1
ATOM 1856 N N . GLN A 1 239 ? 9.313 -2.750 9.472 1.00 95.94 239 GLN A N 1
ATOM 1857 C CA . GLN A 1 239 ? 9.611 -3.015 10.888 1.00 95.94 239 GLN A CA 1
ATOM 1858 C C . GLN A 1 239 ? 8.337 -3.081 11.725 1.00 95.94 239 GLN A C 1
ATOM 1860 O O . GLN A 1 239 ? 8.171 -4.017 12.508 1.00 95.94 239 GLN A O 1
ATOM 1865 N N . PHE A 1 240 ? 7.415 -2.147 11.505 1.00 96.75 240 PHE A N 1
ATOM 1866 C CA . PHE A 1 240 ? 6.123 -2.118 12.171 1.00 96.75 240 PHE A CA 1
ATOM 1867 C C . PHE A 1 240 ? 5.325 -3.402 11.907 1.00 96.75 240 PHE A C 1
ATOM 1869 O O . PHE A 1 240 ? 4.829 -4.016 12.848 1.00 96.75 240 PHE A O 1
ATOM 1876 N N . ALA A 1 241 ? 5.300 -3.905 10.669 1.00 95.25 241 ALA A N 1
ATOM 1877 C CA . ALA A 1 241 ? 4.648 -5.169 10.332 1.00 95.25 241 ALA A CA 1
ATOM 1878 C C . ALA A 1 241 ? 5.213 -6.359 11.130 1.00 95.25 241 ALA A C 1
ATOM 1880 O O . ALA A 1 241 ? 4.458 -7.213 11.604 1.00 95.25 241 ALA A O 1
ATOM 1881 N N . ARG A 1 242 ? 6.536 -6.399 11.365 1.00 96.06 242 ARG A N 1
ATOM 1882 C CA . ARG A 1 242 ? 7.159 -7.415 12.235 1.00 96.06 242 ARG A CA 1
ATOM 1883 C C . ARG A 1 242 ? 6.658 -7.312 13.678 1.00 96.06 242 ARG A C 1
ATOM 1885 O O . ARG A 1 242 ? 6.385 -8.349 14.287 1.00 96.06 242 ARG A O 1
ATOM 1892 N N . GLU A 1 243 ? 6.515 -6.100 14.214 1.00 96.56 243 GLU A N 1
ATOM 1893 C CA . GLU A 1 243 ? 5.960 -5.868 15.556 1.00 96.56 243 GLU A CA 1
ATOM 1894 C C . GLU A 1 243 ? 4.488 -6.287 15.647 1.00 96.56 243 GLU A C 1
ATOM 1896 O O . GLU A 1 243 ? 4.101 -6.967 16.600 1.00 96.56 243 GLU A O 1
ATOM 1901 N N . VAL A 1 244 ? 3.686 -5.967 14.629 1.00 96.12 244 VAL A N 1
ATOM 1902 C CA . VAL A 1 244 ? 2.276 -6.368 14.549 1.00 96.12 244 VAL A CA 1
ATOM 1903 C C . VAL A 1 244 ? 2.149 -7.892 14.538 1.00 96.12 244 VAL A C 1
ATOM 1905 O O . VAL A 1 244 ? 1.429 -8.456 15.363 1.00 96.12 244 VAL A O 1
ATOM 1908 N N . HIS A 1 245 ? 2.897 -8.597 13.683 1.00 95.56 245 HIS A N 1
ATOM 1909 C CA . HIS A 1 245 ? 2.880 -10.064 13.672 1.00 95.56 245 HIS A CA 1
ATOM 1910 C C . HIS A 1 245 ? 3.367 -10.672 14.994 1.00 95.56 245 HIS A C 1
ATOM 1912 O O . HIS A 1 245 ? 2.854 -11.714 15.417 1.00 95.56 245 HIS A O 1
ATOM 1918 N N . ALA A 1 246 ? 4.351 -10.058 15.659 1.00 96.12 246 ALA A N 1
ATOM 1919 C CA . ALA A 1 246 ? 4.796 -10.495 16.979 1.00 96.12 246 ALA A CA 1
ATOM 1920 C C . ALA A 1 246 ? 3.681 -10.338 18.026 1.00 96.12 246 ALA A C 1
ATOM 1922 O O . ALA A 1 246 ? 3.403 -11.292 18.757 1.00 96.12 246 ALA A O 1
ATOM 1923 N N . ARG A 1 247 ? 2.977 -9.198 18.036 1.00 94.75 247 ARG A N 1
ATOM 1924 C CA . ARG A 1 247 ? 1.821 -8.962 18.912 1.00 94.75 247 ARG A CA 1
ATOM 1925 C C . ARG A 1 247 ? 0.682 -9.939 18.632 1.00 94.75 247 ARG A C 1
ATOM 1927 O O . ARG A 1 247 ? 0.164 -10.531 19.567 1.00 94.75 247 ARG A O 1
ATOM 1934 N N . VAL A 1 248 ? 0.337 -10.204 17.374 1.00 93.69 248 VAL A N 1
ATOM 1935 C CA . VAL A 1 248 ? -0.718 -11.180 17.032 1.00 93.69 248 VAL A CA 1
ATOM 1936 C C . VAL A 1 248 ? -0.363 -12.599 17.507 1.00 93.69 248 VAL A C 1
ATOM 1938 O O . VAL A 1 248 ? -1.240 -13.374 17.893 1.00 93.69 248 VAL A O 1
ATOM 1941 N N . LYS A 1 249 ? 0.925 -12.970 17.526 1.00 95.12 249 LYS A N 1
ATOM 1942 C CA . LYS A 1 249 ? 1.374 -14.241 18.128 1.00 95.12 249 LYS A CA 1
ATOM 1943 C C . LYS A 1 249 ? 1.243 -14.229 19.653 1.00 95.12 249 LYS A C 1
ATOM 1945 O O . LYS A 1 249 ? 0.818 -15.235 20.216 1.00 95.12 249 LYS A O 1
ATOM 1950 N N . GLU A 1 250 ? 1.585 -13.116 20.297 1.00 95.00 250 GLU A N 1
ATOM 1951 C CA . GLU A 1 250 ? 1.423 -12.899 21.741 1.00 95.00 250 GLU A CA 1
ATOM 1952 C C . GLU A 1 250 ? -0.053 -12.979 22.164 1.00 95.00 250 GLU A C 1
ATOM 1954 O O . GLU A 1 250 ? -0.384 -13.657 23.136 1.00 95.00 250 GLU A O 1
ATOM 1959 N N . GLU A 1 251 ? -0.957 -12.380 21.383 1.00 94.75 251 GLU A N 1
ATOM 1960 C CA . GLU A 1 251 ? -2.400 -12.363 21.636 1.00 94.75 251 GLU A CA 1
ATOM 1961 C C . GLU A 1 251 ? -2.981 -13.766 21.829 1.00 94.75 251 GLU A C 1
ATOM 1963 O O . GLU A 1 251 ? -3.883 -13.960 22.643 1.00 94.75 251 GLU A O 1
ATOM 1968 N N . LYS A 1 252 ? -2.442 -14.781 21.146 1.00 93.56 252 LYS A N 1
ATOM 1969 C CA . LYS A 1 252 ? -2.888 -16.180 21.289 1.00 93.56 252 LYS A CA 1
ATOM 1970 C C . LYS A 1 252 ? -2.690 -16.741 22.700 1.00 93.56 252 LYS A C 1
ATOM 1972 O O . LYS A 1 252 ? -3.321 -17.734 23.043 1.00 93.56 252 LYS A O 1
ATOM 1977 N N . GLN A 1 253 ? -1.819 -16.130 23.500 1.00 94.75 253 GLN A N 1
ATOM 1978 C CA . GLN A 1 253 ? -1.532 -16.528 24.879 1.00 94.75 253 GLN A CA 1
ATOM 1979 C C . GLN A 1 253 ? -2.375 -15.762 25.905 1.00 94.75 253 GLN A C 1
ATOM 1981 O O . GLN A 1 253 ? -2.378 -16.114 27.084 1.00 94.75 253 GLN A O 1
ATOM 1986 N N . TRP A 1 254 ? -3.074 -14.703 25.492 1.00 94.56 254 TRP A N 1
ATOM 1987 C CA . TRP A 1 254 ? -3.917 -13.936 26.402 1.00 94.56 254 TRP A CA 1
ATOM 1988 C C . TRP A 1 254 ? -5.162 -14.742 26.814 1.00 94.56 254 TRP A C 1
ATOM 1990 O O . TRP A 1 254 ? -5.662 -15.532 26.006 1.00 94.56 254 TRP A O 1
ATOM 2000 N N . PRO A 1 255 ? -5.715 -14.512 28.022 1.00 93.25 255 PRO A N 1
ATOM 2001 C CA . PRO A 1 255 ? -6.986 -15.104 28.445 1.00 93.25 255 PRO A CA 1
ATOM 2002 C C . PRO A 1 255 ? -8.119 -14.809 27.461 1.00 93.25 255 PRO A C 1
ATOM 2004 O O . PRO A 1 255 ? -8.149 -13.727 26.879 1.00 93.25 255 PRO A O 1
ATOM 2007 N N . GLU A 1 256 ? -9.064 -15.736 27.286 1.00 91.69 256 GLU A N 1
ATOM 2008 C CA . GLU A 1 256 ? -10.191 -15.590 26.344 1.00 91.69 256 GLU A CA 1
ATOM 2009 C C . GLU A 1 256 ? -10.924 -14.250 26.501 1.00 91.69 256 GLU A C 1
ATOM 2011 O O . GLU A 1 256 ? -11.188 -13.574 25.506 1.00 91.69 256 GLU A O 1
ATOM 2016 N N . VAL A 1 257 ? -11.163 -13.851 27.753 1.00 92.19 257 VAL A N 1
ATOM 2017 C CA . VAL A 1 257 ? -11.689 -12.539 28.132 1.00 92.19 257 VAL A CA 1
ATOM 2018 C C . VAL A 1 257 ? -10.584 -11.751 28.824 1.00 92.19 257 VAL A C 1
ATOM 2020 O O . VAL A 1 257 ? -10.105 -12.147 29.889 1.00 92.19 257 VAL A O 1
ATOM 2023 N N . ILE A 1 258 ? -10.195 -10.627 28.228 1.00 92.25 258 ILE A N 1
ATOM 2024 C CA . ILE A 1 258 ? -9.253 -9.674 28.824 1.00 92.25 258 ILE A CA 1
ATOM 2025 C C . ILE A 1 258 ? -9.988 -8.507 29.489 1.00 92.25 258 ILE A C 1
ATOM 2027 O O . ILE A 1 258 ? -11.196 -8.319 29.355 1.00 92.25 258 ILE A O 1
ATOM 2031 N N . GLU A 1 259 ? -9.250 -7.700 30.236 1.00 90.81 259 GLU A N 1
ATOM 2032 C CA . GLU A 1 259 ? -9.775 -6.570 30.992 1.00 90.81 259 GLU A CA 1
ATOM 2033 C C . GLU A 1 259 ? -10.484 -5.545 30.093 1.00 90.81 259 GLU A C 1
ATOM 2035 O O . GLU A 1 259 ? -11.556 -5.059 30.450 1.00 90.81 259 GLU A O 1
ATOM 2040 N N . ALA A 1 260 ? -9.947 -5.278 28.898 1.00 91.88 260 ALA A N 1
ATOM 2041 C CA . ALA A 1 260 ? -10.584 -4.395 27.920 1.00 91.88 260 ALA A CA 1
ATOM 2042 C C . ALA A 1 260 ? -11.912 -4.946 27.384 1.00 91.88 260 ALA A C 1
ATOM 2044 O O . ALA A 1 260 ? -12.825 -4.161 27.155 1.00 91.88 260 ALA A O 1
ATOM 2045 N N . ASP A 1 261 ? -12.061 -6.269 27.267 1.00 92.81 261 ASP A N 1
ATOM 2046 C CA . ASP A 1 261 ? -13.323 -6.886 26.841 1.00 92.81 261 ASP A CA 1
ATOM 2047 C C . ASP A 1 261 ? -14.421 -6.682 27.896 1.00 92.81 261 ASP A C 1
ATOM 2049 O O . ASP A 1 261 ? -15.580 -6.439 27.563 1.00 92.81 261 ASP A O 1
ATOM 2053 N N . ARG A 1 262 ? -14.064 -6.759 29.187 1.00 93.00 262 ARG A N 1
ATOM 2054 C CA . ARG A 1 262 ? -14.994 -6.461 30.290 1.00 93.00 262 ARG A CA 1
ATOM 2055 C C . ARG A 1 262 ? -15.367 -4.983 30.325 1.00 93.00 262 ARG A C 1
ATOM 2057 O O . ARG A 1 262 ? -16.520 -4.661 30.596 1.00 93.00 262 ARG A O 1
ATOM 2064 N N . LEU A 1 263 ? -14.405 -4.098 30.058 1.00 94.00 263 LEU A N 1
ATOM 2065 C CA . LEU A 1 263 ? -14.645 -2.657 30.011 1.00 94.00 263 LEU A CA 1
ATOM 2066 C C . LEU A 1 263 ? -15.563 -2.281 28.842 1.00 94.00 263 LEU A C 1
ATOM 2068 O O . LEU A 1 263 ? -16.503 -1.521 29.039 1.00 94.00 263 LEU A O 1
ATOM 2072 N N . GLU A 1 264 ? -15.335 -2.859 27.663 1.00 94.19 264 GLU A N 1
ATOM 2073 C CA . GLU A 1 264 ? -16.205 -2.710 26.492 1.00 94.19 264 GLU A CA 1
ATOM 2074 C C . GLU A 1 264 ? -17.629 -3.180 26.807 1.00 94.19 264 GLU A C 1
ATOM 2076 O O . GLU A 1 264 ? -18.585 -2.436 26.603 1.00 94.19 264 GLU A O 1
ATOM 2081 N N . ALA A 1 265 ? -17.779 -4.347 27.440 1.00 95.31 265 ALA A N 1
ATOM 2082 C CA . ALA A 1 265 ? -19.089 -4.842 27.851 1.00 95.31 265 ALA A CA 1
ATOM 2083 C C . ALA A 1 265 ? -19.782 -3.946 28.900 1.00 95.31 265 ALA A C 1
ATOM 2085 O O . ALA A 1 265 ? -21.008 -3.829 28.881 1.00 95.31 265 ALA A O 1
ATOM 2086 N N . ALA A 1 266 ? -19.026 -3.299 29.796 1.00 96.44 266 ALA A N 1
ATOM 2087 C CA . ALA A 1 266 ? -19.557 -2.304 30.730 1.00 96.44 266 ALA A CA 1
ATOM 2088 C C . ALA A 1 266 ? -20.009 -1.025 30.006 1.00 96.44 266 ALA A C 1
ATOM 2090 O O . ALA A 1 266 ? -21.059 -0.470 30.326 1.00 96.44 266 ALA A O 1
ATOM 2091 N N . PHE A 1 267 ? -19.245 -0.576 29.008 1.00 96.69 267 PHE A N 1
ATOM 2092 C CA . PHE A 1 267 ? -19.591 0.575 28.173 1.00 96.69 267 PHE A CA 1
ATOM 2093 C C . PHE A 1 267 ? -20.833 0.302 27.317 1.00 96.69 267 PHE A C 1
ATOM 2095 O O . PHE A 1 267 ? -21.662 1.197 27.162 1.00 96.69 267 PHE A O 1
ATOM 2102 N N . ASP A 1 268 ? -21.005 -0.926 26.827 1.00 97.00 268 ASP A N 1
ATOM 2103 C CA . ASP A 1 268 ? -22.220 -1.366 26.137 1.00 97.00 268 ASP A CA 1
ATOM 2104 C C . ASP A 1 268 ? -23.438 -1.421 27.073 1.00 97.00 268 ASP A C 1
ATOM 2106 O O . ASP A 1 268 ? -24.553 -1.105 26.658 1.00 97.00 268 ASP A O 1
ATOM 2110 N N . ASP A 1 269 ? -23.254 -1.792 28.344 1.00 98.06 269 ASP A N 1
ATOM 2111 C CA . ASP A 1 269 ? -24.328 -1.784 29.345 1.00 98.06 269 ASP A CA 1
ATOM 2112 C C . ASP A 1 269 ? -24.806 -0.357 29.638 1.00 98.06 269 ASP A C 1
ATOM 2114 O O . ASP A 1 269 ? -25.997 -0.076 29.520 1.00 98.06 269 ASP A O 1
ATOM 2118 N N . LEU A 1 270 ? -23.868 0.569 29.871 1.00 97.88 270 LEU A N 1
ATOM 2119 C CA . LEU A 1 270 ? -24.150 2.005 29.989 1.00 97.88 270 LEU A CA 1
ATOM 2120 C C . LEU A 1 270 ? -24.882 2.540 28.749 1.00 97.88 270 LEU A C 1
ATOM 2122 O O . LEU A 1 270 ? -25.847 3.296 28.870 1.00 97.88 270 LEU A O 1
ATOM 2126 N N . LYS A 1 271 ? -24.466 2.093 27.557 1.00 96.81 271 LYS A N 1
ATOM 2127 C CA . LYS A 1 271 ? -25.098 2.450 26.284 1.00 96.81 271 LYS A CA 1
ATOM 2128 C C . LYS A 1 271 ? -26.570 2.056 26.239 1.00 96.81 271 LYS A C 1
ATOM 2130 O O . LYS A 1 271 ? -27.410 2.850 25.818 1.00 96.81 271 LYS A O 1
ATOM 2135 N N . ARG A 1 272 ? -26.893 0.839 26.689 1.00 96.31 272 ARG A N 1
ATOM 2136 C CA . ARG A 1 272 ? -28.277 0.341 26.776 1.00 96.31 272 ARG A CA 1
ATOM 2137 C C . ARG A 1 272 ? -29.110 1.108 27.797 1.00 96.31 272 ARG A C 1
ATOM 2139 O O . ARG A 1 272 ? -30.301 1.296 27.562 1.00 96.31 272 ARG A O 1
ATOM 2146 N N . ASP A 1 273 ? -28.480 1.587 28.863 1.00 96.00 273 ASP A N 1
ATOM 2147 C CA . ASP A 1 273 ? -29.122 2.388 29.907 1.00 96.00 273 ASP A CA 1
ATOM 2148 C C . ASP A 1 273 ? -29.309 3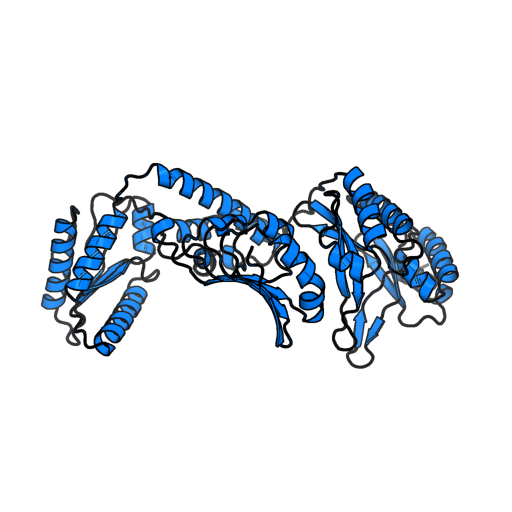.865 29.517 1.00 96.00 273 ASP A C 1
ATOM 2150 O O . ASP A 1 273 ? -29.866 4.640 30.293 1.00 96.00 273 ASP A O 1
ATOM 2154 N N . GLY A 1 274 ? -28.903 4.272 28.309 1.00 96.38 274 GLY A N 1
ATOM 2155 C CA . GLY A 1 274 ? -29.101 5.632 27.798 1.00 96.38 274 GLY A CA 1
ATOM 2156 C C . GLY A 1 274 ? -27.932 6.588 28.052 1.00 96.38 274 GLY A C 1
ATOM 2157 O O . GLY A 1 274 ? -28.099 7.795 27.889 1.00 96.38 274 GLY A O 1
ATOM 2158 N N . ILE A 1 275 ? -26.760 6.074 28.431 1.00 97.88 275 ILE A N 1
ATOM 2159 C CA . ILE A 1 275 ? -25.524 6.856 28.543 1.00 97.88 275 ILE A CA 1
ATOM 2160 C C . ILE A 1 275 ? -24.714 6.688 27.255 1.00 97.88 275 ILE A C 1
ATOM 2162 O O . ILE A 1 275 ? -24.368 5.577 26.865 1.00 97.88 275 ILE A O 1
ATOM 2166 N N . VAL A 1 276 ? -24.367 7.786 26.592 1.00 97.25 276 VAL A N 1
ATOM 2167 C CA . VAL A 1 276 ? -23.508 7.765 25.404 1.00 97.25 276 VAL A CA 1
ATOM 2168 C C . VAL A 1 276 ? -22.083 7.414 25.818 1.00 97.25 276 VAL A C 1
ATOM 2170 O O . VAL A 1 276 ? -21.474 8.107 26.630 1.00 97.25 276 VAL A O 1
ATOM 2173 N N . THR A 1 277 ? -21.539 6.334 25.262 1.00 96.00 277 THR A N 1
ATOM 2174 C CA . THR A 1 277 ? -20.211 5.841 25.628 1.00 96.00 277 THR A CA 1
ATOM 2175 C C . THR A 1 277 ? -19.228 5.845 24.469 1.00 96.00 277 THR A C 1
ATOM 2177 O O . THR A 1 277 ? -19.581 5.492 23.341 1.00 96.00 277 THR A O 1
ATOM 2180 N N . ARG A 1 278 ? -17.969 6.214 24.754 1.00 92.94 278 ARG A N 1
ATOM 2181 C CA . ARG A 1 278 ? -16.874 6.166 23.772 1.00 92.94 278 ARG A CA 1
ATOM 2182 C C . ARG A 1 278 ? -15.547 5.743 24.400 1.00 92.94 278 ARG A C 1
ATOM 2184 O O . ARG A 1 278 ? -15.100 6.326 25.385 1.00 92.94 278 ARG A O 1
ATOM 2191 N N . MET A 1 279 ? -14.913 4.730 23.814 1.00 91.31 279 MET A N 1
ATOM 2192 C CA . MET A 1 279 ? -13.589 4.245 24.212 1.00 91.31 279 MET A CA 1
ATOM 2193 C C . MET A 1 279 ? -12.540 4.846 23.275 1.00 91.31 279 MET A C 1
ATOM 2195 O O . MET A 1 279 ? -12.561 4.537 22.090 1.00 91.31 279 MET A O 1
ATOM 2199 N N . GLY A 1 280 ? -11.648 5.696 23.791 1.00 84.12 280 GLY A N 1
ATOM 2200 C CA . GLY A 1 280 ? -10.610 6.348 22.984 1.00 84.12 280 GLY A CA 1
ATOM 2201 C C . GLY A 1 280 ? -11.170 7.397 22.023 1.00 84.12 280 GLY A C 1
ATOM 2202 O O . GLY A 1 280 ? -11.043 7.254 20.818 1.00 84.12 280 GLY A O 1
ATOM 2203 N N . ALA A 1 281 ? -11.841 8.427 22.547 1.00 77.00 281 ALA A N 1
ATOM 2204 C CA . ALA A 1 281 ? -12.519 9.424 21.711 1.00 77.00 281 ALA A CA 1
ATOM 2205 C C . ALA A 1 281 ? -11.559 10.256 20.830 1.00 77.00 281 ALA A C 1
ATOM 2207 O O . ALA A 1 281 ? -11.581 10.141 19.612 1.00 77.00 281 ALA A O 1
ATOM 2208 N N . THR A 1 282 ? -10.738 11.104 21.450 1.00 82.31 282 THR A N 1
ATOM 2209 C CA . THR A 1 282 ? -9.652 11.885 20.822 1.00 82.31 282 THR A CA 1
ATOM 2210 C C . THR A 1 282 ? -8.448 11.871 21.760 1.00 82.31 282 THR A C 1
ATOM 2212 O O . THR A 1 282 ? -8.446 11.085 22.700 1.00 82.31 282 THR A O 1
ATOM 2215 N N . ASP A 1 283 ? -7.467 12.761 21.597 1.00 82.06 283 ASP A N 1
ATOM 2216 C CA . ASP A 1 283 ? -6.345 12.901 22.537 1.00 82.06 283 ASP A CA 1
ATOM 2217 C C . ASP A 1 283 ? -6.601 13.858 23.707 1.00 82.06 283 ASP A C 1
ATOM 2219 O O . ASP A 1 283 ? -5.756 13.988 24.591 1.00 82.06 283 ASP A O 1
ATOM 2223 N N . THR A 1 284 ? -7.749 14.541 23.747 1.00 86.12 284 THR A N 1
ATOM 2224 C CA . THR A 1 284 ? -8.028 15.569 24.760 1.00 86.12 284 THR A CA 1
ATOM 2225 C C . THR A 1 284 ? -9.412 15.420 25.373 1.00 86.12 284 THR A C 1
ATOM 2227 O O . THR A 1 284 ? -10.354 14.935 24.747 1.00 86.12 284 THR A O 1
ATOM 2230 N N . LEU A 1 285 ? -9.566 15.905 26.606 1.00 89.81 285 LEU A N 1
ATOM 2231 C CA . LEU A 1 285 ? -10.856 15.924 27.296 1.00 89.81 285 LEU A CA 1
ATOM 2232 C C . LEU A 1 285 ? -11.918 16.731 26.526 1.00 89.81 285 LEU A C 1
ATOM 2234 O O . LEU A 1 285 ? -13.058 16.292 26.406 1.00 89.81 285 LEU A O 1
ATOM 2238 N N . SER A 1 286 ? -11.550 17.895 25.982 1.00 90.31 286 SER A N 1
ATOM 2239 C CA . SER A 1 286 ? -12.459 18.753 25.210 1.00 90.31 286 SER A CA 1
ATOM 2240 C C . SER A 1 286 ? -12.868 18.127 23.875 1.00 90.31 286 SER A C 1
ATOM 2242 O O . SER A 1 286 ? -14.037 18.205 23.491 1.00 90.31 286 SER A O 1
ATOM 2244 N N . GLY A 1 287 ? -11.931 17.474 23.181 1.00 89.25 287 GLY A N 1
ATOM 2245 C CA . GLY A 1 287 ? -12.243 16.723 21.968 1.00 89.25 287 GLY A CA 1
ATOM 2246 C C . GLY A 1 287 ? -13.174 15.548 22.265 1.00 89.25 287 GLY A C 1
ATOM 2247 O O . GLY A 1 287 ? -14.179 15.384 21.578 1.00 89.25 287 GLY A O 1
ATOM 2248 N N . GLY A 1 288 ? -12.927 14.811 23.352 1.00 90.94 288 GLY A N 1
ATOM 2249 C CA . GLY A 1 288 ? -13.816 13.739 23.794 1.00 90.94 288 GLY A CA 1
ATOM 2250 C C . GLY A 1 288 ? -15.248 14.215 24.057 1.00 90.94 288 GLY A C 1
ATOM 2251 O O . GLY A 1 288 ? -16.188 13.601 23.556 1.00 90.94 288 GLY A O 1
ATOM 2252 N N . TRP A 1 289 ? -15.417 15.359 24.732 1.00 93.69 289 TRP A N 1
ATOM 2253 C CA . TRP A 1 289 ? -16.730 15.986 24.937 1.00 93.69 289 TRP A CA 1
ATOM 2254 C C . TRP A 1 289 ? -17.436 16.386 23.640 1.00 93.69 289 TRP A C 1
ATOM 2256 O O . TRP A 1 289 ? -18.656 16.275 23.549 1.00 93.69 289 TRP A O 1
ATOM 2266 N N . THR A 1 290 ? -16.684 16.848 22.641 1.00 92.69 290 THR A N 1
ATOM 2267 C CA . THR A 1 290 ? -17.238 17.201 21.325 1.00 92.69 290 THR A CA 1
ATOM 2268 C C . THR A 1 290 ? -17.836 15.963 20.655 1.00 92.69 290 THR A C 1
ATOM 2270 O O . THR A 1 290 ? -19.013 15.965 20.304 1.00 92.69 290 THR A O 1
ATOM 2273 N N . TYR A 1 291 ? -17.078 14.867 20.596 1.00 91.31 291 TYR A N 1
ATOM 2274 C CA . TYR A 1 291 ? -17.519 13.623 19.961 1.00 91.31 291 TYR A CA 1
ATOM 2275 C C . TYR A 1 291 ? -18.707 12.957 20.664 1.00 91.31 291 TYR A C 1
ATOM 2277 O O . TYR A 1 291 ? -19.637 12.510 19.997 1.00 91.31 291 TYR A O 1
ATOM 2285 N N . VAL A 1 292 ? -18.726 12.894 22.001 1.00 94.25 292 VAL A N 1
ATOM 2286 C CA . VAL A 1 292 ? -19.874 12.287 22.706 1.00 94.25 292 VAL A CA 1
ATOM 2287 C C . VAL A 1 292 ? -21.153 13.117 22.565 1.00 94.25 292 VAL A C 1
ATOM 2289 O O . VAL A 1 292 ? -22.241 12.550 22.591 1.00 94.25 292 VAL A O 1
ATOM 2292 N N . ARG A 1 293 ? -21.052 14.441 22.371 1.00 93.81 293 ARG A N 1
ATOM 2293 C CA . ARG A 1 293 ? -22.214 15.293 22.060 1.00 93.81 293 ARG A CA 1
ATOM 2294 C C . ARG A 1 293 ? -22.713 15.077 20.635 1.00 93.81 293 ARG A C 1
ATOM 2296 O O . ARG A 1 293 ? -23.917 15.009 20.423 1.00 93.81 293 ARG A O 1
ATOM 2303 N N . GLU A 1 294 ? -21.815 14.911 19.667 1.00 94.31 294 GLU A N 1
ATOM 2304 C CA . GLU A 1 294 ? -22.198 14.528 18.301 1.00 94.31 294 GLU A CA 1
ATOM 2305 C C . GLU A 1 294 ? -22.899 13.162 18.275 1.00 94.31 294 GLU A C 1
ATOM 2307 O O . GLU A 1 294 ? -23.958 13.015 17.659 1.00 94.31 294 GLU A O 1
ATOM 2312 N N . ASP A 1 295 ? -22.366 12.181 19.011 1.00 94.69 295 ASP A N 1
ATOM 2313 C CA . ASP A 1 295 ? -22.996 10.870 19.170 1.00 94.69 295 ASP A CA 1
ATOM 2314 C C . ASP A 1 295 ? -24.379 10.991 19.835 1.00 94.69 295 ASP A C 1
ATOM 2316 O O . ASP A 1 295 ? -25.330 10.337 19.399 1.00 94.69 295 ASP A O 1
ATOM 2320 N N . ALA A 1 296 ? -24.517 11.846 20.855 1.00 94.88 296 ALA A N 1
ATOM 2321 C CA . ALA A 1 296 ? -25.796 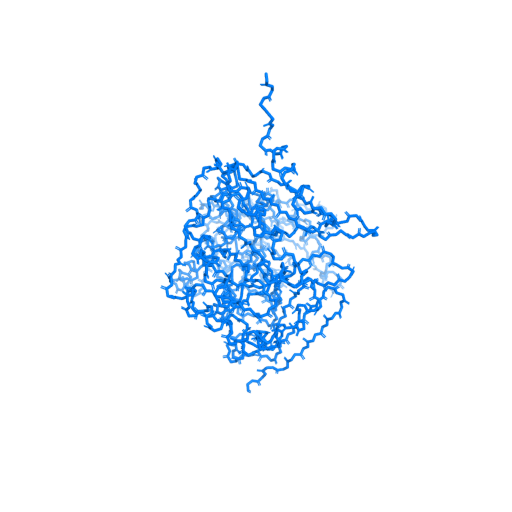12.126 21.505 1.00 94.88 296 ALA A CA 1
ATOM 2322 C C . ALA A 1 296 ? -26.822 12.710 20.526 1.00 94.88 296 ALA A C 1
ATOM 2324 O O . ALA A 1 296 ? -27.932 12.187 20.423 1.00 94.88 296 ALA A O 1
ATOM 2325 N N . HIS A 1 297 ? -26.443 13.711 19.730 1.00 94.81 297 HIS A N 1
ATOM 2326 C CA . HIS A 1 297 ? -27.319 14.275 18.702 1.00 94.81 297 HIS A CA 1
ATOM 2327 C C . HIS A 1 297 ? -27.737 13.237 17.655 1.00 94.81 297 HIS A C 1
ATOM 2329 O O . HIS A 1 297 ? -28.892 13.203 17.226 1.00 94.81 297 HIS A O 1
ATOM 2335 N N . ALA A 1 298 ? -26.835 12.331 17.268 1.00 94.94 298 ALA A N 1
ATOM 2336 C CA . ALA A 1 298 ? -27.173 11.230 16.370 1.00 94.94 298 ALA A CA 1
ATOM 2337 C C . ALA A 1 298 ? -28.175 10.240 16.999 1.00 94.94 298 ALA A C 1
ATOM 2339 O O . ALA A 1 298 ? -29.013 9.668 16.295 1.00 94.94 298 ALA A O 1
ATOM 2340 N N . TRP A 1 299 ? -28.119 10.027 18.316 1.00 95.69 299 TRP A N 1
ATOM 2341 C CA . TRP A 1 299 ? -29.104 9.225 19.046 1.00 95.69 299 TRP A CA 1
ATOM 2342 C C . TRP A 1 299 ? -30.465 9.919 19.119 1.00 95.69 299 TRP A C 1
ATOM 2344 O O . TRP A 1 299 ? -31.486 9.283 18.847 1.00 95.69 299 TRP A O 1
ATOM 2354 N N . GLU A 1 300 ? -30.486 11.215 19.422 1.00 95.12 300 GLU A N 1
ATOM 2355 C CA . GLU A 1 300 ? -31.698 12.043 19.452 1.00 95.12 300 GLU A CA 1
ATOM 2356 C C . GLU A 1 300 ? -32.398 12.067 18.093 1.00 95.12 300 GLU A C 1
ATOM 2358 O O . GLU A 1 300 ? -33.609 11.852 18.009 1.00 95.12 300 GLU A O 1
ATOM 2363 N N . ALA A 1 301 ? -31.633 12.213 17.007 1.00 96.19 301 ALA A N 1
ATOM 2364 C CA . ALA A 1 301 ? -32.145 12.149 15.640 1.00 96.19 301 ALA A CA 1
ATOM 2365 C C . ALA A 1 301 ? -32.813 10.797 15.311 1.00 96.19 301 ALA A C 1
ATOM 2367 O O . ALA A 1 301 ? -33.658 10.715 14.419 1.00 96.19 301 ALA A O 1
ATOM 2368 N N . ARG A 1 302 ? -32.472 9.731 16.048 1.00 95.94 302 ARG A N 1
ATOM 2369 C CA . ARG A 1 302 ? -33.081 8.393 15.952 1.00 95.94 302 ARG A CA 1
ATOM 2370 C C . ARG A 1 302 ? -34.224 8.174 16.953 1.00 95.94 302 ARG A C 1
ATOM 2372 O O . ARG A 1 302 ? -34.740 7.061 17.041 1.00 95.94 302 ARG A O 1
ATOM 2379 N N . GLY A 1 303 ? -34.623 9.205 17.697 1.00 95.44 303 GLY A N 1
ATOM 2380 C CA . GLY A 1 303 ? -35.699 9.159 18.689 1.00 95.44 303 GLY A CA 1
ATOM 2381 C C . GLY A 1 303 ? -35.296 8.568 20.043 1.00 95.44 303 GLY A C 1
ATOM 2382 O O . GLY A 1 303 ? -36.171 8.285 20.864 1.00 95.44 303 GLY A O 1
ATOM 2383 N N . LEU A 1 304 ? -33.999 8.363 20.286 1.00 95.12 304 LEU A N 1
ATOM 2384 C CA . LEU A 1 304 ? -33.487 7.989 21.604 1.00 95.12 304 LEU A CA 1
ATOM 2385 C C . LEU A 1 304 ? -33.355 9.239 22.483 1.00 95.12 304 LEU A C 1
ATOM 2387 O O . LEU A 1 304 ? -33.304 10.359 21.985 1.00 95.12 304 LEU A O 1
ATOM 2391 N N . LYS A 1 305 ? -33.309 9.046 23.801 1.00 93.81 305 LYS A N 1
ATOM 2392 C CA . LYS A 1 305 ? -33.153 10.131 24.779 1.00 93.81 305 LYS A CA 1
ATOM 2393 C C . LYS A 1 305 ? -31.929 9.852 25.645 1.00 93.81 305 LYS A C 1
ATOM 2395 O O . LYS A 1 305 ? -32.092 9.287 26.729 1.00 93.81 305 LYS A O 1
ATOM 2400 N N . PRO A 1 306 ? -30.715 10.122 25.134 1.00 96.12 306 PRO A N 1
ATOM 2401 C CA . PRO A 1 306 ? -29.521 9.979 25.946 1.00 96.12 306 PRO A CA 1
ATOM 2402 C C . PRO A 1 306 ? -29.580 10.971 27.113 1.00 96.12 306 PRO A C 1
ATOM 2404 O O . PRO A 1 306 ? -30.015 12.102 26.933 1.00 96.12 306 PRO A O 1
ATOM 2407 N N . TRP A 1 307 ? -29.179 10.547 28.310 1.00 95.19 307 TRP A N 1
ATOM 2408 C CA . TRP A 1 307 ? -29.258 11.388 29.517 1.00 95.19 307 TRP A CA 1
ATOM 2409 C C . TRP A 1 307 ? -27.891 11.671 30.151 1.00 95.19 307 TRP A C 1
ATOM 2411 O O . TRP A 1 307 ? -27.772 12.518 31.031 1.00 95.19 307 TRP A O 1
ATOM 2421 N N . GLY A 1 308 ? -26.840 10.998 29.690 1.00 96.62 308 GLY A N 1
ATOM 2422 C CA . GLY A 1 308 ? -25.475 11.237 30.140 1.00 96.62 308 GLY A CA 1
ATOM 2423 C C . GLY A 1 308 ? -24.450 10.725 29.145 1.00 96.62 308 GLY A C 1
ATOM 2424 O O . GLY A 1 308 ? -24.792 10.048 28.176 1.00 96.62 308 GLY A O 1
ATOM 2425 N N . ALA A 1 309 ? -23.185 11.023 29.404 1.00 96.88 309 ALA A N 1
ATOM 2426 C CA . ALA A 1 309 ? -22.052 10.534 28.637 1.00 96.88 309 ALA A CA 1
ATOM 2427 C C . ALA A 1 309 ? -20.962 9.970 29.555 1.00 96.88 309 ALA A C 1
ATOM 2429 O O . ALA A 1 309 ? -20.794 10.426 30.687 1.00 96.88 309 ALA A O 1
ATOM 2430 N N . ALA A 1 310 ? -20.208 8.991 29.053 1.00 97.19 310 ALA A N 1
ATOM 2431 C CA . ALA A 1 310 ? -19.012 8.465 29.703 1.00 97.19 310 ALA A CA 1
ATOM 2432 C C . ALA A 1 310 ? -17.944 8.080 28.669 1.00 97.19 310 ALA A C 1
ATOM 2434 O O . ALA A 1 310 ? -18.214 7.340 27.723 1.00 97.19 310 ALA A O 1
ATOM 2435 N N . PHE A 1 311 ? -16.716 8.563 28.834 1.00 96.31 311 PHE A N 1
ATOM 2436 C CA . PHE A 1 311 ? -15.641 8.304 27.875 1.00 96.31 311 PHE A CA 1
ATOM 2437 C C . PHE A 1 311 ? -14.253 8.390 28.503 1.00 96.31 311 PHE A C 1
ATOM 2439 O O . PHE A 1 311 ? -14.076 8.890 29.610 1.00 96.31 311 PHE A O 1
ATOM 2446 N N . PHE A 1 312 ? -13.251 7.933 27.762 1.00 94.50 312 PHE A N 1
ATOM 2447 C CA . PHE A 1 312 ? -11.839 8.212 28.023 1.00 94.50 312 PHE A CA 1
ATOM 2448 C C . PHE A 1 312 ? -11.127 8.515 26.701 1.00 94.50 312 PHE A C 1
ATOM 2450 O O . PHE A 1 312 ? -11.591 8.107 25.630 1.00 94.50 312 PHE A O 1
ATOM 2457 N N . HIS A 1 313 ? -10.029 9.263 26.768 1.00 91.12 313 HIS A N 1
ATOM 2458 C CA . HIS A 1 313 ? -9.284 9.740 25.597 1.00 91.12 313 HIS A CA 1
ATOM 2459 C C . HIS A 1 313 ? -7.933 9.012 25.436 1.00 91.12 313 HIS A C 1
ATOM 2461 O O . HIS A 1 313 ? -7.508 8.281 26.330 1.00 91.12 313 HIS A O 1
ATOM 2467 N N . GLY A 1 314 ? -7.244 9.208 24.309 1.00 88.69 314 GLY A N 1
ATOM 2468 C CA . GLY A 1 314 ? -5.972 8.561 23.961 1.00 88.69 314 GLY A CA 1
ATOM 2469 C C . GLY A 1 314 ? -4.913 8.700 25.056 1.00 88.69 314 GLY A C 1
ATOM 2470 O O . GLY A 1 314 ? -4.346 7.705 25.493 1.00 88.69 314 GLY A O 1
ATOM 2471 N N . GLN A 1 315 ? -4.746 9.895 25.635 1.00 89.06 315 GLN A N 1
ATOM 2472 C CA . GLN A 1 315 ? -3.802 10.088 26.750 1.00 89.06 315 GLN A CA 1
ATOM 2473 C C . GLN A 1 315 ? -4.154 9.287 28.022 1.00 89.06 315 GLN A C 1
ATOM 2475 O O . GLN A 1 315 ? -3.255 8.933 28.788 1.00 89.06 315 GLN A O 1
ATOM 2480 N N . ASP A 1 316 ? -5.435 8.984 28.270 1.00 91.75 316 ASP A N 1
ATOM 2481 C CA . ASP A 1 316 ? -5.822 8.114 29.388 1.00 91.75 316 ASP A CA 1
ATOM 2482 C C . ASP A 1 316 ? -5.424 6.659 29.093 1.00 91.75 316 ASP A C 1
ATOM 2484 O O . ASP A 1 316 ? -4.941 5.957 29.986 1.00 91.75 316 ASP A O 1
ATOM 2488 N N . ILE A 1 317 ? -5.561 6.226 27.834 1.00 91.81 317 ILE A N 1
ATOM 2489 C CA . ILE A 1 317 ? -5.086 4.917 27.364 1.00 91.81 317 ILE A CA 1
ATOM 2490 C C . ILE A 1 317 ? -3.559 4.839 27.462 1.00 91.81 317 ILE A C 1
ATOM 2492 O O . ILE A 1 317 ? -3.036 3.864 27.998 1.00 91.81 317 ILE A O 1
ATOM 2496 N N . ASP A 1 318 ? -2.838 5.874 27.028 1.00 88.88 318 ASP A N 1
ATOM 2497 C CA . ASP A 1 318 ? -1.377 5.947 27.129 1.00 88.88 318 ASP A CA 1
ATOM 2498 C C . ASP A 1 318 ? -0.901 5.887 28.583 1.00 88.88 318 ASP A C 1
ATOM 2500 O O . ASP A 1 318 ? 0.132 5.279 28.881 1.00 88.88 318 ASP A O 1
ATOM 2504 N N . SER A 1 319 ? -1.650 6.504 29.503 1.00 89.25 319 SER A N 1
ATOM 2505 C CA . SER A 1 319 ? -1.397 6.381 30.938 1.00 89.25 319 SER A CA 1
ATOM 2506 C C . SER A 1 319 ? -1.535 4.927 31.386 1.00 89.25 319 SER A C 1
ATOM 2508 O O . SER A 1 319 ? -0.610 4.387 31.994 1.00 89.25 319 SER A O 1
ATOM 2510 N N . ALA A 1 320 ? -2.632 4.256 31.020 1.00 90.25 320 ALA A N 1
ATOM 2511 C CA . ALA A 1 320 ? -2.870 2.852 31.355 1.00 90.25 320 ALA A CA 1
ATOM 2512 C C . ALA A 1 320 ? -1.817 1.904 30.745 1.00 90.25 320 ALA A C 1
ATOM 2514 O O . ALA A 1 320 ? -1.312 1.016 31.432 1.00 90.25 320 ALA A O 1
ATOM 2515 N N . LEU A 1 321 ? -1.401 2.136 29.496 1.00 88.81 321 LEU A N 1
ATOM 2516 C CA . LEU A 1 321 ? -0.315 1.406 28.826 1.00 88.81 321 LEU A CA 1
ATOM 2517 C C . LEU A 1 321 ? 1.021 1.508 29.582 1.00 88.81 321 LEU A C 1
ATOM 2519 O O . LEU A 1 321 ? 1.813 0.567 29.570 1.00 88.81 321 LEU A O 1
ATOM 2523 N N . LYS A 1 322 ? 1.263 2.626 30.276 1.00 88.31 322 LYS A N 1
ATOM 2524 C CA . LYS A 1 322 ? 2.456 2.866 31.109 1.00 88.31 322 LYS A CA 1
ATOM 2525 C C . LYS A 1 322 ? 2.287 2.389 32.560 1.00 88.31 322 LYS A C 1
ATOM 2527 O O . LYS A 1 322 ? 3.153 2.655 33.392 1.00 88.31 322 LYS A O 1
ATOM 2532 N N . GLY A 1 323 ? 1.193 1.693 32.878 1.00 86.75 323 GLY A N 1
ATOM 2533 C CA . GLY A 1 323 ? 0.879 1.225 34.232 1.00 86.75 323 GLY A CA 1
ATOM 2534 C C . GLY A 1 323 ? 0.263 2.295 35.141 1.00 86.75 323 GLY A C 1
ATOM 2535 O O . GLY A 1 323 ? 0.270 2.142 36.361 1.00 86.75 323 GLY A O 1
ATOM 2536 N N . GLY A 1 324 ? -0.246 3.385 34.568 1.00 88.69 324 GLY A N 1
ATOM 2537 C CA . GLY A 1 324 ? -1.056 4.388 35.252 1.00 88.69 324 GLY A CA 1
ATOM 2538 C C . GLY A 1 324 ? -2.526 3.976 35.396 1.00 88.69 324 GLY A C 1
ATOM 2539 O O . GLY A 1 324 ? -2.934 2.870 35.036 1.00 88.69 324 GLY A O 1
ATOM 2540 N N . ALA A 1 325 ? -3.337 4.881 35.946 1.00 88.12 325 ALA A N 1
ATOM 2541 C CA . ALA A 1 325 ? -4.783 4.697 36.039 1.00 88.12 325 ALA A CA 1
ATOM 2542 C C . ALA A 1 325 ? -5.470 5.129 34.735 1.00 88.12 325 ALA A C 1
ATOM 2544 O O . ALA A 1 325 ? -5.156 6.186 34.183 1.00 88.12 325 ALA A O 1
ATOM 2545 N N . LEU A 1 326 ? -6.455 4.347 34.286 1.00 92.12 326 LEU A N 1
ATOM 2546 C CA . LEU A 1 326 ? -7.378 4.780 33.239 1.00 92.12 326 LEU A CA 1
ATOM 2547 C C . LEU A 1 326 ? -8.423 5.699 33.879 1.00 92.12 326 LEU A C 1
ATOM 2549 O O . LEU A 1 326 ? -9.073 5.309 34.853 1.00 92.12 326 LEU A O 1
ATOM 2553 N N . HIS A 1 327 ? -8.571 6.910 33.350 1.00 93.50 327 HIS A N 1
ATOM 2554 C CA . HIS A 1 327 ? -9.532 7.884 33.857 1.00 93.50 327 HIS A CA 1
ATOM 2555 C C . HIS A 1 327 ? -10.743 7.939 32.937 1.00 93.50 327 HIS A C 1
ATOM 2557 O O . HIS A 1 327 ? -10.596 8.114 31.735 1.00 93.50 327 HIS A O 1
ATOM 2563 N N . ILE A 1 328 ? -11.936 7.824 33.509 1.00 95.31 328 ILE A N 1
ATOM 2564 C CA . ILE A 1 328 ? -13.198 7.923 32.781 1.00 95.31 328 ILE A CA 1
ATOM 2565 C C . ILE A 1 328 ? -13.839 9.264 33.129 1.00 95.31 328 ILE A C 1
ATOM 2567 O O . ILE A 1 328 ? -14.160 9.537 34.290 1.00 95.31 328 ILE A O 1
ATOM 2571 N N . ALA A 1 329 ? -13.990 10.111 32.117 1.00 95.81 329 ALA A N 1
ATOM 2572 C CA . ALA A 1 329 ? -14.801 11.314 32.175 1.00 95.81 329 ALA A CA 1
ATOM 2573 C C . ALA A 1 329 ? -16.283 10.945 32.070 1.00 95.81 329 ALA A C 1
ATOM 2575 O O . ALA A 1 329 ? -16.646 9.979 31.397 1.00 95.81 329 ALA A O 1
ATOM 2576 N N . PHE A 1 330 ? -17.131 11.718 32.737 1.00 96.31 330 PHE A N 1
ATOM 2577 C CA . PHE A 1 330 ? -18.575 11.538 32.719 1.00 96.31 330 PHE A CA 1
ATOM 2578 C C . PHE A 1 330 ? -19.278 12.884 32.896 1.00 96.31 330 PHE A C 1
ATOM 2580 O O . PHE A 1 330 ? -18.655 13.855 33.323 1.00 96.31 330 PHE A O 1
ATOM 2587 N N . GLY A 1 331 ? -20.571 12.919 32.590 1.00 94.38 331 GLY A N 1
ATOM 2588 C CA . GLY A 1 331 ? -21.441 14.060 32.871 1.00 94.38 331 GLY A CA 1
ATOM 2589 C C . GLY A 1 331 ? -22.786 13.937 32.168 1.00 94.38 331 GLY A C 1
ATOM 2590 O O . GLY A 1 331 ? -22.981 13.071 31.312 1.00 94.38 331 GLY A O 1
ATOM 2591 N N . SER A 1 332 ? -23.724 14.773 32.581 1.00 93.81 332 SER A N 1
ATOM 2592 C CA . SER A 1 332 ? -25.066 14.902 32.035 1.00 93.81 332 SER A CA 1
ATOM 2593 C C . SER A 1 332 ? -25.023 15.477 30.621 1.00 93.81 332 SER A C 1
ATOM 2595 O O . SER A 1 332 ? -24.134 16.252 30.268 1.00 93.81 332 SER A O 1
ATOM 2597 N N . LEU A 1 333 ? -26.000 15.085 29.804 1.00 91.75 333 LEU A N 1
ATOM 2598 C CA . LEU A 1 333 ? -26.243 15.688 28.488 1.00 91.75 333 LEU A CA 1
ATOM 2599 C C . LEU A 1 333 ? -27.390 16.707 28.512 1.00 91.75 333 LEU A C 1
ATOM 2601 O O . LEU A 1 333 ? -27.752 17.238 27.466 1.00 91.75 333 LEU A O 1
ATOM 2605 N N . ASP A 1 334 ? -27.954 16.985 29.688 1.00 83.31 334 ASP A N 1
ATOM 2606 C CA . ASP A 1 334 ? -28.982 18.012 29.833 1.00 83.31 334 ASP A CA 1
ATOM 2607 C C . ASP A 1 334 ? -28.437 19.415 29.518 1.00 83.31 334 ASP A C 1
ATOM 2609 O O . ASP A 1 334 ? -27.291 19.746 29.815 1.00 83.31 334 ASP A O 1
ATOM 2613 N N . GLU A 1 335 ? -29.300 20.268 28.958 1.00 72.25 335 GLU A N 1
ATOM 2614 C CA . GLU A 1 335 ? -28.967 21.658 28.606 1.00 72.25 335 GLU A CA 1
ATOM 2615 C C . GLU A 1 335 ? -28.676 22.541 29.834 1.00 72.25 335 GLU A C 1
ATOM 2617 O O . GLU A 1 335 ? -28.011 23.572 29.724 1.00 72.25 335 GLU A O 1
ATOM 2622 N N . GLU A 1 336 ? -29.178 22.143 31.005 1.00 75.00 336 GLU A N 1
ATOM 2623 C CA . GLU A 1 336 ? -28.934 22.817 32.278 1.00 75.00 336 GLU A CA 1
ATOM 2624 C C . GLU A 1 336 ? -27.746 22.174 33.002 1.00 75.00 336 GLU A C 1
ATOM 2626 O O . GLU A 1 336 ? -27.781 20.987 33.336 1.00 75.00 336 GLU A O 1
ATOM 2631 N N . ASP A 1 337 ? -26.731 22.987 33.299 1.00 74.19 337 ASP A N 1
ATOM 2632 C CA . ASP A 1 337 ? -25.556 22.600 34.082 1.00 74.19 337 ASP A CA 1
ATOM 2633 C C . ASP A 1 337 ? -25.947 22.414 35.561 1.00 74.19 337 ASP A C 1
ATOM 2635 O O . ASP A 1 337 ? -26.011 23.368 36.343 1.00 74.19 337 ASP A O 1
ATOM 2639 N N . VAL A 1 338 ? -26.319 21.180 35.913 1.00 83.88 338 VAL A N 1
ATOM 2640 C CA . VAL A 1 338 ? -26.789 20.787 37.248 1.00 83.88 338 VAL A CA 1
ATOM 2641 C C . VAL A 1 338 ? -25.833 19.730 37.818 1.00 83.88 338 VAL A C 1
ATOM 2643 O O . VAL A 1 338 ? -25.929 18.561 37.426 1.00 83.88 338 VAL A O 1
ATOM 2646 N N . PRO A 1 339 ? -24.957 20.091 38.779 1.00 83.81 339 PRO A N 1
ATOM 2647 C CA . PRO A 1 339 ? -23.952 19.189 39.355 1.00 83.81 339 PRO A CA 1
ATOM 2648 C C . PRO A 1 339 ? -24.509 17.856 39.876 1.00 83.81 339 PRO A C 1
ATOM 2650 O O . PRO A 1 339 ? -23.871 16.809 39.758 1.00 83.81 339 PRO A O 1
ATOM 2653 N N . GLU A 1 340 ? -25.725 17.850 40.427 1.00 87.25 340 GLU A N 1
ATOM 2654 C CA . GLU A 1 340 ? -26.372 16.632 40.920 1.00 87.25 340 GLU A CA 1
ATOM 2655 C C . GLU A 1 340 ? -26.688 15.627 39.799 1.00 87.25 340 GLU A C 1
ATOM 2657 O O . GLU A 1 340 ? -26.683 14.411 40.030 1.00 87.25 340 GLU A O 1
ATOM 2662 N N . LYS A 1 341 ? -26.948 16.107 38.576 1.00 89.88 341 LYS A N 1
ATOM 2663 C CA . LYS A 1 341 ? -27.194 15.244 37.413 1.00 89.88 341 LYS A CA 1
ATOM 2664 C C . LYS A 1 341 ? -25.898 14.615 36.921 1.00 89.88 341 LYS A C 1
ATOM 2666 O O . LYS A 1 341 ? -25.871 13.409 36.683 1.00 89.88 341 LYS A O 1
ATOM 2671 N N . ASP A 1 342 ? -24.811 15.380 36.884 1.00 91.38 342 ASP A N 1
ATOM 2672 C CA . ASP A 1 342 ? -23.479 14.852 36.577 1.00 91.38 342 ASP A CA 1
ATOM 2673 C C . ASP A 1 342 ? -23.066 13.775 37.580 1.00 91.38 342 ASP A C 1
ATOM 2675 O O . ASP A 1 342 ? -22.659 12.679 37.191 1.00 91.38 342 ASP A O 1
ATOM 2679 N N . ALA A 1 343 ? -23.252 14.033 38.878 1.00 92.88 343 ALA A N 1
ATOM 2680 C CA . ALA A 1 343 ? -22.992 13.048 39.923 1.00 92.88 343 ALA A CA 1
ATOM 2681 C C . ALA A 1 343 ? -23.866 11.787 39.768 1.00 92.88 343 ALA A C 1
ATOM 2683 O O . ALA A 1 343 ? -23.410 10.673 40.038 1.00 92.88 343 ALA A O 1
ATOM 2684 N N . THR A 1 344 ? -25.103 11.932 39.282 1.00 94.88 344 THR A N 1
ATOM 2685 C CA . THR A 1 344 ? -25.981 10.792 38.971 1.00 94.88 344 THR A CA 1
ATOM 2686 C C . THR A 1 344 ? -25.410 9.937 37.834 1.00 94.88 344 THR A C 1
ATOM 2688 O O . THR A 1 344 ? -25.373 8.709 37.961 1.00 94.88 344 THR A O 1
ATOM 2691 N N . VAL A 1 345 ? -24.893 10.558 36.766 1.00 96.44 345 VAL A N 1
ATOM 2692 C CA . VAL A 1 345 ? -24.188 9.845 35.682 1.00 96.44 345 VAL A CA 1
ATOM 2693 C C . VAL A 1 345 ? -22.942 9.147 36.229 1.00 96.44 345 VAL A C 1
ATOM 2695 O O . VAL A 1 345 ? -22.767 7.947 36.012 1.00 96.44 345 VAL A O 1
ATOM 2698 N N . GLY A 1 346 ? -22.110 9.850 37.002 1.00 96.50 346 GLY A N 1
ATOM 2699 C CA . GLY A 1 346 ? -20.905 9.284 37.616 1.00 96.50 346 GLY A CA 1
ATOM 2700 C C . GLY A 1 346 ? -21.207 8.061 38.486 1.00 96.50 346 GLY A C 1
ATOM 2701 O O . GLY A 1 346 ? -20.534 7.031 38.389 1.00 96.50 346 GLY A O 1
ATOM 2702 N N . GLN A 1 347 ? -22.286 8.112 39.271 1.00 97.19 347 GLN A N 1
ATOM 2703 C CA . GLN A 1 347 ? -22.725 6.986 40.091 1.00 97.19 347 GLN A CA 1
ATOM 2704 C C . GLN A 1 347 ? -23.191 5.790 39.247 1.00 97.19 347 GLN A C 1
ATOM 2706 O O . GLN A 1 347 ? -22.890 4.645 39.602 1.00 97.19 347 GLN A O 1
ATOM 2711 N N . ALA A 1 348 ? -23.889 6.027 38.132 1.00 97.69 348 ALA A N 1
ATOM 2712 C CA . ALA A 1 348 ? -24.285 4.972 37.198 1.00 97.69 348 ALA A CA 1
ATOM 2713 C C . ALA A 1 348 ? -23.066 4.302 36.542 1.00 97.69 348 ALA A C 1
ATOM 2715 O O . ALA A 1 348 ? -22.995 3.070 36.489 1.00 97.69 348 ALA A O 1
ATOM 2716 N N . VAL A 1 349 ? -22.061 5.090 36.142 1.00 97.69 349 VAL A N 1
ATOM 2717 C CA . VAL A 1 349 ? -20.782 4.579 35.622 1.00 97.69 349 VAL A CA 1
ATOM 2718 C C . VAL A 1 349 ? -20.075 3.720 36.673 1.00 97.69 349 VAL A C 1
ATOM 2720 O O . VAL A 1 349 ? -19.726 2.574 36.392 1.00 97.69 349 VAL A O 1
ATOM 2723 N N . VAL A 1 350 ? -19.929 4.204 37.911 1.00 97.31 350 VAL A N 1
ATOM 2724 C CA . VAL A 1 350 ? -19.307 3.441 39.011 1.00 97.31 350 VAL A CA 1
ATOM 2725 C C . VAL A 1 350 ? -20.038 2.127 39.291 1.00 97.31 350 VAL A C 1
ATOM 2727 O O . VAL A 1 350 ? -19.395 1.088 39.459 1.00 97.31 350 VAL A O 1
ATOM 2730 N N . ASN A 1 351 ? -21.370 2.153 39.349 1.00 97.44 351 ASN A N 1
ATOM 2731 C CA . ASN A 1 351 ? -22.176 0.960 39.608 1.00 97.44 351 ASN A CA 1
ATOM 2732 C C . ASN A 1 351 ? -22.011 -0.078 38.495 1.00 97.44 351 ASN A C 1
ATOM 2734 O O . ASN A 1 351 ? -21.836 -1.264 38.781 1.00 97.44 351 ASN A O 1
ATOM 2738 N N . THR A 1 352 ? -22.002 0.374 37.241 1.00 97.94 352 THR A N 1
ATOM 2739 C CA . THR A 1 352 ? -21.823 -0.507 36.086 1.00 97.94 352 THR A CA 1
ATOM 2740 C C . THR A 1 352 ? -20.417 -1.089 36.055 1.00 97.94 352 THR A C 1
ATOM 2742 O O . THR A 1 352 ? -20.262 -2.298 35.955 1.00 97.94 352 THR A O 1
ATOM 2745 N N . LEU A 1 353 ? -19.373 -0.290 36.273 1.00 95.81 353 LEU A N 1
ATOM 2746 C CA . LEU A 1 353 ? -18.002 -0.804 36.357 1.00 95.81 353 LEU A CA 1
ATOM 2747 C C . LEU A 1 353 ? -17.855 -1.878 37.453 1.00 95.81 353 LEU A C 1
ATOM 2749 O O . LEU A 1 353 ? -17.240 -2.917 37.220 1.00 95.81 353 LEU A O 1
ATOM 2753 N N . ARG A 1 354 ? -18.481 -1.694 38.623 1.00 95.62 354 ARG A N 1
ATOM 2754 C CA . ARG A 1 354 ? -18.490 -2.711 39.694 1.00 95.62 354 ARG A CA 1
ATOM 2755 C C . ARG A 1 354 ? -19.202 -4.004 39.292 1.00 95.62 354 ARG A C 1
ATOM 2757 O O . ARG A 1 354 ? -18.745 -5.073 39.677 1.00 95.62 354 ARG A O 1
ATOM 2764 N N . LYS A 1 355 ? -20.283 -3.922 38.508 1.00 96.19 355 LYS A N 1
ATOM 2765 C CA . LYS A 1 355 ? -20.992 -5.094 37.956 1.00 96.19 355 LYS A CA 1
ATOM 2766 C C . LYS A 1 355 ? -20.097 -5.938 37.038 1.00 96.19 355 LYS A C 1
ATOM 2768 O O . LYS A 1 355 ? -20.315 -7.139 36.937 1.00 96.19 355 LYS A O 1
ATOM 2773 N N . TYR A 1 356 ? -19.095 -5.326 36.407 1.00 94.56 356 TYR A N 1
ATOM 2774 C CA . TYR A 1 356 ? -18.112 -5.989 35.541 1.00 94.56 356 TYR A CA 1
ATOM 2775 C C . TYR A 1 356 ? -16.769 -6.267 36.250 1.00 94.56 356 TYR A C 1
ATOM 2777 O O . TYR A 1 356 ? -15.728 -6.425 35.604 1.00 94.56 356 TYR A O 1
ATOM 2785 N N . ASP A 1 357 ? -16.797 -6.357 37.585 1.00 91.88 357 ASP A N 1
ATOM 2786 C CA . ASP A 1 357 ? -15.661 -6.695 38.451 1.00 91.88 357 ASP A CA 1
ATOM 2787 C C . ASP A 1 357 ? -14.482 -5.711 38.346 1.00 91.88 357 ASP A C 1
ATOM 2789 O O . ASP A 1 357 ? -13.308 -6.102 38.371 1.00 91.88 357 ASP A O 1
ATOM 2793 N N . PHE A 1 358 ? -14.785 -4.419 38.215 1.00 91.81 358 PHE A N 1
ATOM 2794 C CA . PHE A 1 358 ? -13.813 -3.343 38.402 1.00 91.81 358 PHE A CA 1
ATOM 2795 C C . PHE A 1 358 ? -13.926 -2.718 39.797 1.00 91.81 358 PHE A C 1
ATOM 2797 O O . PHE A 1 358 ? -14.991 -2.712 40.417 1.00 91.81 358 PHE A O 1
ATOM 2804 N N . ALA A 1 359 ? -12.828 -2.121 40.271 1.00 91.12 359 ALA A N 1
ATOM 2805 C CA . ALA A 1 359 ? -12.772 -1.357 41.517 1.00 91.12 359 ALA A CA 1
ATOM 2806 C C . ALA A 1 359 ? -12.577 0.149 41.231 1.00 91.12 359 ALA A C 1
ATOM 2808 O O . ALA A 1 359 ? -11.504 0.694 41.502 1.00 91.12 359 ALA A O 1
ATOM 2809 N N . PRO A 1 360 ? -13.585 0.839 40.657 1.00 93.75 360 PRO A N 1
ATOM 2810 C CA . PRO A 1 360 ? -13.481 2.263 40.362 1.00 93.75 360 PRO A CA 1
ATOM 2811 C C . PRO A 1 360 ? -13.346 3.081 41.652 1.00 93.75 360 PRO A C 1
ATOM 2813 O O . PRO A 1 360 ? -14.071 2.860 42.631 1.00 93.75 360 PRO A O 1
ATOM 2816 N N . LYS A 1 361 ? -12.447 4.061 41.629 1.00 93.69 361 LYS A N 1
ATOM 2817 C CA . LYS A 1 361 ? -12.251 5.054 42.680 1.00 93.69 361 LYS A CA 1
ATOM 2818 C C . LYS A 1 361 ? -12.756 6.402 42.186 1.00 93.69 361 LYS A C 1
ATOM 2820 O O . LYS A 1 361 ? -12.308 6.928 41.174 1.00 93.69 361 LYS A O 1
ATOM 2825 N N . TRP A 1 362 ? -13.694 6.957 42.937 1.00 95.50 362 TRP A N 1
ATOM 2826 C CA . TRP A 1 362 ? -14.307 8.248 42.670 1.00 95.50 362 TRP A CA 1
ATOM 2827 C C . TRP A 1 362 ? -14.763 8.846 44.000 1.00 95.50 362 TRP A C 1
ATOM 2829 O O . TRP A 1 362 ? -15.226 8.111 44.875 1.00 95.50 362 TRP A O 1
ATOM 2839 N N . ASN A 1 363 ? -14.586 10.154 44.185 1.00 91.12 363 ASN A N 1
ATOM 2840 C CA . ASN A 1 363 ? -14.905 10.836 45.445 1.00 91.12 363 ASN A CA 1
ATOM 2841 C C . ASN A 1 363 ? -16.355 11.354 45.507 1.00 91.12 363 ASN A C 1
ATOM 2843 O O . ASN A 1 363 ? -16.728 11.963 46.507 1.00 91.12 363 ASN A O 1
ATOM 2847 N N . GLY A 1 364 ? -17.150 11.123 44.456 1.00 87.56 364 GLY A N 1
ATOM 2848 C CA . GLY A 1 364 ? -18.529 11.596 44.343 1.00 87.56 364 GLY A CA 1
ATOM 2849 C C . GLY A 1 364 ? -18.688 12.983 43.714 1.00 87.56 364 GLY A C 1
ATOM 2850 O O . GLY A 1 364 ? -19.821 13.417 43.550 1.00 87.56 364 GLY A O 1
ATOM 2851 N N . SER A 1 365 ? -17.598 13.676 43.362 1.00 86.88 365 SER A N 1
ATOM 2852 C CA . SER A 1 365 ? -17.666 14.988 42.707 1.00 86.88 365 SER A CA 1
ATOM 2853 C C . SER A 1 365 ? -17.710 14.868 41.187 1.00 86.88 365 SER A C 1
ATOM 2855 O O . SER A 1 365 ? -16.875 14.196 40.574 1.00 86.88 365 SER A O 1
ATOM 2857 N N . GLU A 1 366 ? -18.639 15.615 40.606 1.00 80.75 366 GLU A N 1
ATOM 2858 C CA . GLU A 1 366 ? -18.798 15.968 39.198 1.00 80.75 366 GLU A CA 1
ATOM 2859 C C . GLU A 1 366 ? -17.527 16.543 38.555 1.00 80.75 366 GLU A C 1
ATOM 2861 O O . GLU A 1 366 ? -17.254 16.308 37.384 1.00 80.75 366 GLU A O 1
ATOM 2866 N N . THR A 1 367 ? -16.690 17.237 39.332 1.00 82.25 367 THR A N 1
ATOM 2867 C CA . THR A 1 367 ? -15.458 17.865 38.822 1.00 82.25 367 THR A CA 1
ATOM 2868 C C . THR A 1 367 ? -14.271 16.903 38.717 1.00 82.25 367 THR A C 1
ATOM 2870 O O . THR A 1 367 ? -13.195 17.285 38.250 1.00 82.25 367 THR A O 1
ATOM 2873 N N . THR A 1 368 ? -14.431 15.651 39.158 1.00 89.75 368 THR A N 1
ATOM 2874 C CA . THR A 1 368 ? -13.362 14.643 39.154 1.00 89.75 368 THR A CA 1
ATOM 2875 C C . THR A 1 368 ? -13.702 13.466 38.254 1.00 89.75 368 THR A C 1
ATOM 2877 O O . THR A 1 368 ? -14.855 13.067 38.147 1.00 89.75 368 THR A O 1
ATOM 2880 N N . ARG A 1 369 ? -12.681 12.873 37.627 1.00 92.88 369 ARG A N 1
ATOM 2881 C CA . ARG A 1 369 ? -12.836 11.676 36.789 1.00 92.88 369 ARG A CA 1
ATOM 2882 C C . ARG A 1 369 ? -12.849 10.407 37.639 1.00 92.88 369 ARG A C 1
ATOM 2884 O O . ARG A 1 369 ? -12.283 10.373 38.732 1.00 92.88 369 ARG A O 1
ATOM 2891 N N . ILE A 1 370 ? -13.463 9.351 37.117 1.00 95.25 370 ILE A N 1
ATOM 2892 C CA . ILE A 1 370 ? -13.458 8.027 37.746 1.00 95.25 370 ILE A CA 1
ATOM 2893 C C . ILE A 1 370 ? -12.130 7.338 37.414 1.00 95.25 370 ILE A C 1
ATOM 2895 O O . ILE A 1 370 ? -11.825 7.115 36.245 1.00 95.25 370 ILE A O 1
ATOM 2899 N N . GLU A 1 371 ? -11.346 6.988 38.431 1.00 93.50 371 GLU A N 1
ATOM 2900 C CA . GLU A 1 371 ? -10.089 6.244 38.286 1.00 93.50 371 GLU A CA 1
ATOM 2901 C C . GLU A 1 371 ? -10.367 4.734 38.314 1.00 93.50 371 GLU A C 1
ATOM 2903 O O . GLU A 1 371 ? -10.924 4.217 39.286 1.00 93.50 371 GLU A O 1
ATOM 2908 N N . LEU A 1 372 ? -9.941 3.994 37.290 1.00 88.44 372 LEU A N 1
ATOM 2909 C CA . LEU A 1 372 ? -9.909 2.532 37.344 1.00 88.44 372 LEU A CA 1
ATOM 2910 C C . LEU A 1 372 ? -8.626 2.052 38.031 1.00 88.44 372 LEU A C 1
ATOM 2912 O O . LEU A 1 372 ? -7.520 2.296 37.544 1.00 88.44 372 LEU A O 1
ATOM 2916 N N . LEU A 1 373 ? -8.795 1.364 39.166 1.00 75.88 373 LEU A N 1
ATOM 2917 C CA . LEU A 1 373 ? -7.719 0.789 39.974 1.00 75.88 373 LEU A CA 1
ATOM 2918 C C . LEU A 1 373 ? -7.887 -0.734 40.152 1.00 75.88 373 LEU A C 1
ATOM 2920 O O . LEU A 1 373 ? -9.015 -1.234 40.108 1.00 75.88 373 LEU A O 1
ATOM 2924 N N . PRO A 1 374 ? -6.792 -1.471 40.438 1.00 64.94 374 PRO A N 1
ATOM 2925 C CA . PRO A 1 374 ? -5.387 -1.053 40.302 1.00 64.94 374 PRO A CA 1
ATOM 2926 C C . PRO A 1 374 ? -5.026 -0.778 38.830 1.00 64.94 374 PRO A C 1
ATOM 2928 O O . PRO A 1 374 ? -5.880 -0.936 37.962 1.00 64.94 374 PRO A O 1
ATOM 2931 N N . ALA A 1 375 ? -3.788 -0.342 38.562 1.00 68.00 375 ALA A N 1
ATOM 2932 C CA . ALA A 1 375 ? -3.301 -0.039 37.213 1.00 68.00 375 ALA A CA 1
ATOM 2933 C C . ALA A 1 375 ? -3.773 -1.084 36.187 1.00 68.00 375 ALA A C 1
ATOM 2935 O O . ALA A 1 375 ? -3.417 -2.263 36.252 1.00 68.00 375 ALA A O 1
ATOM 2936 N N . PHE A 1 376 ? -4.635 -0.635 35.279 1.00 74.12 376 PHE A N 1
ATOM 2937 C CA . PHE A 1 376 ? -5.304 -1.462 34.289 1.00 74.12 376 PHE A CA 1
ATOM 2938 C C . PHE A 1 376 ? -4.303 -1.826 33.192 1.00 74.12 376 PHE A C 1
ATOM 2940 O O . PHE A 1 376 ? -3.766 -0.939 32.533 1.00 74.12 376 PHE A O 1
ATOM 2947 N N . THR A 1 377 ? -4.042 -3.119 32.973 1.00 81.94 377 THR A N 1
ATOM 2948 C CA . THR A 1 377 ? -3.205 -3.544 31.841 1.00 81.94 377 THR A CA 1
ATOM 2949 C C . THR A 1 377 ? -3.993 -3.379 30.548 1.00 81.94 377 THR A C 1
ATOM 2951 O O . THR A 1 377 ? -4.741 -4.269 30.141 1.00 81.94 377 THR A O 1
ATOM 2954 N N . TRP A 1 378 ? -3.837 -2.220 29.910 1.00 90.12 378 TRP A N 1
ATOM 2955 C CA . TRP A 1 378 ? -4.477 -1.963 28.632 1.00 90.12 378 TRP A CA 1
ATOM 2956 C C . TRP A 1 378 ? -3.865 -2.824 27.531 1.00 90.12 378 TRP A C 1
ATOM 2958 O O . TRP A 1 378 ? -2.663 -2.794 27.278 1.00 90.12 378 TRP A O 1
ATOM 2968 N N . ARG A 1 379 ? -4.724 -3.598 26.872 1.00 91.75 379 ARG A N 1
ATOM 2969 C CA . ARG A 1 379 ? -4.426 -4.374 25.670 1.00 91.75 379 ARG A CA 1
ATOM 2970 C C . ARG A 1 379 ? -5.738 -4.652 24.951 1.00 91.75 379 ARG A C 1
ATOM 2972 O O . ARG A 1 379 ? -6.761 -4.827 25.608 1.00 91.75 379 ARG A O 1
ATOM 2979 N N . ARG A 1 380 ? -5.724 -4.716 23.622 1.00 92.25 380 ARG A N 1
ATOM 2980 C CA . ARG A 1 380 ? -6.891 -5.101 22.815 1.00 92.25 380 ARG A CA 1
ATOM 2981 C C . ARG A 1 380 ? -6.488 -6.122 21.769 1.00 92.25 380 ARG A C 1
ATOM 2983 O O . ARG A 1 380 ? -5.391 -6.050 21.228 1.00 92.25 380 ARG A O 1
ATOM 2990 N N . ARG A 1 381 ? -7.370 -7.096 21.530 1.00 92.06 381 ARG A N 1
ATOM 2991 C CA . ARG A 1 381 ? -7.164 -8.127 20.508 1.00 92.06 381 ARG A CA 1
ATOM 2992 C C . ARG A 1 381 ? -7.455 -7.545 19.136 1.00 92.06 381 ARG A C 1
ATOM 2994 O O . ARG A 1 381 ? -8.552 -7.022 18.932 1.00 92.06 381 ARG A O 1
ATOM 3001 N N . ARG A 1 382 ? -6.536 -7.711 18.186 1.00 90.62 382 ARG A N 1
ATOM 3002 C CA . ARG A 1 382 ? -6.719 -7.218 16.813 1.00 90.62 382 ARG A CA 1
ATOM 3003 C C . ARG A 1 382 ? -7.975 -7.770 16.155 1.00 90.62 382 ARG A C 1
ATOM 3005 O O . ARG A 1 382 ? -8.768 -7.003 15.629 1.00 90.62 382 ARG A O 1
ATOM 3012 N N . SER A 1 383 ? -8.283 -9.050 16.361 1.00 86.81 383 SER A N 1
ATOM 3013 C CA . SER A 1 383 ? -9.510 -9.676 15.840 1.00 86.81 383 SER A CA 1
ATOM 3014 C C . SER A 1 383 ? -10.833 -9.033 16.293 1.00 86.81 383 SER A C 1
ATOM 3016 O O . SER A 1 383 ? -11.866 -9.303 15.679 1.00 86.81 383 SER A O 1
ATOM 3018 N N . ARG A 1 384 ? -10.831 -8.214 17.357 1.00 86.31 384 ARG A N 1
ATOM 3019 C CA . ARG A 1 384 ? -12.004 -7.441 17.804 1.00 86.31 384 ARG A CA 1
ATOM 3020 C C . ARG A 1 384 ? -12.030 -6.014 17.263 1.00 86.31 384 ARG A C 1
ATOM 3022 O O . ARG A 1 384 ? -13.112 -5.479 17.053 1.00 86.31 384 ARG A O 1
ATOM 3029 N N . VAL A 1 385 ? -10.859 -5.413 17.071 1.00 90.06 385 VAL A N 1
ATOM 3030 C CA . VAL A 1 385 ? -10.705 -4.012 16.650 1.00 90.06 385 VAL A CA 1
ATOM 3031 C C . VAL A 1 385 ? -10.737 -3.885 15.127 1.00 90.06 385 VAL A C 1
ATOM 3033 O O . VAL A 1 385 ? -11.317 -2.940 14.596 1.00 90.06 385 VAL A O 1
ATOM 3036 N N . ASP A 1 386 ? -10.147 -4.853 14.426 1.00 91.44 386 ASP A N 1
ATOM 3037 C CA . ASP A 1 386 ? -10.052 -4.879 12.970 1.00 91.44 386 ASP A CA 1
ATOM 3038 C C . ASP A 1 386 ? -11.398 -5.232 12.346 1.00 91.44 386 ASP A C 1
ATOM 3040 O O . ASP A 1 386 ? -11.802 -6.395 12.245 1.00 91.44 386 ASP A O 1
ATOM 3044 N N . THR A 1 387 ? -12.104 -4.183 11.936 1.00 90.88 387 THR A N 1
ATOM 3045 C CA . THR A 1 387 ? -13.460 -4.260 11.385 1.00 90.88 387 THR A CA 1
ATOM 3046 C C . THR A 1 387 ? -13.539 -3.828 9.925 1.00 90.88 387 THR A C 1
ATOM 3048 O O . THR A 1 387 ? -14.612 -3.920 9.336 1.00 90.88 387 THR A O 1
ATOM 3051 N N . THR A 1 388 ? -12.415 -3.426 9.327 1.00 94.56 388 THR A N 1
ATOM 3052 C CA . THR A 1 388 ? -12.312 -2.959 7.942 1.00 94.56 388 THR A CA 1
ATOM 3053 C C . THR A 1 388 ? -12.806 -4.005 6.942 1.00 94.56 388 THR A C 1
ATOM 3055 O O . THR A 1 388 ? -12.228 -5.083 6.796 1.00 94.56 388 THR A O 1
ATOM 3058 N N . GLU A 1 389 ? -13.884 -3.663 6.234 1.00 96.50 389 GLU A N 1
ATOM 3059 C CA . GLU A 1 389 ? -14.436 -4.461 5.131 1.00 96.50 389 GLU A CA 1
ATOM 3060 C C . GLU A 1 389 ? -13.910 -3.999 3.767 1.00 96.50 389 GLU A C 1
ATOM 3062 O O . GLU A 1 389 ? -13.731 -4.816 2.865 1.00 96.50 389 GLU A O 1
ATOM 3067 N N . ASN A 1 390 ? -13.628 -2.700 3.631 1.00 96.19 390 ASN A N 1
ATOM 3068 C CA . ASN A 1 390 ? -13.120 -2.089 2.406 1.00 96.19 390 ASN A CA 1
ATOM 3069 C C . ASN A 1 390 ? -11.730 -1.527 2.671 1.00 96.19 390 ASN A C 1
ATOM 3071 O O . ASN A 1 390 ? -11.593 -0.428 3.208 1.00 96.19 390 ASN A O 1
ATOM 3075 N N . LEU A 1 391 ? -10.710 -2.309 2.337 1.00 94.38 391 LEU A N 1
ATOM 3076 C CA . LEU A 1 391 ? -9.326 -1.954 2.599 1.00 94.38 391 LEU A CA 1
ATOM 3077 C C . LEU A 1 391 ? -8.749 -1.201 1.402 1.00 94.38 391 LEU A C 1
ATOM 3079 O O . LEU A 1 391 ? -8.827 -1.663 0.263 1.00 94.38 391 LEU A O 1
ATOM 3083 N N . VAL A 1 392 ? -8.124 -0.057 1.669 1.00 91.06 392 VAL A N 1
ATOM 3084 C CA . VAL A 1 392 ? -7.304 0.641 0.681 1.00 91.06 392 VAL A CA 1
ATOM 3085 C C . VAL A 1 392 ? -5.856 0.590 1.139 1.00 91.06 392 VAL A C 1
ATOM 3087 O O . VAL A 1 392 ? -5.510 1.121 2.192 1.00 91.06 392 VAL A O 1
ATOM 3090 N N . LEU A 1 393 ? -5.016 -0.089 0.364 1.00 85.81 393 LEU A N 1
ATOM 3091 C CA . LEU A 1 393 ? -3.587 -0.176 0.625 1.00 85.81 393 LEU A CA 1
ATOM 3092 C C . LEU A 1 393 ? -2.891 1.039 0.026 1.00 85.81 393 LEU A C 1
ATOM 3094 O O . LEU A 1 393 ? -2.775 1.157 -1.193 1.00 85.81 393 LEU A O 1
ATOM 3098 N N . TYR A 1 394 ? -2.432 1.914 0.918 1.00 75.56 394 TYR A N 1
ATOM 3099 C CA . TYR A 1 394 ? -1.512 3.004 0.606 1.00 75.56 394 TYR A CA 1
ATOM 3100 C C . TYR A 1 394 ? -0.137 2.703 1.207 1.00 75.56 394 TYR A C 1
ATOM 3102 O O . TYR A 1 394 ? 0.761 2.231 0.523 1.00 75.56 394 TYR A O 1
ATOM 3110 N N . ALA A 1 395 ? 0.001 2.905 2.519 1.00 72.62 395 ALA A N 1
ATOM 3111 C CA . ALA A 1 395 ? 1.259 2.724 3.238 1.00 72.62 395 ALA A CA 1
ATOM 3112 C C . ALA A 1 395 ? 1.399 1.345 3.903 1.00 72.62 395 ALA A C 1
ATOM 3114 O O . ALA A 1 395 ? 2.481 0.989 4.364 1.00 72.62 395 ALA A O 1
ATOM 3115 N N . LEU A 1 396 ? 0.311 0.576 4.014 1.00 85.62 396 LEU A N 1
ATOM 3116 C CA . LEU A 1 396 ? 0.319 -0.668 4.777 1.00 85.62 396 LEU A CA 1
ATOM 3117 C C . LEU A 1 396 ? 1.142 -1.754 4.073 1.00 85.62 396 LEU A C 1
ATOM 3119 O O . LEU A 1 396 ? 0.957 -2.012 2.885 1.00 85.62 396 LEU A O 1
ATOM 3123 N N . ASP A 1 397 ? 2.014 -2.431 4.824 1.00 88.88 397 ASP A N 1
ATOM 3124 C CA . ASP A 1 397 ? 2.762 -3.572 4.298 1.00 88.88 397 ASP A CA 1
ATOM 3125 C C . ASP A 1 397 ? 1.802 -4.698 3.875 1.00 88.88 397 ASP A C 1
ATOM 3127 O O . ASP A 1 397 ? 0.894 -5.086 4.615 1.00 88.88 397 ASP A O 1
ATOM 3131 N N . ALA A 1 398 ? 2.024 -5.242 2.678 1.00 87.00 398 ALA A N 1
ATOM 3132 C CA . ALA A 1 398 ? 1.165 -6.245 2.054 1.00 87.00 398 ALA A CA 1
ATOM 3133 C C . ALA A 1 398 ? 0.994 -7.525 2.894 1.00 87.00 398 ALA A C 1
ATOM 3135 O O . ALA A 1 398 ? -0.024 -8.213 2.777 1.00 87.00 398 ALA A O 1
ATOM 3136 N N . SER A 1 399 ? 1.965 -7.850 3.756 1.00 89.81 399 SER A N 1
ATOM 3137 C CA . SER A 1 399 ? 1.871 -8.997 4.667 1.00 89.81 399 SER A CA 1
ATOM 3138 C C . SER A 1 399 ? 0.769 -8.843 5.717 1.00 89.81 399 SER A C 1
ATOM 3140 O O . SER A 1 399 ? 0.243 -9.843 6.195 1.00 89.81 399 SER A O 1
ATOM 3142 N N . LEU A 1 400 ? 0.348 -7.614 6.026 1.00 92.62 400 LEU A N 1
ATOM 3143 C CA . LEU A 1 400 ? -0.664 -7.343 7.047 1.00 92.62 400 LEU A CA 1
ATOM 3144 C C . LEU A 1 400 ? -2.096 -7.570 6.555 1.00 92.62 400 LEU A C 1
ATOM 3146 O O . LEU A 1 400 ? -3.004 -7.669 7.377 1.00 92.62 400 LEU A O 1
ATOM 3150 N N . VAL A 1 401 ? -2.312 -7.717 5.242 1.00 93.12 401 VAL A N 1
ATOM 3151 C CA . VAL A 1 401 ? -3.641 -7.980 4.656 1.00 93.12 401 VAL A CA 1
ATOM 3152 C C . VAL A 1 401 ? -4.290 -9.233 5.256 1.00 93.12 401 VAL A C 1
ATOM 3154 O O . VAL A 1 401 ? -5.505 -9.267 5.454 1.00 93.12 401 VAL A O 1
ATOM 3157 N N . GLU A 1 402 ? -3.492 -10.241 5.617 1.00 92.81 402 GLU A N 1
ATOM 3158 C CA . GLU A 1 402 ? -3.997 -11.493 6.197 1.00 92.81 402 GLU A CA 1
ATOM 3159 C C . GLU A 1 402 ? -4.621 -11.315 7.590 1.00 92.81 402 GLU A C 1
ATOM 3161 O O . GLU A 1 402 ? -5.331 -12.196 8.075 1.00 92.81 402 GLU A O 1
ATOM 3166 N N . LEU A 1 403 ? -4.361 -10.177 8.240 1.00 92.88 403 LEU A N 1
ATOM 3167 C CA . LEU A 1 403 ? -4.814 -9.884 9.595 1.00 92.88 403 LEU A CA 1
ATOM 3168 C C . LEU A 1 403 ? -6.197 -9.225 9.643 1.00 92.88 403 LEU A C 1
ATOM 3170 O O . LEU A 1 403 ? -6.714 -9.038 10.740 1.00 92.88 403 LEU A O 1
ATOM 3174 N N . PHE A 1 404 ? -6.810 -8.901 8.498 1.00 94.06 404 PHE A N 1
ATOM 3175 C CA . PHE A 1 404 ? -8.137 -8.282 8.432 1.00 94.06 404 PHE A CA 1
ATOM 3176 C C . PHE A 1 404 ? -9.231 -9.347 8.254 1.00 94.06 404 PHE A C 1
ATOM 3178 O O . PHE A 1 404 ? -9.505 -9.769 7.130 1.00 94.06 404 PHE A O 1
ATOM 3185 N N . PRO A 1 405 ? -9.931 -9.773 9.324 1.00 91.44 405 PRO A N 1
ATOM 3186 C CA . PRO A 1 405 ? -10.855 -10.909 9.265 1.00 91.44 405 PRO A CA 1
ATOM 3187 C C . PRO A 1 405 ? -12.179 -10.602 8.552 1.00 91.44 405 PRO A C 1
ATOM 3189 O O . PRO A 1 405 ? -13.026 -11.486 8.424 1.00 91.44 405 PRO A O 1
ATOM 3192 N N . ARG A 1 406 ? -12.408 -9.345 8.158 1.00 94.56 406 ARG A N 1
ATOM 3193 C CA . ARG A 1 406 ? -13.651 -8.888 7.523 1.00 94.56 406 ARG A CA 1
ATOM 3194 C C . ARG A 1 406 ? -13.441 -8.272 6.148 1.00 94.56 406 ARG A C 1
ATOM 3196 O O . ARG A 1 406 ? -14.433 -7.912 5.524 1.00 94.56 406 ARG A O 1
ATOM 3203 N N . VAL A 1 407 ? -12.202 -8.192 5.655 1.00 96.12 407 VAL A N 1
ATOM 3204 C CA . VAL A 1 407 ? -11.924 -7.555 4.364 1.00 96.12 407 VAL A CA 1
ATOM 3205 C C . VAL A 1 407 ? -12.659 -8.291 3.246 1.00 96.12 407 VAL A C 1
ATOM 3207 O O . VAL A 1 407 ? -12.557 -9.514 3.129 1.00 96.12 407 VAL A O 1
ATOM 3210 N N . ARG A 1 408 ? -13.426 -7.542 2.456 1.00 97.69 408 ARG A N 1
ATOM 3211 C CA . ARG A 1 408 ? -14.191 -7.998 1.289 1.00 97.69 408 ARG A CA 1
ATOM 3212 C C . ARG A 1 408 ? -13.663 -7.374 0.017 1.00 97.69 408 ARG A C 1
ATOM 3214 O O . ARG A 1 408 ? -13.509 -8.085 -0.970 1.00 97.69 408 ARG A O 1
ATOM 3221 N N . THR A 1 409 ? -13.333 -6.090 0.066 1.00 97.81 409 THR A N 1
ATOM 3222 C CA . THR A 1 409 ? -12.748 -5.374 -1.063 1.00 97.81 409 THR A CA 1
ATOM 3223 C C . THR A 1 409 ? -11.354 -4.883 -0.699 1.00 97.81 409 THR A C 1
ATOM 3225 O O . THR A 1 409 ? -11.095 -4.476 0.438 1.00 97.81 409 THR A O 1
ATOM 3228 N N . LEU A 1 410 ? -10.445 -4.961 -1.665 1.00 95.75 410 LEU A N 1
ATOM 3229 C CA . LEU A 1 410 ? -9.093 -4.438 -1.556 1.00 95.75 410 LEU A CA 1
ATOM 3230 C C . LEU A 1 410 ? -8.799 -3.557 -2.760 1.00 95.75 410 LEU A C 1
ATOM 3232 O O . LEU A 1 410 ? -8.845 -4.032 -3.890 1.00 95.75 410 LEU A O 1
ATOM 3236 N N . ARG A 1 411 ? -8.458 -2.294 -2.520 1.00 93.50 411 ARG A N 1
ATOM 3237 C CA . ARG A 1 411 ? -7.950 -1.379 -3.546 1.00 93.50 411 ARG A CA 1
ATOM 3238 C C . ARG A 1 411 ? -6.482 -1.082 -3.286 1.00 93.50 411 ARG A C 1
ATOM 3240 O O . ARG A 1 411 ? -6.109 -0.824 -2.146 1.00 93.50 411 ARG A O 1
ATOM 3247 N N . MET A 1 412 ? -5.667 -1.083 -4.332 1.00 89.75 412 MET A N 1
ATOM 3248 C CA . MET A 1 412 ? -4.257 -0.696 -4.255 1.00 89.75 412 MET A CA 1
ATOM 3249 C C . MET A 1 412 ? -3.850 0.162 -5.449 1.00 89.75 412 MET A C 1
ATOM 3251 O O . MET A 1 412 ? -4.331 -0.063 -6.565 1.00 89.75 412 MET A O 1
ATOM 3255 N N . GLN A 1 413 ? -2.950 1.116 -5.209 1.00 85.31 413 GLN A N 1
ATOM 3256 C CA . GLN A 1 413 ? -2.285 1.867 -6.269 1.00 85.31 413 GLN A CA 1
ATOM 3257 C C . GLN A 1 413 ? -1.130 1.031 -6.830 1.00 85.31 413 GLN A C 1
ATOM 3259 O O . GLN A 1 413 ? -0.215 0.618 -6.118 1.00 85.31 413 GLN A O 1
ATOM 3264 N N . PHE A 1 414 ? -1.185 0.751 -8.125 1.00 73.88 414 PHE A N 1
ATOM 3265 C CA . PHE A 1 414 ? -0.164 0.009 -8.842 1.00 73.88 414 PHE A CA 1
ATOM 3266 C C . PHE A 1 414 ? 0.907 0.989 -9.334 1.00 73.88 414 PHE A C 1
ATOM 3268 O O . PHE A 1 414 ? 0.666 1.800 -10.225 1.00 73.88 414 PHE A O 1
ATOM 3275 N N . GLY A 1 415 ? 2.086 0.921 -8.724 1.00 66.44 415 GLY A N 1
ATOM 3276 C CA . GLY A 1 415 ? 3.138 1.940 -8.813 1.00 66.44 415 GLY A CA 1
ATOM 3277 C C . GLY A 1 415 ? 3.898 2.033 -7.490 1.00 66.44 415 GLY A C 1
ATOM 3278 O O . GLY A 1 415 ? 5.122 1.949 -7.483 1.00 66.44 415 GLY A O 1
ATOM 3279 N N . ASP A 1 416 ? 3.149 2.035 -6.384 1.00 64.44 416 ASP A N 1
ATOM 3280 C CA . ASP A 1 416 ? 3.680 1.988 -5.012 1.00 64.44 416 ASP A CA 1
ATOM 3281 C C . ASP A 1 416 ? 3.971 0.553 -4.540 1.00 64.44 416 ASP A C 1
ATOM 3283 O O . ASP A 1 416 ? 4.679 0.330 -3.557 1.00 64.44 416 ASP A O 1
ATOM 3287 N N . MET A 1 417 ? 3.429 -0.436 -5.259 1.00 70.00 417 MET A N 1
ATOM 3288 C CA . MET A 1 417 ? 3.572 -1.862 -4.980 1.00 70.00 417 MET A CA 1
ATOM 3289 C C . MET A 1 417 ? 4.028 -2.638 -6.216 1.00 70.00 417 MET A C 1
ATOM 3291 O O . MET A 1 417 ? 3.626 -2.356 -7.347 1.00 70.00 417 MET A O 1
ATOM 3295 N N . THR A 1 418 ? 4.836 -3.672 -5.990 1.00 78.12 418 THR A N 1
ATOM 3296 C CA . THR A 1 418 ? 5.292 -4.603 -7.024 1.00 78.12 418 THR A CA 1
ATOM 3297 C C . THR A 1 418 ? 4.364 -5.816 -7.128 1.00 78.12 418 THR A C 1
ATOM 3299 O O . THR A 1 418 ? 3.634 -6.165 -6.198 1.00 78.12 418 THR A O 1
ATOM 3302 N N . VAL A 1 419 ? 4.442 -6.557 -8.239 1.00 86.50 419 VAL A N 1
ATOM 3303 C CA . VAL A 1 419 ? 3.756 -7.861 -8.350 1.00 86.50 419 VAL A CA 1
ATOM 3304 C C . VAL A 1 419 ? 4.206 -8.873 -7.291 1.00 86.50 419 VAL A C 1
ATOM 3306 O O . VAL A 1 419 ? 3.474 -9.814 -6.995 1.00 86.50 419 VAL A O 1
ATOM 3309 N N . TYR A 1 420 ? 5.388 -8.685 -6.705 1.00 87.75 420 TYR A N 1
ATOM 3310 C CA . TYR A 1 420 ? 5.912 -9.556 -5.658 1.00 87.75 420 TYR A CA 1
ATOM 3311 C C . TYR A 1 420 ? 5.248 -9.302 -4.308 1.00 87.75 420 TYR A C 1
ATOM 3313 O O . TYR A 1 420 ? 5.102 -10.231 -3.513 1.00 87.75 420 TYR A O 1
ATOM 3321 N N . ASP A 1 421 ? 4.795 -8.074 -4.059 1.00 85.62 421 ASP A N 1
ATOM 3322 C CA . ASP A 1 421 ? 3.989 -7.766 -2.882 1.00 85.62 421 ASP A CA 1
ATOM 3323 C C . ASP A 1 421 ? 2.641 -8.486 -2.979 1.00 85.62 421 ASP A C 1
ATOM 3325 O O . ASP A 1 421 ? 2.222 -9.160 -2.038 1.00 85.62 421 ASP A O 1
ATOM 3329 N N . LEU A 1 422 ? 2.027 -8.473 -4.166 1.00 88.12 422 LEU A N 1
ATOM 3330 C CA . LEU A 1 422 ? 0.819 -9.246 -4.467 1.00 88.12 422 LEU A CA 1
ATOM 3331 C C . LEU A 1 422 ? 1.012 -10.760 -4.286 1.00 88.12 422 LEU A C 1
ATO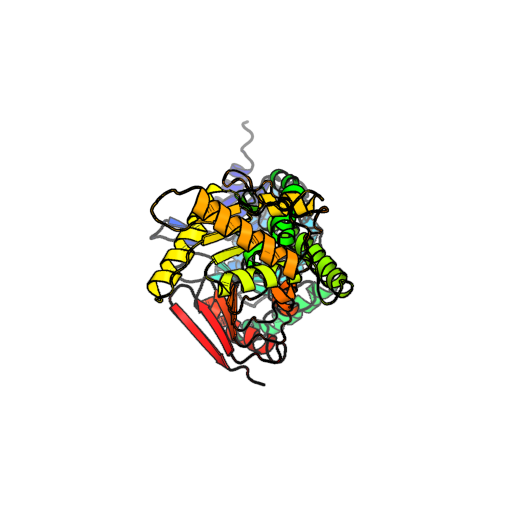M 3333 O O . LEU A 1 422 ? 0.111 -11.441 -3.792 1.00 88.12 422 LEU A O 1
ATOM 3337 N N . ASP A 1 423 ? 2.185 -11.299 -4.623 1.00 88.69 423 ASP A N 1
ATOM 3338 C CA . ASP A 1 423 ? 2.494 -12.719 -4.414 1.00 88.69 423 ASP A CA 1
ATOM 3339 C C . ASP A 1 423 ? 2.580 -13.111 -2.933 1.00 88.69 423 ASP A C 1
ATOM 3341 O O . ASP A 1 423 ? 2.382 -14.285 -2.590 1.00 88.69 423 ASP A O 1
ATOM 3345 N N . ARG A 1 424 ? 2.868 -12.155 -2.045 1.00 86.25 424 ARG A N 1
ATOM 3346 C CA . ARG A 1 424 ? 2.971 -12.364 -0.592 1.00 86.25 424 ARG A CA 1
ATOM 3347 C C . ARG A 1 424 ? 1.639 -12.202 0.125 1.00 86.25 424 ARG A C 1
ATOM 3349 O O . ARG A 1 424 ? 1.455 -12.827 1.165 1.00 86.25 424 ARG A O 1
ATOM 3356 N N . MET A 1 425 ? 0.704 -11.443 -0.443 1.00 91.25 425 MET A N 1
ATOM 3357 C CA . MET A 1 425 ? -0.608 -11.211 0.161 1.00 91.25 425 MET A CA 1
ATOM 3358 C C . MET A 1 425 ? -1.404 -12.501 0.343 1.00 91.25 425 MET A C 1
ATOM 3360 O O . MET A 1 425 ? -1.469 -13.356 -0.547 1.00 91.25 425 MET A O 1
ATOM 3364 N N . ARG A 1 426 ? -2.066 -12.621 1.491 1.00 92.69 426 ARG A N 1
ATOM 3365 C CA . ARG A 1 426 ? -3.008 -13.699 1.803 1.00 92.69 426 ARG A CA 1
ATOM 3366 C C . ARG A 1 426 ? -4.286 -13.089 2.364 1.00 92.69 426 ARG A C 1
ATOM 3368 O O . ARG A 1 426 ? -4.236 -12.093 3.073 1.00 92.69 426 ARG A O 1
ATOM 3375 N N . SER A 1 427 ? -5.427 -13.676 2.019 1.00 95.00 427 SER A N 1
ATOM 3376 C CA . SER A 1 427 ? -6.718 -13.359 2.629 1.00 95.00 427 SER A CA 1
ATOM 3377 C C . SER A 1 427 ? -7.707 -14.487 2.350 1.00 95.00 427 SER A C 1
ATOM 3379 O O . SER A 1 427 ? -7.862 -14.905 1.202 1.00 95.00 427 SER A O 1
ATOM 3381 N N . ASP A 1 428 ? -8.398 -14.940 3.395 1.00 94.88 428 ASP A N 1
ATOM 3382 C CA . ASP A 1 428 ? -9.461 -15.948 3.302 1.00 94.88 428 ASP A CA 1
ATOM 3383 C C . ASP A 1 428 ? -10.852 -15.325 3.082 1.00 94.88 428 ASP A C 1
ATOM 3385 O O . ASP A 1 428 ? -11.844 -16.041 2.905 1.00 94.88 428 ASP A O 1
ATOM 3389 N N . THR A 1 429 ? -10.946 -13.993 3.119 1.00 96.00 429 THR A N 1
ATOM 3390 C CA . THR A 1 429 ? -12.218 -13.256 3.107 1.00 96.00 429 THR A CA 1
ATOM 3391 C C . THR A 1 429 ? -12.384 -12.316 1.924 1.00 96.00 429 THR A C 1
ATOM 3393 O O . THR A 1 429 ? -13.528 -11.954 1.645 1.00 96.00 429 THR A O 1
ATOM 3396 N N . LEU A 1 430 ? -11.285 -11.974 1.238 1.00 97.06 430 LEU A N 1
ATOM 3397 C CA . LEU A 1 430 ? -11.262 -11.075 0.089 1.00 97.06 430 LEU A CA 1
ATOM 3398 C C . LEU A 1 430 ? -12.115 -11.615 -1.066 1.00 97.06 430 LEU A C 1
ATOM 3400 O O . LEU A 1 430 ? -11.922 -12.744 -1.518 1.00 97.06 430 LEU A O 1
ATOM 3404 N N . GLU A 1 431 ? -13.036 -10.785 -1.545 1.00 97.38 431 GLU A N 1
ATOM 3405 C CA . GLU A 1 431 ? -13.995 -11.085 -2.611 1.00 97.38 431 GLU A CA 1
ATOM 3406 C C . GLU A 1 431 ? -13.724 -10.264 -3.877 1.00 97.38 431 GLU A C 1
ATOM 3408 O O . GLU A 1 431 ? -13.922 -10.777 -4.977 1.00 97.38 431 GLU A O 1
ATOM 3413 N N . GLU A 1 432 ? -13.209 -9.041 -3.744 1.00 97.56 432 GLU A N 1
ATOM 3414 C CA . GLU A 1 432 ? -12.957 -8.132 -4.867 1.00 97.56 432 GLU A CA 1
ATOM 3415 C C . GLU A 1 432 ? -11.582 -7.471 -4.738 1.00 97.56 432 GLU A C 1
ATOM 3417 O O . GLU A 1 432 ? -11.223 -6.966 -3.671 1.00 97.56 432 GLU A O 1
ATOM 3422 N N . LEU A 1 433 ? -10.814 -7.454 -5.829 1.00 96.00 433 LEU A N 1
ATOM 3423 C CA . LEU A 1 433 ? -9.487 -6.841 -5.874 1.00 96.00 433 LEU A CA 1
ATOM 3424 C C . LEU A 1 433 ? -9.407 -5.800 -6.989 1.00 96.00 433 LEU A C 1
ATOM 3426 O O . LEU A 1 433 ? -9.538 -6.137 -8.163 1.00 96.00 433 LEU A O 1
ATOM 3430 N N . THR A 1 434 ? -9.130 -4.556 -6.616 1.00 95.44 434 THR A N 1
ATOM 3431 C CA . THR A 1 434 ? -9.036 -3.418 -7.529 1.00 95.44 434 THR A CA 1
ATOM 3432 C C . THR A 1 434 ? -7.612 -2.883 -7.581 1.00 95.44 434 THR A C 1
ATOM 3434 O O . THR A 1 434 ? -7.047 -2.461 -6.571 1.00 95.44 434 THR A O 1
ATOM 3437 N N . PHE A 1 435 ? -7.054 -2.840 -8.785 1.00 93.69 435 PHE A N 1
ATOM 3438 C CA . PHE A 1 435 ? -5.766 -2.231 -9.076 1.00 93.69 435 PHE A CA 1
ATOM 3439 C C . PHE A 1 435 ? -5.985 -0.896 -9.777 1.00 93.69 435 PHE A C 1
ATOM 3441 O O . PHE A 1 435 ? -6.540 -0.840 -10.876 1.00 93.69 435 PHE A O 1
ATOM 3448 N N . GLN A 1 436 ? -5.547 0.183 -9.148 1.00 91.69 436 GLN A N 1
ATOM 3449 C CA . GLN A 1 436 ? -5.595 1.509 -9.736 1.00 91.69 436 GLN A CA 1
ATOM 3450 C C . GLN A 1 436 ? -4.250 1.849 -10.362 1.00 91.69 436 GLN A C 1
ATOM 3452 O O . GLN A 1 436 ? -3.209 1.657 -9.750 1.00 91.69 436 GLN A O 1
ATOM 3457 N N . PHE A 1 437 ? -4.285 2.369 -11.578 1.00 88.81 437 PHE A N 1
ATOM 3458 C CA . PHE A 1 437 ? -3.117 2.807 -12.321 1.00 88.81 437 PHE A CA 1
ATOM 3459 C C . PHE A 1 437 ? -3.235 4.290 -12.624 1.00 88.81 437 PHE A C 1
ATOM 3461 O O . PHE A 1 437 ? -4.326 4.792 -12.904 1.00 88.81 437 PHE A O 1
ATOM 3468 N N . ASP A 1 438 ? -2.092 4.958 -12.719 1.00 83.56 438 ASP A N 1
ATOM 3469 C CA . ASP A 1 438 ? -2.027 6.348 -13.178 1.00 83.56 438 ASP A CA 1
ATOM 3470 C C . ASP A 1 438 ? -2.541 6.493 -14.626 1.00 83.56 438 ASP A C 1
ATOM 3472 O O . ASP A 1 438 ? -2.828 7.592 -15.104 1.00 83.56 438 ASP A O 1
ATOM 3476 N N . ARG A 1 439 ? -2.622 5.387 -15.387 1.00 82.94 439 ARG A N 1
ATOM 3477 C CA . ARG A 1 439 ? -2.924 5.400 -16.824 1.00 82.94 439 ARG A CA 1
ATOM 3478 C C . ARG A 1 439 ? -3.775 4.223 -17.294 1.00 82.94 439 ARG A C 1
ATOM 3480 O O . ARG A 1 439 ? -3.444 3.060 -17.079 1.00 82.94 439 ARG A O 1
ATOM 3487 N N . ASP A 1 440 ? -4.786 4.543 -18.099 1.00 87.44 440 ASP A N 1
ATOM 3488 C CA . ASP A 1 440 ? -5.697 3.594 -18.753 1.00 87.44 440 ASP A CA 1
ATOM 3489 C C . ASP A 1 440 ? -4.973 2.532 -19.593 1.00 87.44 440 ASP A C 1
ATOM 3491 O O . ASP A 1 440 ? -5.320 1.353 -19.558 1.00 87.44 440 ASP A O 1
ATOM 3495 N N . ALA A 1 441 ? -3.951 2.936 -20.358 1.00 83.00 441 ALA A N 1
ATOM 3496 C CA . ALA A 1 441 ? -3.185 2.011 -21.192 1.00 83.00 441 ALA A CA 1
ATOM 3497 C C . ALA A 1 441 ? -2.425 0.983 -20.343 1.00 83.00 441 ALA A C 1
ATOM 3499 O O . ALA A 1 441 ? -2.376 -0.191 -20.697 1.00 83.00 441 ALA A O 1
ATOM 3500 N N . GLN A 1 442 ? -1.875 1.409 -19.203 1.00 84.94 442 GLN A N 1
ATOM 3501 C CA . GLN A 1 442 ? -1.176 0.516 -18.287 1.00 84.94 442 GLN A CA 1
ATOM 3502 C C . GLN A 1 442 ? -2.150 -0.487 -17.670 1.00 84.94 442 GLN A C 1
ATOM 3504 O O . GLN A 1 442 ? -1.903 -1.686 -17.779 1.00 84.94 442 GLN A O 1
ATOM 3509 N N . ALA A 1 443 ? -3.277 -0.005 -17.132 1.00 89.38 443 ALA A N 1
ATOM 3510 C CA . ALA A 1 443 ? -4.352 -0.838 -16.596 1.00 89.38 443 ALA A CA 1
ATOM 3511 C C . ALA A 1 443 ? -4.796 -1.917 -17.597 1.00 89.38 443 ALA A C 1
ATOM 3513 O O . ALA A 1 443 ? -4.811 -3.105 -17.273 1.00 89.38 443 ALA A O 1
ATOM 3514 N N . ARG A 1 444 ? -5.078 -1.521 -18.845 1.00 89.19 444 ARG A N 1
ATOM 3515 C CA . ARG A 1 444 ? -5.508 -2.441 -19.908 1.00 89.19 444 ARG A CA 1
ATOM 3516 C C . ARG A 1 444 ? -4.449 -3.480 -20.265 1.00 89.19 444 ARG A C 1
ATOM 3518 O O . ARG A 1 444 ? -4.776 -4.623 -20.573 1.00 89.19 444 ARG A O 1
ATOM 3525 N N . ASP A 1 445 ? -3.186 -3.078 -20.305 1.00 88.44 445 ASP A N 1
ATOM 3526 C CA . ASP A 1 445 ? -2.115 -3.932 -20.810 1.00 88.44 445 ASP A CA 1
ATOM 3527 C C . ASP A 1 445 ? -1.697 -5.021 -19.817 1.00 88.44 445 ASP A C 1
ATOM 3529 O O . ASP A 1 445 ? -1.270 -6.087 -20.256 1.00 88.44 445 ASP A O 1
ATOM 3533 N N . VAL A 1 446 ? -1.828 -4.777 -18.508 1.00 89.69 446 VAL A N 1
ATOM 3534 C CA . VAL A 1 446 ? -1.392 -5.720 -17.459 1.00 89.69 446 VAL A CA 1
ATOM 3535 C C . VAL A 1 446 ? -2.511 -6.594 -16.895 1.00 89.69 446 VAL A C 1
ATOM 3537 O O . VAL A 1 446 ? -2.222 -7.579 -16.218 1.00 89.69 446 VAL A O 1
ATOM 3540 N N . LEU A 1 447 ? -3.779 -6.260 -17.160 1.00 93.31 447 LEU A N 1
ATOM 3541 C CA . LEU A 1 447 ? -4.938 -6.988 -16.634 1.00 93.31 447 LEU A CA 1
ATOM 3542 C C . LEU A 1 447 ? -4.845 -8.517 -16.825 1.00 93.31 447 LEU A C 1
ATOM 3544 O O . LEU A 1 447 ? -5.069 -9.227 -15.842 1.00 93.31 447 LEU A O 1
ATOM 3548 N N . PRO A 1 448 ? -4.474 -9.059 -18.006 1.00 94.94 448 PRO A N 1
ATOM 3549 C CA . PRO A 1 448 ? -4.372 -10.508 -18.182 1.00 94.94 448 PRO A CA 1
ATOM 3550 C C . PRO A 1 448 ? -3.359 -11.165 -17.236 1.00 94.94 448 PRO A C 1
ATOM 3552 O O . PRO A 1 448 ? -3.653 -12.208 -16.651 1.00 94.94 448 PRO A O 1
ATOM 3555 N N . ASP A 1 449 ? -2.186 -10.549 -17.049 1.00 94.88 449 ASP A N 1
ATOM 3556 C CA . ASP A 1 449 ? -1.156 -11.063 -16.140 1.00 94.88 449 ASP A CA 1
ATOM 3557 C C . ASP A 1 449 ? -1.614 -11.008 -14.684 1.00 94.88 449 ASP A C 1
ATOM 3559 O O . ASP A 1 449 ? -1.383 -11.952 -13.930 1.00 94.88 449 ASP A O 1
ATOM 3563 N N . LEU A 1 450 ? -2.286 -9.925 -14.278 1.00 94.00 450 LEU A N 1
ATOM 3564 C CA . LEU A 1 450 ? -2.813 -9.799 -12.920 1.00 94.00 450 LEU A CA 1
ATOM 3565 C C . LEU A 1 450 ? -3.880 -10.851 -12.631 1.00 94.00 450 LEU A C 1
ATOM 3567 O O . LEU A 1 450 ? -3.832 -11.476 -11.573 1.00 94.00 450 LEU A O 1
ATOM 3571 N N . VAL A 1 451 ? -4.794 -11.088 -13.576 1.00 94.69 451 VAL A N 1
ATOM 3572 C CA . VAL A 1 451 ? -5.823 -12.129 -13.469 1.00 94.69 451 VAL A CA 1
ATOM 3573 C C . VAL A 1 451 ? -5.185 -13.504 -13.298 1.00 94.69 451 VAL A C 1
ATOM 3575 O O . VAL A 1 451 ? -5.489 -14.186 -12.320 1.00 94.69 451 VAL A O 1
ATOM 3578 N N . GLU A 1 452 ? -4.272 -13.902 -14.190 1.00 93.94 452 GLU A N 1
ATOM 3579 C CA . GLU A 1 452 ? -3.598 -15.204 -14.090 1.00 93.94 452 GLU A CA 1
ATOM 3580 C C . GLU A 1 452 ? -2.774 -15.320 -12.810 1.00 93.94 452 GLU A C 1
ATOM 3582 O O . GLU A 1 452 ? -2.752 -16.377 -12.178 1.00 93.94 452 GLU A O 1
ATOM 3587 N N . ARG A 1 453 ? -2.155 -14.220 -12.370 1.00 92.06 453 ARG A N 1
ATOM 3588 C CA . ARG A 1 453 ? -1.402 -14.195 -11.125 1.00 92.06 453 ARG A CA 1
ATOM 3589 C C . ARG A 1 453 ? -2.313 -14.485 -9.946 1.00 92.06 453 ARG A C 1
ATOM 3591 O O . ARG A 1 453 ? -1.948 -15.350 -9.160 1.00 92.06 453 ARG A O 1
ATOM 3598 N N . VAL A 1 454 ? -3.437 -13.783 -9.768 1.00 92.50 454 VAL A N 1
ATOM 3599 C CA . VAL A 1 454 ? -4.299 -13.894 -8.563 1.00 92.50 454 VAL A CA 1
ATOM 3600 C C . VAL A 1 454 ? -5.271 -15.065 -8.579 1.00 92.50 454 VAL A C 1
ATOM 3602 O O . VAL A 1 454 ? -5.805 -15.430 -7.528 1.00 92.50 454 VAL A O 1
ATOM 3605 N N . LYS A 1 455 ? -5.479 -15.681 -9.741 1.00 89.56 455 LYS A N 1
ATOM 3606 C CA . LYS A 1 455 ? -6.331 -16.856 -9.904 1.00 89.56 455 LYS A CA 1
ATOM 3607 C C . LYS A 1 455 ? -5.948 -17.963 -8.922 1.00 89.56 455 LYS A C 1
ATOM 3609 O O . LYS A 1 455 ? -4.806 -18.410 -8.863 1.00 89.56 455 LYS A O 1
ATOM 3614 N N . GLY A 1 456 ? -6.921 -18.395 -8.121 1.00 87.75 456 GLY A N 1
ATOM 3615 C CA . GLY A 1 456 ? -6.731 -19.430 -7.101 1.00 87.75 456 GLY A CA 1
ATOM 3616 C C . GLY A 1 456 ? -5.883 -19.021 -5.888 1.00 87.75 456 GLY A C 1
ATOM 3617 O O . GLY A 1 456 ? -5.725 -19.840 -4.986 1.00 87.75 456 GLY A O 1
ATOM 3618 N N . ARG A 1 457 ? -5.355 -17.786 -5.816 1.00 90.56 457 ARG A N 1
ATOM 3619 C CA . ARG A 1 457 ? -4.579 -17.320 -4.650 1.00 90.56 457 ARG A CA 1
ATOM 3620 C C . ARG A 1 457 ? -5.466 -16.994 -3.455 1.00 90.56 457 ARG A C 1
ATOM 3622 O O . ARG A 1 457 ? -5.089 -17.272 -2.322 1.00 90.56 457 ARG A O 1
ATOM 3629 N N . PHE A 1 458 ? -6.620 -16.396 -3.718 1.00 94.69 458 PHE A N 1
ATOM 3630 C CA . PHE A 1 458 ? -7.564 -15.948 -2.702 1.00 94.69 458 PHE A CA 1
ATOM 3631 C C . PHE A 1 458 ? -8.824 -16.823 -2.778 1.00 94.69 458 PHE A C 1
ATOM 3633 O O . PHE A 1 458 ? -9.522 -16.771 -3.794 1.00 94.69 458 PHE A O 1
ATOM 3640 N N . PRO A 1 459 ? -9.141 -17.630 -1.746 1.00 94.62 459 PRO A N 1
ATOM 3641 C CA . PRO A 1 459 ? -10.208 -18.634 -1.823 1.00 94.62 459 PRO A CA 1
ATOM 3642 C C . PRO A 1 459 ? -11.608 -18.090 -2.135 1.00 94.62 459 PRO A C 1
ATOM 3644 O O . PRO A 1 459 ? -12.457 -18.839 -2.615 1.00 94.62 459 PRO A O 1
ATOM 3647 N N . ARG A 1 460 ? -11.871 -16.813 -1.832 1.00 96.19 460 ARG A N 1
ATOM 3648 C CA . ARG A 1 460 ? -13.179 -16.166 -2.024 1.00 96.19 460 ARG A CA 1
ATOM 3649 C C . ARG A 1 460 ? -13.203 -15.105 -3.120 1.00 96.19 460 ARG A C 1
ATOM 3651 O O . ARG A 1 460 ? -14.267 -14.535 -3.347 1.00 96.19 460 ARG A O 1
ATOM 3658 N N . LEU A 1 461 ? -12.085 -14.867 -3.806 1.00 97.19 461 LEU A N 1
ATOM 3659 C CA . LEU A 1 461 ? -11.997 -13.817 -4.815 1.00 97.19 461 LEU A CA 1
ATOM 3660 C C . LEU A 1 461 ? -12.913 -14.136 -6.000 1.00 97.19 461 LEU A C 1
ATOM 3662 O O . LEU A 1 461 ? -12.876 -15.224 -6.574 1.00 97.19 461 LEU A O 1
ATOM 3666 N N . GLN A 1 462 ? -13.752 -13.169 -6.347 1.00 96.50 462 GLN A N 1
ATOM 3667 C CA . GLN A 1 462 ? -14.777 -13.276 -7.378 1.00 96.50 462 GLN A CA 1
ATOM 3668 C C . GLN A 1 462 ? -14.427 -12.417 -8.587 1.00 96.50 462 GLN A C 1
ATOM 3670 O O . GLN A 1 462 ? -14.641 -12.848 -9.725 1.00 96.50 462 GLN A O 1
ATOM 3675 N N . THR A 1 463 ? -13.890 -11.222 -8.341 1.00 97.38 463 THR A N 1
ATOM 3676 C CA . THR A 1 463 ? -13.611 -10.217 -9.366 1.00 97.38 463 THR A CA 1
ATOM 3677 C C . THR A 1 463 ? -12.237 -9.590 -9.188 1.00 97.38 463 THR A C 1
ATOM 3679 O O . THR A 1 463 ? -11.732 -9.411 -8.078 1.00 97.38 463 THR A O 1
ATOM 3682 N N . VAL A 1 464 ? -11.638 -9.255 -10.325 1.00 96.94 464 VAL A N 1
ATOM 3683 C CA . VAL A 1 464 ? -10.452 -8.412 -10.424 1.00 96.94 464 VAL A CA 1
ATOM 3684 C C . VAL A 1 464 ? -10.805 -7.231 -11.303 1.00 96.94 464 VAL A C 1
ATOM 3686 O O . VAL A 1 464 ? -11.261 -7.426 -12.429 1.00 96.94 464 VAL A O 1
ATOM 3689 N N . THR A 1 465 ? -10.566 -6.030 -10.800 1.00 96.62 465 THR A N 1
ATOM 3690 C CA . THR A 1 465 ? -10.822 -4.779 -11.506 1.00 96.62 465 THR A CA 1
ATOM 3691 C C . THR A 1 465 ? -9.510 -4.047 -11.730 1.00 96.62 465 THR A C 1
ATOM 3693 O O . THR A 1 465 ? -8.685 -3.941 -10.822 1.00 96.62 465 THR A O 1
ATOM 3696 N N . VAL A 1 466 ? -9.313 -3.511 -12.929 1.00 95.38 466 VAL A N 1
ATOM 3697 C CA . VAL A 1 466 ? -8.268 -2.520 -13.201 1.00 95.38 466 VAL A CA 1
ATOM 3698 C C . VAL A 1 466 ? -8.916 -1.178 -13.507 1.00 95.38 466 VAL A C 1
ATOM 3700 O O . VAL A 1 466 ? -9.912 -1.117 -14.226 1.00 95.38 466 VAL A O 1
ATOM 3703 N N . MET A 1 467 ? -8.350 -0.103 -12.970 1.00 94.88 467 MET A N 1
ATOM 3704 C CA . MET A 1 467 ? -8.816 1.266 -13.189 1.00 94.88 467 MET A CA 1
ATOM 3705 C C . MET A 1 467 ? -7.669 2.143 -13.690 1.00 94.88 467 MET A C 1
ATOM 3707 O O . MET A 1 467 ? -6.541 1.998 -13.226 1.00 94.88 467 MET A O 1
ATOM 3711 N N . GLY A 1 468 ? -7.958 3.068 -14.602 1.00 89.75 468 GLY A N 1
ATOM 3712 C CA . GLY A 1 468 ? -7.051 4.135 -15.029 1.00 89.75 468 GLY A CA 1
ATOM 3713 C C . GLY A 1 468 ? -7.605 5.530 -14.716 1.00 89.75 468 GLY A C 1
ATOM 3714 O O . GLY A 1 468 ? -8.814 5.711 -14.568 1.00 89.75 468 GLY A O 1
ATOM 3715 N N . GLU A 1 469 ? -6.730 6.536 -14.620 1.00 81.38 469 GLU A N 1
ATOM 3716 C CA . GLU A 1 469 ? -7.107 7.915 -14.253 1.00 81.38 469 GLU A CA 1
ATOM 3717 C C . GLU A 1 469 ? -8.108 8.600 -15.194 1.00 81.38 469 GLU A C 1
ATOM 3719 O O . GLU A 1 469 ? -8.819 9.507 -14.760 1.00 81.38 469 GLU A O 1
ATOM 3724 N N . ARG A 1 470 ? -8.192 8.210 -16.476 1.00 81.44 470 ARG A N 1
ATOM 3725 C CA . ARG A 1 470 ? -9.101 8.851 -17.448 1.00 81.44 470 ARG A CA 1
ATOM 3726 C C . ARG A 1 470 ? -10.442 8.117 -17.577 1.00 81.44 470 ARG A C 1
ATOM 3728 O O . ARG A 1 470 ? -11.164 8.312 -18.553 1.00 81.44 470 ARG A O 1
ATOM 3735 N N . GLY A 1 471 ? -10.802 7.332 -16.559 1.00 83.44 471 GLY A N 1
ATOM 3736 C CA . GLY A 1 471 ? -12.104 6.673 -16.445 1.00 83.44 471 GLY A CA 1
ATOM 3737 C C . GLY A 1 471 ? -12.175 5.304 -17.116 1.00 83.44 471 GLY A C 1
ATOM 3738 O O . GLY A 1 471 ? -13.267 4.753 -17.242 1.00 83.44 471 GLY A O 1
ATOM 3739 N N . PHE A 1 472 ? -11.042 4.743 -17.551 1.00 90.88 472 PHE A N 1
ATOM 3740 C CA . PHE A 1 472 ? -10.990 3.332 -17.916 1.00 90.88 472 PHE A CA 1
ATOM 3741 C C . PHE A 1 472 ? -11.211 2.466 -16.678 1.00 90.88 472 PHE A C 1
ATOM 3743 O O . PHE A 1 472 ? -10.521 2.621 -15.674 1.00 90.88 472 PHE A O 1
ATOM 3750 N N . GLU A 1 473 ? -12.139 1.526 -16.782 1.00 96.06 473 GLU A N 1
ATOM 3751 C CA . GLU A 1 473 ? -12.409 0.512 -15.774 1.00 96.06 473 GLU A CA 1
ATOM 3752 C C . GLU A 1 473 ? -12.752 -0.787 -16.499 1.00 96.06 473 GLU A C 1
ATOM 3754 O O . GLU A 1 473 ? -13.585 -0.801 -17.410 1.00 96.06 473 GLU A O 1
ATOM 3759 N N . GLU A 1 474 ? -12.089 -1.874 -16.122 1.00 96.69 474 GLU A N 1
ATOM 3760 C CA . GLU A 1 474 ? -12.377 -3.201 -16.653 1.00 96.69 474 GLU A CA 1
ATOM 3761 C C . GLU A 1 474 ? -12.368 -4.226 -15.523 1.00 96.69 474 GLU A C 1
ATOM 3763 O O . GLU A 1 474 ? -11.398 -4.329 -14.770 1.00 96.69 474 GLU A O 1
ATOM 3768 N N . THR A 1 475 ? -13.454 -4.994 -15.433 1.00 97.00 475 THR A N 1
ATOM 3769 C CA . THR A 1 475 ? -13.677 -5.995 -14.387 1.00 97.00 475 THR A CA 1
ATOM 3770 C C . THR A 1 475 ? -13.774 -7.380 -15.002 1.00 97.00 475 THR A C 1
ATOM 3772 O O . THR A 1 475 ? -14.605 -7.634 -15.877 1.00 97.00 475 THR A O 1
ATOM 3775 N N . VAL A 1 476 ? -12.960 -8.303 -14.500 1.00 96.88 476 VAL A N 1
ATOM 3776 C CA . VAL A 1 476 ? -12.914 -9.703 -14.924 1.00 96.88 476 VAL A CA 1
ATOM 3777 C C . VAL A 1 476 ? -13.360 -10.591 -13.772 1.00 96.88 476 VAL A C 1
ATOM 3779 O O . VAL A 1 476 ? -12.888 -10.452 -12.644 1.00 96.88 476 VAL A O 1
ATOM 3782 N N . SER A 1 477 ? -14.256 -11.541 -14.048 1.00 94.88 477 SER A N 1
ATOM 3783 C CA . SER A 1 477 ? -14.582 -12.579 -13.071 1.00 94.88 477 SER A CA 1
ATOM 3784 C C . SER A 1 477 ? -13.476 -13.630 -13.035 1.00 94.88 477 SER A C 1
ATOM 3786 O O . SER A 1 477 ? -13.102 -14.183 -14.067 1.00 94.88 477 SER A O 1
ATOM 3788 N N . VAL A 1 478 ? -12.977 -13.919 -11.836 1.00 91.75 478 VAL A N 1
ATOM 3789 C CA . VAL A 1 478 ? -11.895 -14.888 -11.586 1.00 91.75 478 VAL A CA 1
ATOM 3790 C C . VAL A 1 478 ? -12.352 -16.065 -10.729 1.00 91.75 478 VAL A C 1
ATOM 3792 O O . VAL A 1 478 ? -11.528 -16.806 -10.194 1.00 91.75 478 VAL A O 1
ATOM 3795 N N . LYS A 1 479 ? -13.673 -16.226 -10.595 1.00 78.31 479 LYS A N 1
ATOM 3796 C CA . LYS A 1 479 ? -14.292 -17.292 -9.812 1.00 78.31 479 LYS A CA 1
ATOM 3797 C C . LYS A 1 479 ? -13.770 -18.646 -10.307 1.00 78.31 479 LYS A C 1
ATOM 3799 O O . LYS A 1 479 ? -13.883 -18.945 -11.496 1.00 78.31 479 LYS A O 1
ATOM 3804 N N . ALA A 1 480 ? -13.151 -19.396 -9.395 1.00 55.84 480 ALA A N 1
ATOM 3805 C CA . ALA A 1 480 ? -12.600 -20.723 -9.659 1.00 55.84 480 ALA A CA 1
ATOM 3806 C C . ALA A 1 480 ? -13.680 -21.730 -10.076 1.00 55.84 480 ALA A C 1
ATOM 3808 O O . ALA A 1 480 ? -14.808 -21.650 -9.527 1.00 55.84 480 ALA A O 1
#

Sequence (480 aa):
MEETSLYEQARAIADEVLEGVPHVGVNVDPWGRVHVSIDLVNPDTGECLERVVVNSRGGVMRPEFVAKEGLTAKVESLARRLKTLDRGESYPLEEWDTQLAAIGRSVMAGSGEDAVFRLDDEGHWQAGIESFIGKDDWRFMFRVLATTRGDVPMPLLAERLGLLSRAKELARHLGELGVRLPLPPMDEEQSVLIPDALANLRSGFGQGVDSLDRVPDYTGGGAWDDLYDDRVRREVMKQFAREVHARVKEEKQWPEVIEADRLEAAFDDLKRDGIVTRMGATDTLSGGWTYVREDAHAWEARGLKPWGAAFFHGQDIDSALKGGALHIAFGSLDEEDVPEKDATVGQAVVNTLRKYDFAPKWNGSETTRIELLPAFTWRRRRSRVDTTENLVLYALDASLVELFPRVRTLRMQFGDMTVYDLDRMRSDTLEELTFQFDRDAQARDVLPDLVERVKGRFPRLQTVTVMGERGFEETVSVKA

Organism: Corallococcus coralloides (strain ATCC 25202 / DSM 2259 / NBRC 100086 / M2) (NCBI:txid1144275)

InterPro domains:
  IPR054186 Domain of unknown function DUF6891 [PF21831] (196-382)

pLDDT: mean 90.1, std 7.87, range [40.56, 98.5]

Secondary structure (DSSP, 8-state):
-----HHHHHHHHHHHHTTT-SSEEEEE-TTS-EEEEE-EE-TTT--EE--EEEETT--BS-HHHHHHTT-HHHHHHHHHHHGGG--PPP-TTHHHHHHHHHHHHHHHTTSS---EEEE-TTS-EEEEEEEEEETTEEEEEEEEEEETTS--S-HHHHHHTT-HHHHHHHHHHHHHH---PPPPPPPHHHHTTHHHHHHHHHHHHHHT-S-GGGGGG-S-S-TTTT---HHHHHHHHHHHHHHHHHHHHHHTTS-SS-HHHHHHHHHHHHHHTTEEEEES--SSHHHHHHHHHHHHHHHHHTT----EEEEE-HHHHHHHHTT-PEEEEEEE-SSS--HHHHHHHHHHHHHHHHHTT-EEE--S-TTSPEEEES-------HHHH---SEEEESSS-GGGGGG-TT--EEEEEBTTB-HHHHHH---SS--EEEEEES-HHHHHHHHHHHHHHHTTTSTT--EEEEEETTS-EEEEE---

Radius of gyration: 30.63 Å; chains: 1; bounding box: 81×50×84 Å

Foldseek 3Di:
DPPPDLQRQLVVLCCVLCPPQPQWDWDQDPQRKIWIFRWDAQPVPRDIHTHTQEILCLDGQWQLQCVVVVNNVSSSSSSVSSVVSPPGDDDPCVVVVVVLQVLQCVLCPPVSFGWDWDADLQQKIFTFTWDQPDSVDGGTDTDTLAILCLDGLFQLLCVVSVRNVSSNSSSNVSVVVNDRDDDDDFDPVLLVLLVFLLVLLCLLVFLLQAASLCSLVQSPCTSSVVDDGLSSLLVSQVVSVVVVVVVLVVVVVDPPDAPVNLVVVLQVVCVVVQEQEDEAQEADPVSNVVVSLVVQVVCVVVVGHRFKYKYFHSVLSVCLCVQHWRWIQMATPDPDPDFVSRLVGVVSSCVSCVVSVWDWDDPSGSVGTITTDDRGNRGDNSVVNQPDQAAEDDSHQQLCQQSRQRHAEYEYEDPSDDVVSVVNHEYQRYAEYEYEYQALVVQVSRVVSVLVSCQPRHQRHFWYWYYYPVGDIDIDGRHD